Protein 6B9L (pdb70)

Solvent-accessible surface area: 32025 Å² total; per-residue (Å²): 104,99,54,75,42,19,35,3,68,78,12,33,1,50,10,6,9,36,33,86,55,105,46,54,13,6,64,17,37,17,5,52,78,104,103,70,49,70,46,0,7,7,7,24,16,0,30,45,33,135,27,75,6,14,0,12,0,12,50,6,135,39,29,98,0,124,94,1,14,1,25,2,76,0,0,0,23,15,11,132,31,23,60,60,8,76,102,16,5,65,57,41,0,18,0,31,18,15,39,7,73,51,27,48,8,54,37,45,80,105,173,105,25,73,84,8,38,63,1,46,25,108,83,56,1,60,34,84,40,24,104,49,164,98,32,59,71,3,75,29,52,23,0,0,4,87,5,103,125,119,0,0,10,1,0,0,26,0,48,0,0,0,0,0,3,18,9,1,49,0,14,40,125,193,177,85,58,68,45,26,46,5,63,80,15,28,0,49,12,4,6,18,39,57,62,104,39,55,11,5,62,13,40,11,2,34,61,130,126,122,72,63,48,0,5,8,5,20,22,0,41,31,41,140,39,58,4,10,0,12,0,15,50,12,127,52,27,157,0,113,158,0,37,1,19,2,70,0,0,0,26,11,13,132,29,23,79,56,21,83,98,19,8,69,56,41,0,7,0,32,42,12,46,0,78,50,26,46,6,49,27,33,53,84,208,94,24,82,93,38,58,63,0,48,22,117,82,59,1,60,36,74,38,22,83,49,89,121,28,76,68,6,78,29,81,55,54,20,37,92,4,100,113,108,0,0,4,0,0,0,21,0,54,0,0,0,0,0,3,20,12,2,55,0,8,30,107,176,179,88,58,75,44,29,41,2,64,78,17,37,0,58,11,7,8,27,37,71,58,102,33,59,14,6,58,16,35,14,3,37,65,128,130,118,80,56,44,0,6,9,5,19,23,0,31,34,31,158,35,74,6,13,0,14,1,19,55,7,135,46,30,84,1,116,120,0,38,0,32,2,73,0,1,0,25,18,13,130,31,22,84,56,15,82,107,18,11,79,57,40,0,14,0,32,42,14,46,4,71,58,23,61,12,43,32,34,57,63,195,106,22,78,93,40,56,61,0,50,26,124,80,53,1,61,46,85,44,21,72,37,93,127,31,74,73,7,77,26,75,54,49,17,27,92,6,98,116,113,0,0,7,0,0,0,21,0,52,0,0,0,0,0,3,17,14,2,50,1,10,22,110,160,101,102,51,70,46,20,38,4,56,78,24,46,0,10,8,11,7,34,36,89,52,98,46,54,11,9,58,21,35,25,10,69,86,64,108,70,51,62,43,0,6,6,5,20,16,0,31,36,28,136,38,83,4,14,0,14,1,16,49,8,128,52,21,156,0,124,129,1,19,0,27,0,72,0,3,0,27,16,9,118,38,24,54,50,38,68,104,22,2,81,55,37,0,13,0,28,46,12,40,1,71,60,30,59,10,47,47,44,89,58,92,94,20,79,101,43,51,62,0,48,24,111,93,59,1,60,47,88,46,24,92,52,137,88,26,64,78,5,76,29,78,50,52,22,39,103,8,101,109,120,0,1,4,1,0,0,23,0,44,0,0,0,0,0,2,16,7,2,42,1,9,28,120,186,60,3,23,10,65,18,16,30,46,99,63,4,26,9,67,24,11,37,43,116,66,5,27,12,67,29,9,33,46,142,64,4,21,12,86,21,16,41,36,156,162,110,80,88,28,102

Organism: Homo sapiens (NCBI:txid9606)

GO terms:
  GO:0005003 ephrin receptor activity (F, IDA)
  GO:0070160 tight junction (C, IDA)
  GO:0005886 plasma membrane (C, IDA)
  GO:0030335 positive regulation of cell migration (P, IDA)
  GO:1903348 positive regulation of bicellular tight junction assembly (P, IMP)
  GO:0072659 protein localization to plasma membrane (P, IMP)
  GO:0005515 protein binding (F, IPI)
  GO:0019838 growth factor binding (F, IPI)
  GO:0005925 focal adhesion (C, IDA)
  GO:0030027 lamellipodium (C, IDA)
  GO:0031256 leading edge membrane (C, IDA)
  GO:0033629 negative regulation of cell adhesion mediated by integrin (P, IDA)
  GO:0048013 ephrin receptor signaling pathway (P, IDA)
  GO:0005886 plasma membrane (C, EXP)
  GO:0010591 regulation of lamellipodium assembly (P, IMP)
  GO:0016477 cell migration (P, IMP)
  GO:0030216 keratinocyte differentiation (P, IMP)
  GO:1903078 positive regulation of protein localization to plasma membrane (P, IMP)
  GO:0046058 cAMP metabolic process (P, IMP)
  GO:0060326 cell chemotaxis (P, IMP)

Nearest PDB structures (foldseek):
  6nk1-assembly1_A  TM=9.897E-01  e=3.323E-33  Homo sapiens
  2x11-assembly1_A  TM=9.801E-01  e=1.633E-33  Homo sapiens
  6nk0-assembly1_A  TM=9.924E-01  e=3.123E-32  Homo sapiens
  3hei-assembly6_K  TM=9.775E-01  e=1.443E-31  Homo sapiens
  3mbw-assembly1_A-2  TM=9.699E-01  e=7.089E-32  Homo sapiens

Radius of gyration: 27.49 Å; Cα contacts (8 Å, |Δi|>4): 1969; chains: 9; bounding box: 51×84×70 Å

Secondary structure (DSSP, 8-state):
--EEEEETTTTTS-S--EEESTTSS-EEEEE-SSSS-EEEEEE--TTSSS--EEEE---EE-TT-SSEEEEEEEEEE-GGGSTTHHHH--S-EEEEEEEESS--TT---GGG-EEEEEE--SSEEPHHHHTTT----EEEEEEE----SSEEEEEEEESS--EEEEEEEEEE--/-EEEEEETTTTTS----EEESTTSS-EEEEEEETTEEEEEEEE---SSSS--EEEE-PPEE-TT-SSEEEEEEEEEE-GGGSSS-SSS-BS-EEEEEEEESS--TT---GGGPEEEEEE--SSEEPHHHHHTT----EEEEEEE----SSEEEEEEEESSB-EEEEEEEEEEE-/-EEEEEETTTTTS----EEESSSSS-EEEEEEETTEEEEEEEE--SSSSS--EEEE---EE-TT-SSEEEEEEEEEE-GGGSTT-SSS--S-EEEEEEEESS--TT---GGG-EEEEEE--S-EE-HHHHHTT----EEEEEEE----SSEEEEEEEESS--EEEEEEEEEEE-/-EEEEEETTTTTS----EEESTTSS-EEEEE-SSSS-EEEEEE---TT----EEEE---EE-TT-SSEEEEEEEEEB-GGGSSSSSSS-BS-EEEEEEEESS--TT---GGGPEEEEEE--S-PBPHHHHHTT----EEEEEEE----SSEEEEEEEESSB-EEEEEEEEEEE-/--STTEEEP-/--STT-EE--/--SSSEEE--/--STT-EE--/---EE-

B-factor: mean 49.78, std 13.16, range [20.0, 116.08]

Sequence (742 aa):
KEVVLLDFAAAGGELGWLTHPYGKGWDLMQNIMNDMPIYMYSVCNVMSGDQDNWLRTNWVYRGEAERIFIELKFTVRDCNSFPGGASSCKETFNLYYAESDLDYGTNFQKRLFTKIDTIAPDEITVSSDFEARHVKLNVEERSVGPLTRKGFYLAFQDIGACVALLSVRVYYKKKEVVLLDFAAAGGELGWLTHPYGKGWDLMQNIMNDMPIYMYSVCNVMSGDQDNWLRTNWVYRGEAERIFIELKFTVRDCNSFPGGASSCKETFNLYYAESDLDYGTNFQKRLFTKIDTIAPDEITVSSDFEARHVKLNVEERSVGPLTRRKGFYLAFQDIGACVALLSVRVYYKKKEVVLLDFAAAGGELGWLTHPYGKGWDLMQNIMNDMPIYMYSVCNVMSGDQDNWLRTNWVYRGEAERIFIELKFTVRDCNSFPGGASSCKETFNLYYAESDLDYGTNFQKRLFTKIDTIAPDEITVSSDFEARHVKLNVEERSVGPLTRKGFYLAFQDIGACVALLSVRVYYKKKEVVLLDFAAAGGELGWLTHPYGKGWDLMQNIMNDMPIYMYSVCNVMSGDQDNWLRTNWVYRGEAERIFIELKFTVRDCNSFPGGASSCKETFNLYYAESDLDYGTNFQKRLFTKIDTIAPDEITVSSDFEARHVKLNVEERSVGPLTRKGFYLAFQDIGACVALLSVRVYYKKSAYPDSVPFRSAYPDSVPFRSAYPDSVPFRSAYPDSVPFRAHHHHA

InterPro domains:
  IPR000719 Protein kinase domain [PS50011] (613-875)
  IPR001090 Ephrin, ligand binding domain [PF01404] (30-201)
  IPR001090 Ephrin, ligand binding domain [PS51550] (28-206)
  IPR001090 Ephrin, ligand binding domain [SM00615] (28-201)
  IPR001245 Serine-threonine/tyrosine-protein kinase, catalytic domain [PF07714] (614-871)
  IPR001245 Serine-threonine/tyrosine-protein kinase, catalytic domain [PR00109] (692-705)
  IPR001245 Serine-threonine/tyrosine-protein kinase, catalytic domain [PR00109] (729-747)
  IPR001245 Serine-threonine/tyrosine-protein kinase, catalytic domain [PR00109] (779-789)
  IPR001245 Serine-threonine/tyrosine-protein kinase, catalytic domain [PR00109] (798-820)
  IPR001245 Serine-threonine/tyrosine-protein kinase, catalytic domain [PR00109] (842-864)
  IPR001426 Tyrosine-protein kinase, receptor class V, conserved site [PS00790] (182-202)
  IPR001426 Tyrosine-protein kinase, receptor class V, conserved site [PS00791] (247-267)
  IPR001660 Sterile alpha motif domain [PF00536] (904-966)
  IPR001660 Sterile alpha motif domain [PS50105] (904-968)
  IPR001660 Sterile alpha motif domain [SM00454] (901-968)
  IPR003961 Fibronectin type III [PF00041] (331-420)
  IPR003961 Fibronectin type III [PF00041] (439-524)
  IPR003961 Fibronectin type III [PS50853] (328-432)
  IPR003961 Fibronectin type III [PS50853] (438-529)
  IPR003961 Fibronectin type III [SM00060] (329-419)

Foldseek 3Di:
DKDWQDKCQVDLNPQPWDKPPPPAFWDWDWADPDPRIFIWIWGAQQAPAWFWIKTKGFKTFCPPPQKKKKKWKKAFADLVQDDVSPRRADQKKWKWKAFDQDGPPNDDDPVRIDTDDIDGFPDHDYPVQVVPVHTDMGMDMDMDDRDDHRTMMMMMTDTRTGMITRMIIMIHDD/DKDWQDKPFVPLLVFPWAKPPPPDDWDWDWDQDPNDIAIWIWHAQQQVAWDKIKTKGFWTFQPPNFKKKKKWKKAFADLVQDPVSPNREDQKKFKWKAADQDGPDNPDDPVRIDTFDIDGFPDHAYPVCVVVVNTDMGMDMGMDGGHDHRTMMMMMIDTNTGMITRIMIMIHDD/DKDWQDKCQVPPLPFPWDKPPPPDFWDWDWDQDVNDIFIWIWGAPQQVAFFWMKTKGFWTFQPPFFKKKKKWKKAWADLVQDDNRDPSADGWKWKWKADDQDGPDNPDDPVRIGTFDIGGFPDHAYVVCVVPVRTDMGMDMGMDGGDDHRTMMMMMIDRRTGMITRIMIMIHDD/DKDWQDKCFPDLNPQPWAKPPPPAAWDWDWAPPDVRIFIWIWHAQQQVAWDWMKTKGFWTFCPPFFKKKKKWKKAFAQCCQDPPNDNREDGKKWKWKADDQDGPDNDDDPVRIDTDDIGHFPDHAYPVQVVPVHTDIGIDMDMDGGHDHRTMMMMMTDTNTTMITRMMTMIHDD/DVDPPDDDDD/DVDPPDDDDD/DPDPPDDDDD/DVDPPDDDDD/DDDDDD

Structure (mmCIF, N/CA/C/O backbone):
data_6B9L
#
_entry.id   6B9L
#
_cell.length_a   89.268
_cell.length_b   94.153
_cell.length_c   134.464
_cell.angle_alpha   90.00
_cell.angle_beta   90.00
_cell.angle_gamma   90.00
#
_symmetry.space_group_name_H-M   'P 21 21 21'
#
loop_
_entity.id
_entity.type
_entity.pdbx_description
1 polymer 'Ephrin type-A receptor 2'
2 polymer 'peptide 135E2, (DUG)SAYPDSVPFR'
3 polymer 'HIS TAG CLEAVED OFF'
#
loop_
_atom_site.group_PDB
_atom_site.id
_atom_site.type_symbol
_atom_site.label_atom_id
_atom_site.label_alt_id
_atom_site.label_comp_id
_atom_site.label_asym_id
_atom_site.label_entity_id
_atom_site.label_seq_id
_atom_site.pdbx_PDB_ins_code
_atom_site.Cartn_x
_atom_site.Cartn_y
_atom_site.Cartn_z
_atom_site.occupancy
_atom_site.B_iso_or_equiv
_atom_site.auth_seq_id
_atom_site.auth_comp_id
_atom_site.auth_asym_id
_atom_site.auth_atom_id
_atom_site.pdbx_PDB_model_num
ATOM 1 N N . LYS A 1 22 ? -13.025 5.419 -6.106 1.00 66.34 27 LYS A N 1
ATOM 2 C CA . LYS A 1 22 ? -14.390 5.929 -6.056 1.00 64.80 27 LYS A CA 1
ATOM 3 C C . LYS A 1 22 ? -14.403 7.452 -5.992 1.00 59.55 27 LYS A C 1
ATOM 4 O O . LYS A 1 22 ? -13.841 8.048 -5.073 1.00 58.87 27 LYS A O 1
ATOM 6 N N . GLU A 1 23 ? -15.047 8.077 -6.972 1.00 56.40 28 GLU A N 1
ATOM 7 C CA . GLU A 1 23 ? -15.104 9.533 -7.043 1.00 51.80 28 GLU A CA 1
ATOM 8 C C . GLU A 1 23 ? -16.273 10.104 -6.250 1.00 51.91 28 GLU A C 1
ATOM 9 O O . GLU A 1 23 ? -17.409 9.652 -6.384 1.00 54.02 28 GLU A O 1
ATOM 15 N N . VAL A 1 24 ? -15.983 11.103 -5.423 1.00 50.27 29 VAL A N 1
ATOM 16 C CA . VAL A 1 24 ? -17.019 11.827 -4.697 1.00 50.54 29 VAL A CA 1
ATOM 17 C C . VAL A 1 24 ? -17.169 13.231 -5.272 1.00 46.24 29 VAL A C 1
ATOM 18 O O . VAL A 1 24 ? -16.313 14.089 -5.067 1.00 44.04 29 VAL A O 1
ATOM 22 N N . VAL A 1 25 ? -18.260 13.457 -5.995 1.00 45.61 30 VAL A N 1
ATOM 23 C CA . VAL A 1 25 ? -18.486 14.733 -6.662 1.00 42.07 30 VAL A CA 1
ATOM 24 C C . VAL A 1 25 ? -18.811 15.850 -5.674 1.00 42.01 30 VAL A C 1
ATOM 25 O O . VAL A 1 25 ? -19.743 15.735 -4.878 1.00 45.03 30 VAL A O 1
ATOM 29 N N . LEU A 1 26 ? -18.037 16.929 -5.732 1.00 39.19 31 LEU A N 1
ATOM 30 C CA . LEU A 1 26 ? -18.273 18.091 -4.883 1.00 39.37 31 LEU A CA 1
ATOM 31 C C . LEU A 1 26 ? -19.151 19.117 -5.594 1.00 44.97 31 LEU A C 1
ATOM 32 O O . LEU A 1 26 ? -19.995 19.765 -4.974 1.00 39.48 31 LEU A O 1
ATOM 37 N N . LEU A 1 27 ? -18.946 19.255 -6.901 1.00 35.11 32 LEU A N 1
ATOM 38 C CA . LEU A 1 27 ? -19.743 20.159 -7.724 1.00 33.93 32 LEU A CA 1
ATOM 39 C C . LEU A 1 27 ? -19.734 19.719 -9.182 1.00 32.60 32 LEU A C 1
ATOM 40 O O . LEU A 1 27 ? -18.683 19.419 -9.746 1.00 31.12 32 LEU A O 1
ATOM 45 N N . ASP A 1 28 ? -20.916 19.682 -9.786 1.00 33.68 33 ASP A N 1
ATOM 46 C CA . ASP A 1 28 ? -21.060 19.278 -11.178 1.00 33.25 33 ASP A CA 1
ATOM 47 C C . ASP A 1 28 ? -22.055 20.194 -11.884 1.00 33.41 33 ASP A C 1
ATOM 48 O O . ASP A 1 28 ? -23.235 20.231 -11.539 1.00 35.80 33 ASP A O 1
ATOM 53 N N . PHE A 1 29 ? -21.568 20.934 -12.874 1.00 31.46 34 PHE A N 1
ATOM 54 C CA . PHE A 1 29 ? -22.387 21.919 -13.574 1.00 31.81 34 PHE A CA 1
ATOM 55 C C . PHE A 1 29 ? -23.410 21.286 -14.509 1.00 34.16 34 PHE A C 1
ATOM 56 O O . PHE A 1 29 ? -24.569 21.698 -14.543 1.00 36.21 34 PHE A O 1
ATOM 64 N N . ALA A 1 30 ? -22.976 20.289 -15.272 1.00 34.44 35 ALA A N 1
ATOM 65 C CA . ALA A 1 30 ? -23.852 19.623 -16.228 1.00 37.23 35 ALA A CA 1
ATOM 66 C C . ALA A 1 30 ? -24.983 18.876 -15.529 1.00 40.46 35 ALA A C 1
ATOM 67 O O . ALA A 1 30 ? -26.017 18.593 -16.133 1.00 43.56 35 ALA A O 1
ATOM 69 N N . ALA A 1 31 ? -24.775 18.557 -14.255 1.00 40.32 36 ALA A N 1
ATOM 70 C CA . ALA A 1 31 ? -25.767 17.835 -13.466 1.00 44.00 36 ALA A CA 1
ATOM 71 C C . ALA A 1 31 ? -27.027 18.668 -13.253 1.00 46.24 36 ALA A C 1
ATOM 72 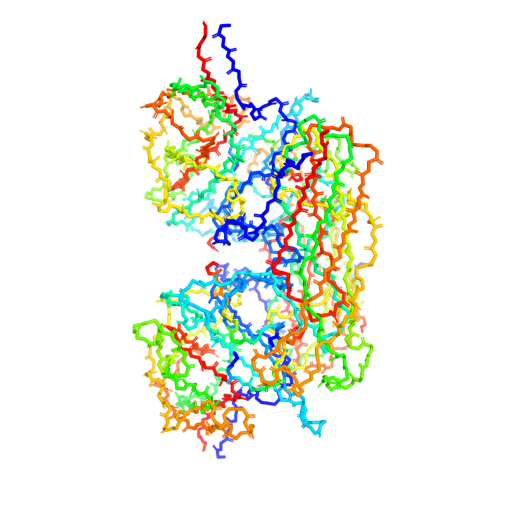O O . ALA A 1 31 ? -28.142 18.192 -13.465 1.00 50.26 36 ALA A O 1
ATOM 74 N N . ALA A 1 32 ? -26.845 19.913 -12.827 1.00 44.23 37 ALA A N 1
ATOM 75 C CA . ALA A 1 32 ? -27.968 20.824 -12.651 1.00 46.64 37 ALA A CA 1
ATOM 76 C C . ALA A 1 32 ? -28.458 21.315 -14.004 1.00 47.09 37 ALA A C 1
ATOM 77 O O . ALA A 1 32 ? -27.666 21.495 -14.927 1.00 45.41 37 ALA A O 1
ATOM 79 N N . GLY A 1 33 ? -29.762 21.533 -14.125 1.00 51.17 38 GLY A N 1
ATOM 80 C CA . GLY A 1 33 ? -30.328 22.038 -15.362 1.00 52.47 38 GLY A CA 1
ATOM 81 C C . GLY A 1 33 ? -30.052 23.518 -15.548 1.00 50.41 38 GLY A C 1
ATOM 82 O O . GLY A 1 33 ? -30.970 24.305 -15.779 1.00 53.24 38 GLY A O 1
ATOM 83 N N . GLY A 1 34 ? -28.780 23.891 -15.449 1.00 46.01 39 GLY A N 1
ATOM 84 C CA . GLY A 1 34 ? -28.371 25.280 -15.532 1.00 44.24 39 GLY A CA 1
ATOM 85 C C . GLY A 1 34 ? -29.034 26.123 -14.460 1.00 46.31 39 GLY A C 1
ATOM 86 O O . GLY A 1 34 ? -29.466 27.245 -14.722 1.00 47.70 39 GLY A O 1
ATOM 87 N N . GLU A 1 35 ? -29.112 25.587 -13.246 1.00 47.10 40 GLU A N 1
ATOM 88 C CA . GLU A 1 35 ? -29.836 26.258 -12.171 1.00 50.21 40 GLU A CA 1
ATOM 89 C C . GLU A 1 35 ? -28.924 26.883 -11.120 1.00 48.14 40 GLU A C 1
ATOM 90 O O . GLU A 1 35 ? -29.402 27.488 -10.163 1.00 50.99 40 GLU A O 1
ATOM 96 N N . LEU A 1 36 ? -27.615 26.745 -11.296 1.00 43.85 41 LEU A N 1
ATOM 97 C CA . LEU A 1 36 ? -26.672 27.150 -10.257 1.00 42.31 41 LEU A CA 1
ATOM 98 C C . LEU A 1 36 ? -26.509 28.661 -10.151 1.00 42.56 41 LEU A C 1
ATOM 99 O O . LEU A 1 36 ? -26.048 29.161 -9.129 1.00 42.96 41 LEU A O 1
ATOM 104 N N . GLY A 1 37 ? -26.884 29.376 -11.206 1.00 42.86 42 GLY A N 1
ATOM 105 C CA . GLY A 1 37 ? -26.856 30.830 -11.212 1.00 43.92 42 GLY A CA 1
ATOM 106 C C . GLY A 1 37 ? -25.569 31.440 -10.686 1.00 41.76 42 GLY A C 1
ATOM 107 O O . GLY A 1 37 ? -25.587 32.200 -9.721 1.00 43.84 42 GLY A O 1
ATOM 108 N N . TRP A 1 38 ? -24.451 31.104 -11.320 1.00 39.19 43 TRP A N 1
ATOM 109 C CA . TRP A 1 38 ? -23.144 31.577 -10.874 1.00 37.03 43 TRP A CA 1
ATOM 110 C C . TRP A 1 38 ? -23.005 33.090 -10.986 1.00 39.00 43 TRP A C 1
ATOM 111 O O . TRP A 1 38 ? -23.692 33.733 -11.779 1.00 41.05 43 TRP A O 1
ATOM 122 N N . LEU A 1 39 ? -22.110 33.647 -10.179 1.00 29.06 44 LEU A N 1
ATOM 123 C CA . LEU A 1 39 ? -21.863 35.082 -10.171 1.00 30.89 44 LEU A CA 1
ATOM 124 C C . LEU A 1 39 ? -20.968 35.493 -11.333 1.00 30.02 44 LEU A C 1
ATOM 125 O O . LEU A 1 39 ? -19.952 34.854 -11.601 1.00 28.47 44 LEU A O 1
ATOM 130 N N . THR A 1 40 ? -21.351 36.560 -12.024 1.00 31.76 45 THR A N 1
ATOM 131 C CA . THR A 1 40 ? -20.560 37.070 -13.137 1.00 31.77 45 THR A CA 1
ATOM 132 C C . THR A 1 40 ? -20.161 38.520 -12.896 1.00 34.70 45 THR A C 1
ATOM 133 O O . THR A 1 40 ? -20.961 39.320 -12.411 1.00 37.29 45 THR A O 1
ATOM 137 N N . HIS A 1 41 ? -18.920 38.851 -13.238 1.00 34.83 46 HIS A N 1
ATOM 138 C CA . HIS A 1 41 ? -18.417 40.215 -13.107 1.00 38.13 46 HIS A CA 1
ATOM 139 C C . HIS A 1 41 ? -17.749 40.654 -14.408 1.00 38.91 46 HIS A C 1
ATOM 140 O O . HIS A 1 41 ? -16.990 39.890 -14.999 1.00 36.86 46 HIS A O 1
ATOM 147 N N . PRO A 1 42 ? -18.036 41.884 -14.868 1.00 42.44 47 PRO A N 1
ATOM 148 C CA . PRO A 1 42 ? -18.948 42.862 -14.260 1.00 45.75 47 PRO A CA 1
ATOM 149 C C . PRO A 1 42 ? -20.418 42.558 -14.535 1.00 45.59 47 PRO A C 1
ATOM 150 O O . PRO A 1 42 ? -20.737 41.857 -15.494 1.00 43.79 47 PRO A O 1
ATOM 154 N N . TYR A 1 43 ? -21.297 43.092 -13.693 1.00 48.05 48 TYR A N 1
ATOM 155 C CA . TYR A 1 43 ? -22.734 42.889 -13.837 1.00 48.85 48 TYR A CA 1
ATOM 156 C C . TYR A 1 43 ? -23.248 43.453 -15.159 1.00 51.51 48 TYR A C 1
ATOM 157 O O . TYR A 1 43 ? -23.151 44.654 -15.406 1.00 55.68 48 TYR A O 1
ATOM 166 N N . GLY A 1 44 ? -23.792 42.585 -16.006 1.00 49.70 49 GLY A N 1
ATOM 167 C CA . GLY A 1 44 ? -24.394 43.025 -17.253 1.00 52.80 49 GLY 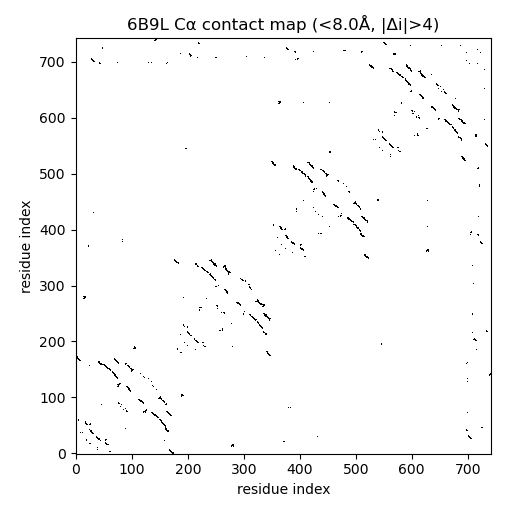A CA 1
ATOM 168 C C . GLY A 1 44 ? -23.652 42.588 -18.501 1.00 51.23 49 GLY A C 1
ATOM 169 O O . GLY A 1 44 ? -24.266 42.310 -19.532 1.00 52.43 49 GLY A O 1
ATOM 170 N N . LYS A 1 45 ? -22.328 42.530 -18.413 1.00 49.14 50 LYS A N 1
ATOM 171 C CA . LYS A 1 45 ? -21.507 42.134 -19.551 1.00 48.08 50 LYS A CA 1
ATOM 172 C C . LYS A 1 45 ? -20.764 40.830 -19.274 1.00 43.19 50 LYS A C 1
ATOM 173 O O . LYS A 1 45 ? -21.038 40.149 -18.288 1.00 40.67 50 LYS A O 1
ATOM 175 N N . GLY A 1 46 ? -19.826 40.490 -20.152 1.00 42.44 51 GLY A N 1
ATOM 176 C CA . GLY A 1 46 ? -19.002 39.307 -19.975 1.00 38.65 51 GLY A CA 1
ATOM 177 C C . GLY A 1 46 ? -19.758 37.997 -20.087 1.00 36.19 51 GLY A C 1
ATOM 178 O O . GLY A 1 46 ? -20.622 37.841 -20.949 1.00 37.60 51 GLY A O 1
ATOM 179 N N . TRP A 1 47 ? -19.422 37.055 -19.208 1.00 37.76 52 TRP A N 1
ATOM 180 C CA . TRP A 1 47 ? -20.032 35.728 -19.203 1.00 35.94 52 TRP A CA 1
ATOM 181 C C . TRP A 1 47 ? -21.552 35.788 -19.130 1.00 37.94 52 TRP A C 1
ATOM 182 O O . TRP A 1 47 ? -22.123 36.683 -18.506 1.00 40.50 52 TRP A O 1
ATOM 193 N N . ASP A 1 48 ? -22.201 34.821 -19.768 1.00 32.10 53 ASP A N 1
ATOM 194 C CA . ASP A 1 48 ? -23.655 34.754 -19.782 1.00 33.90 53 ASP A CA 1
ATOM 195 C C . ASP A 1 48 ? -24.113 33.299 -19.747 1.00 32.50 53 ASP A C 1
ATOM 196 O O . ASP A 1 48 ? -23.358 32.398 -20.108 1.00 30.82 53 ASP A O 1
ATOM 201 N N . LEU A 1 49 ? -25.344 33.069 -19.303 1.00 33.73 54 LEU A N 1
ATOM 202 C CA . LEU A 1 49 ? -25.884 31.714 -19.235 1.00 33.19 54 LEU A CA 1
ATOM 203 C C . LEU A 1 49 ? -26.663 31.386 -20.505 1.00 36.04 54 LEU A C 1
ATOM 204 O O . LEU A 1 49 ? -27.739 31.931 -20.742 1.00 39.25 54 LEU A O 1
ATOM 209 N N . MET A 1 50 ? -26.111 30.493 -21.320 1.00 35.46 55 MET A N 1
ATOM 210 C CA . MET A 1 50 ? -26.706 30.170 -22.610 1.00 38.68 55 MET A CA 1
ATOM 211 C C . MET A 1 50 ? -27.378 28.801 -22.607 1.00 39.48 55 MET A C 1
ATOM 212 O O . MET A 1 50 ? -27.105 27.960 -21.751 1.00 37.16 55 MET A O 1
ATOM 217 N N . GLN A 1 51 ? -28.258 28.592 -23.579 1.00 43.42 56 GLN A N 1
ATOM 218 C CA . GLN A 1 51 ? -29.014 27.354 -23.691 1.00 45.34 56 GLN A CA 1
ATOM 219 C C . GLN A 1 51 ? -29.070 26.888 -25.140 1.00 48.82 56 GLN A C 1
ATOM 220 O O . GLN A 1 51 ? -29.331 27.682 -26.044 1.00 51.86 56 GLN A O 1
ATOM 226 N N . ASN A 1 52 ? -28.829 25.600 -25.360 1.00 48.96 57 ASN A N 1
ATOM 227 C CA . ASN A 1 52 ? -28.921 25.028 -26.697 1.00 52.92 57 ASN A CA 1
ATOM 228 C C . ASN A 1 52 ? -29.912 23.875 -26.773 1.00 56.49 57 ASN A C 1
ATOM 229 O O . ASN A 1 52 ? -29.774 22.875 -26.069 1.00 54.96 57 ASN A O 1
ATOM 234 N N . ILE A 1 53 ? -30.910 24.018 -27.637 1.00 61.86 58 ILE A N 1
ATOM 235 C CA . ILE A 1 53 ? -31.858 22.941 -27.869 1.00 66.37 58 ILE A CA 1
ATOM 236 C C . ILE A 1 53 ? -31.561 22.267 -29.202 1.00 70.31 58 ILE A C 1
ATOM 237 O O . ILE A 1 53 ? -31.938 22.766 -30.262 1.00 74.78 58 ILE A O 1
ATOM 242 N N . MET A 1 54 ? -30.865 21.137 -29.135 1.00 69.14 59 MET A N 1
ATOM 243 C CA . MET A 1 54 ? -30.559 20.342 -30.316 1.00 74.80 59 MET A CA 1
ATOM 244 C C . MET A 1 54 ? -31.091 18.932 -30.116 1.00 76.43 59 MET A C 1
ATOM 245 O O . MET A 1 54 ? -30.870 18.044 -30.938 1.00 80.29 59 MET A O 1
ATOM 247 N N . ASN A 1 55 ? -31.797 18.747 -29.006 1.00 75.20 60 ASN A N 1
ATOM 248 C CA . ASN A 1 55 ? -32.360 17.460 -28.628 1.00 78.22 60 ASN A CA 1
ATOM 249 C C . ASN A 1 55 ? -33.398 17.676 -27.535 1.00 78.45 60 ASN A C 1
ATOM 250 O O . ASN A 1 55 ? -33.573 18.798 -27.059 1.00 85.39 60 ASN A O 1
ATOM 255 N N . ASP A 1 56 ? -34.085 16.608 -27.142 1.00 81.39 61 ASP A N 1
ATOM 256 C CA . ASP A 1 56 ? -35.037 16.675 -26.041 1.00 81.62 61 ASP A CA 1
ATOM 257 C C . ASP A 1 56 ? -34.351 17.191 -24.781 1.00 79.53 61 ASP A C 1
ATOM 258 O O . ASP A 1 56 ? -34.907 18.009 -24.048 1.00 81.33 61 ASP A O 1
ATOM 260 N N . MET A 1 57 ? -33.135 16.709 -24.543 1.00 77.67 62 MET A N 1
ATOM 261 C CA . MET A 1 57 ? -32.317 17.190 -23.438 1.00 66.12 62 MET A CA 1
ATOM 262 C C . MET A 1 57 ? -31.539 18.430 -23.859 1.00 68.63 62 MET A C 1
ATOM 263 O O . MET A 1 57 ? -30.654 18.349 -24.711 1.00 60.83 62 MET A O 1
ATOM 265 N N . PRO A 1 58 ? -31.874 19.588 -23.269 1.00 58.50 63 PRO A N 1
ATOM 266 C CA . PRO A 1 58 ? -31.162 20.830 -23.585 1.00 55.23 63 PRO A CA 1
ATOM 267 C C . PRO A 1 58 ? -29.737 20.798 -23.050 1.00 50.16 63 PRO A C 1
ATOM 268 O O . PRO A 1 58 ? -29.461 20.072 -22.097 1.00 48.67 63 PRO A O 1
ATOM 272 N N . ILE A 1 59 ? -28.846 21.572 -23.658 1.00 48.14 64 ILE A N 1
ATOM 273 C CA . ILE A 1 59 ? -27.473 21.656 -23.183 1.00 43.87 64 ILE A CA 1
ATOM 274 C C . ILE A 1 59 ? -27.187 23.050 -22.640 1.00 40.75 64 ILE A C 1
ATOM 275 O O . ILE A 1 59 ? -27.302 24.045 -23.354 1.00 43.19 64 ILE A O 1
ATOM 280 N N . TYR A 1 60 ? -26.822 23.111 -21.365 1.00 37.76 65 TYR A N 1
ATOM 281 C CA . TYR A 1 60 ? -26.597 24.382 -20.692 1.00 35.33 65 TYR A CA 1
ATOM 282 C C . TYR A 1 60 ? -25.110 24.697 -20.632 1.00 32.38 65 TYR A C 1
ATOM 283 O O . TYR A 1 60 ? -24.276 23.792 -20.653 1.00 31.75 65 TYR A O 1
ATOM 292 N N . MET A 1 61 ? -24.785 25.983 -20.555 1.00 31.17 66 MET A N 1
ATOM 293 C CA . MET A 1 61 ? -23.400 26.423 -20.652 1.00 29.18 66 MET A CA 1
ATOM 294 C C . MET A 1 61 ? -23.217 27.859 -20.183 1.00 28.22 66 MET A C 1
ATOM 295 O O . MET A 1 61 ? -24.184 28.606 -20.055 1.00 29.50 66 MET A O 1
ATOM 300 N N . TYR A 1 62 ? -21.968 28.235 -19.934 1.00 26.54 67 TYR A N 1
ATOM 301 C CA . TYR A 1 62 ? -21.617 29.627 -19.685 1.00 26.30 67 TYR A CA 1
ATOM 302 C C . TYR A 1 62 ? -20.706 30.114 -20.801 1.00 27.07 67 TYR A C 1
ATOM 303 O O . TYR A 1 62 ? -19.538 29.736 -20.868 1.00 26.21 67 TYR A O 1
ATOM 312 N N . SER A 1 63 ? -21.252 30.941 -21.684 1.00 29.28 68 SER A N 1
ATOM 313 C CA . SER A 1 63 ? -20.520 31.389 -22.861 1.00 30.87 68 SER A CA 1
ATOM 314 C C . SER A 1 63 ? -20.194 32.874 -22.804 1.00 31.92 68 SER A C 1
ATOM 315 O O . SER A 1 63 ? -20.928 33.662 -22.209 1.00 32.51 68 SER A O 1
ATOM 318 N N . VAL A 1 64 ? -19.083 33.245 -23.430 1.00 33.54 69 VAL A N 1
ATOM 319 C CA . VAL A 1 64 ? -18.689 34.642 -23.550 1.00 36.39 69 VAL A CA 1
ATOM 320 C C . VAL A 1 64 ? -17.907 34.826 -24.848 1.00 37.38 69 VAL A C 1
ATOM 321 O O . VAL A 1 64 ? -17.135 33.953 -25.245 1.00 36.39 69 VAL A O 1
ATOM 325 N N . CYS A 1 65 ? -18.134 35.947 -25.526 1.00 31.47 70 CYS A N 1
ATOM 326 C CA . CYS A 1 65 ? -17.489 36.201 -26.808 1.00 32.54 70 CYS A CA 1
ATOM 327 C C . CYS A 1 65 ? -17.396 37.695 -27.113 1.00 33.79 70 CYS A C 1
ATOM 328 O O . CYS A 1 65 ? -18.052 38.187 -28.032 1.00 34.18 70 CYS A O 1
ATOM 331 N N . ASN A 1 66 ? -16.586 38.410 -26.335 1.00 34.65 71 ASN A N 1
ATOM 332 C CA . ASN A 1 66 ? -16.323 39.826 -26.584 1.00 36.32 71 ASN A CA 1
ATOM 333 C C . ASN A 1 66 ? -14.985 39.998 -27.294 1.00 38.04 71 ASN A C 1
ATOM 334 O O . ASN A 1 66 ? -14.058 40.614 -26.767 1.00 39.45 71 ASN A O 1
ATOM 339 N N . VAL A 1 67 ? -14.896 39.453 -28.501 1.00 38.21 72 VAL A N 1
ATOM 340 C CA . VAL A 1 67 ? -13.615 39.302 -29.175 1.00 39.88 72 VAL A CA 1
ATOM 341 C C . VAL A 1 67 ? -13.003 40.602 -29.699 1.00 42.33 72 VAL A C 1
ATOM 342 O O . VAL A 1 67 ? -11.787 40.734 -29.717 1.00 51.48 72 VAL A O 1
ATOM 346 N N . MET A 1 68 ? -13.820 41.564 -30.113 1.00 42.73 73 MET A N 1
ATOM 347 C CA . MET A 1 68 ? -13.277 42.745 -30.780 1.00 45.37 73 MET A CA 1
ATOM 348 C C . MET A 1 68 ? -13.451 44.046 -30.001 1.00 46.43 73 MET A C 1
ATOM 349 O O . MET A 1 68 ? -13.420 45.131 -30.584 1.00 48.51 73 MET A O 1
ATOM 354 N N . SER A 1 69 ? -13.614 43.935 -28.687 1.00 45.29 74 SER A N 1
ATOM 355 C CA . SER A 1 69 ? -13.729 45.112 -27.832 1.00 46.56 74 SER A CA 1
ATOM 356 C C . SER A 1 69 ? -12.395 45.439 -27.165 1.00 48.54 74 SER A C 1
ATOM 357 O O . SER A 1 69 ? -12.327 46.292 -26.281 1.00 49.82 74 SER A O 1
ATOM 360 N N . GLY A 1 70 ? -11.337 44.757 -27.591 1.00 49.09 75 GLY A N 1
ATOM 361 C CA . GLY A 1 70 ? -10.014 44.988 -27.041 1.00 51.24 75 GLY A CA 1
ATOM 362 C C . GLY A 1 70 ? -9.668 44.029 -25.920 1.00 49.76 75 GLY A C 1
ATOM 363 O O . GLY A 1 70 ? -9.915 42.828 -26.024 1.00 47.55 75 GLY A O 1
ATOM 364 N N . ASP A 1 71 ? -9.087 44.558 -24.847 1.00 51.22 76 ASP A N 1
ATOM 365 C CA . ASP A 1 71 ? -8.739 43.744 -23.689 1.00 50.15 76 ASP A CA 1
ATOM 366 C C . ASP A 1 71 ? -9.949 43.525 -22.797 1.00 47.72 76 ASP A C 1
ATOM 367 O O . ASP A 1 71 ? -10.611 44.478 -22.388 1.00 48.29 76 ASP A O 1
ATOM 372 N N . GLN A 1 72 ? -10.231 42.261 -22.498 1.00 45.32 77 GLN A N 1
ATOM 373 C CA . GLN A 1 72 ? -11.377 41.902 -21.675 1.00 43.14 77 GLN A CA 1
ATOM 374 C C . GLN A 1 72 ? -10.936 41.371 -20.316 1.00 42.98 77 GLN A C 1
ATOM 375 O O . GLN A 1 72 ? -9.871 40.767 -20.191 1.00 43.62 77 GLN A O 1
ATOM 381 N N . ASP A 1 73 ? -11.763 41.599 -19.302 1.00 42.35 78 ASP A N 1
ATOM 382 C CA . ASP A 1 73 ? -11.488 41.103 -17.958 1.00 42.25 78 ASP A CA 1
ATOM 383 C C . ASP A 1 73 ? -12.781 40.629 -17.304 1.00 40.29 78 ASP A C 1
ATOM 384 O O . ASP A 1 73 ? -13.194 41.146 -16.267 1.00 40.97 78 ASP A O 1
ATOM 389 N N . ASN A 1 74 ? -13.416 39.639 -17.921 1.00 38.18 79 ASN A N 1
ATOM 390 C CA . ASN A 1 74 ? -14.708 39.150 -17.463 1.00 36.54 79 ASN A CA 1
ATOM 391 C C . ASN A 1 74 ? -14.569 37.893 -16.617 1.00 35.55 79 ASN A C 1
ATOM 392 O O . ASN A 1 74 ? -14.037 36.883 -17.075 1.00 34.86 79 ASN A O 1
ATOM 397 N N . TRP A 1 75 ? -15.056 37.962 -15.381 1.00 35.74 80 TRP A N 1
ATOM 398 C CA . TRP A 1 75 ? -14.907 36.866 -14.429 1.00 35.20 80 TRP A CA 1
ATOM 399 C C . TRP A 1 75 ? -16.199 36.086 -14.221 1.00 33.75 80 TRP A C 1
ATOM 400 O O . TRP A 1 75 ? -17.291 36.653 -14.228 1.00 33.67 80 TRP A O 1
ATOM 411 N N . LEU A 1 76 ? -16.058 34.778 -14.035 1.00 32.89 81 LEU A N 1
ATOM 412 C CA . LEU A 1 76 ? -17.181 33.909 -13.707 1.00 31.91 81 LEU A CA 1
ATOM 413 C C . LEU A 1 76 ? -16.844 33.075 -12.480 1.00 32.30 81 LEU A C 1
ATOM 414 O O . LEU A 1 76 ? -15.930 32.252 -12.514 1.00 32.28 81 LEU A O 1
ATOM 419 N N . ARG A 1 77 ? -17.580 33.289 -11.396 1.00 32.88 82 ARG A N 1
ATOM 420 C CA . ARG A 1 77 ? -17.302 32.599 -10.143 1.00 33.56 82 ARG A CA 1
ATOM 421 C C . ARG A 1 77 ? -18.413 31.623 -9.774 1.00 33.10 82 ARG A C 1
ATOM 422 O O . ARG A 1 77 ? -19.594 31.967 -9.819 1.00 33.05 82 ARG A O 1
ATOM 430 N N . THR A 1 78 ? -18.025 30.408 -9.400 1.00 33.05 83 THR A N 1
ATOM 431 C CA . THR A 1 78 ? -18.980 29.384 -8.994 1.00 33.01 83 THR A CA 1
ATOM 432 C C . THR A 1 78 ? -19.586 29.703 -7.632 1.00 34.34 83 THR A C 1
ATOM 433 O O . THR A 1 78 ? -19.328 30.760 -7.055 1.00 35.27 83 THR A O 1
ATOM 437 N N . ASN A 1 79 ? -20.399 28.783 -7.123 1.00 34.73 84 ASN A N 1
ATOM 438 C CA . ASN A 1 79 ? -20.944 28.906 -5.778 1.00 36.33 84 ASN A CA 1
ATOM 439 C C . ASN A 1 79 ? -19.932 28.453 -4.737 1.00 37.36 84 ASN A C 1
ATOM 440 O O . ASN A 1 79 ? -18.796 28.124 -5.070 1.00 36.86 84 ASN A O 1
ATOM 445 N N . TRP A 1 80 ? -20.349 28.433 -3.477 1.00 39.03 85 TRP A N 1
ATOM 446 C CA . TRP A 1 80 ? -19.485 27.968 -2.402 1.00 40.31 85 TRP A CA 1
ATOM 447 C C . TRP A 1 80 ? -19.461 26.447 -2.370 1.00 40.25 85 TRP A C 1
ATOM 448 O O . TRP A 1 80 ? -20.499 25.805 -2.217 1.00 40.69 85 TRP A O 1
ATOM 459 N N . VAL A 1 81 ? -18.273 25.874 -2.522 1.00 39.99 86 VAL A N 1
ATOM 460 C CA . VAL A 1 81 ? -18.126 24.425 -2.533 1.00 40.17 86 VAL A CA 1
ATOM 461 C C . VAL A 1 81 ? -17.596 23.910 -1.203 1.00 42.08 86 VAL A C 1
ATOM 462 O O . VAL A 1 81 ? -16.449 24.172 -0.846 1.00 42.62 86 VAL A O 1
ATOM 466 N N . TYR A 1 82 ? -18.430 23.177 -0.473 1.00 43.36 87 TYR A N 1
ATOM 467 C CA . TYR A 1 82 ? -18.003 22.576 0.785 1.00 45.40 87 TYR A CA 1
ATOM 468 C C . TYR A 1 82 ? -16.966 21.490 0.521 1.00 45.41 87 TYR A C 1
ATOM 469 O O . TYR A 1 82 ? -17.259 20.473 -0.106 1.00 45.04 87 TYR A O 1
ATOM 478 N N . ARG A 1 83 ? -15.750 21.722 1.005 1.00 46.12 88 ARG A N 1
ATOM 479 C CA . ARG A 1 83 ? -14.627 20.827 0.752 1.00 46.37 88 ARG A CA 1
ATOM 480 C C . ARG A 1 83 ? -14.831 19.449 1.371 1.00 48.01 88 ARG A C 1
ATOM 481 O O . ARG A 1 83 ? -14.461 18.434 0.781 1.00 47.95 88 ARG A O 1
ATOM 489 N N . GLY A 1 84 ? -15.421 19.418 2.560 1.00 49.75 89 GLY A N 1
ATOM 490 C CA . GLY A 1 84 ? -15.640 18.169 3.265 1.00 51.71 89 GLY A CA 1
ATOM 491 C C . GLY A 1 84 ? -14.344 17.587 3.793 1.00 53.16 89 GLY A C 1
ATOM 492 O O . GLY A 1 84 ? -13.531 18.296 4.387 1.00 53.80 89 GLY A O 1
ATOM 493 N N . GLU A 1 85 ? -14.147 16.292 3.569 1.00 53.95 90 GLU A N 1
ATOM 494 C CA . GLU A 1 85 ? -12.959 15.601 4.058 1.00 55.66 90 GLU A CA 1
ATOM 495 C C . GLU A 1 85 ? -11.873 15.520 2.989 1.00 54.50 90 GLU A C 1
ATOM 496 O O . GLU A 1 85 ? -10.853 14.854 3.175 1.00 55.93 90 GLU A O 1
ATOM 498 N N . ALA A 1 86 ? -12.100 16.201 1.871 1.00 52.14 91 ALA A N 1
ATOM 499 C CA . ALA A 1 86 ? -11.167 16.169 0.750 1.00 51.12 91 ALA A CA 1
ATOM 500 C C . ALA A 1 86 ? -9.862 16.889 1.072 1.00 51.70 91 ALA A C 1
ATOM 501 O O . ALA A 1 86 ? -9.864 18.056 1.466 1.00 51.32 91 ALA A O 1
ATOM 503 N N . GLU A 1 87 ? -8.748 16.182 0.906 1.00 52.95 92 GLU A N 1
ATOM 504 C CA . GLU A 1 87 ? -7.429 16.782 1.062 1.00 53.78 92 GLU A CA 1
ATOM 505 C C . GLU A 1 87 ? -7.127 17.651 -0.151 1.00 51.92 92 GLU A C 1
ATOM 506 O O . GLU A 1 87 ? -7.027 18.874 -0.049 1.00 51.32 92 GLU A O 1
ATOM 512 N N . ARG A 1 88 ? -6.986 17.001 -1.302 1.00 51.29 93 ARG A N 1
ATOM 513 C CA . ARG A 1 88 ? -6.834 17.690 -2.576 1.00 49.60 93 ARG A CA 1
ATOM 514 C C . ARG A 1 88 ? -8.039 17.378 -3.456 1.00 47.78 93 ARG A C 1
ATOM 515 O O . ARG A 1 88 ? -8.789 16.443 -3.178 1.00 48.19 93 ARG A O 1
ATOM 523 N N . ILE A 1 89 ? -8.228 18.159 -4.515 1.00 46.02 94 ILE A N 1
ATOM 524 C CA . ILE A 1 89 ? -9.380 17.973 -5.391 1.00 44.38 94 ILE A CA 1
ATOM 525 C C . ILE A 1 89 ? -8.978 17.903 -6.859 1.00 43.74 94 ILE A C 1
ATOM 526 O O . ILE A 1 89 ? -7.879 18.310 -7.228 1.00 44.27 94 ILE A O 1
ATOM 531 N N . PHE A 1 90 ? -9.875 17.380 -7.689 1.00 42.89 95 PHE A N 1
ATOM 532 C CA . PHE A 1 90 ? -9.661 17.322 -9.132 1.00 42.36 95 PHE A CA 1
ATOM 533 C C . PHE A 1 90 ? -10.642 18.233 -9.854 1.00 40.30 95 PHE A C 1
ATOM 534 O O . PHE A 1 90 ? -11.841 18.153 -9.625 1.00 39.58 95 PHE A O 1
ATOM 542 N N . ILE A 1 91 ? -10.134 19.091 -10.730 1.00 39.62 96 ILE A N 1
ATOM 543 C CA . ILE A 1 91 ? -10.991 20.009 -11.473 1.00 37.85 96 ILE A CA 1
ATOM 544 C C . ILE A 1 91 ? -11.047 19.640 -12.950 1.00 37.66 96 ILE A C 1
ATOM 545 O O . ILE A 1 91 ? -10.065 19.793 -13.671 1.00 38.29 96 ILE A O 1
ATOM 550 N N . GLU A 1 92 ? -12.205 19.160 -13.394 1.00 37.06 97 GLU A N 1
ATOM 551 C CA . GLU A 1 92 ? -12.383 18.735 -14.778 1.00 37.12 97 GLU A CA 1
ATOM 552 C C . GLU A 1 92 ? -13.259 19.706 -15.559 1.00 35.53 97 GLU A C 1
ATOM 553 O O . GLU A 1 92 ? -14.418 19.927 -15.210 1.00 34.66 97 GLU A O 1
ATOM 559 N N . LEU A 1 93 ? -12.708 20.273 -16.626 1.00 35.39 98 LEU A N 1
ATOM 560 C CA . LEU A 1 93 ? -13.440 21.242 -17.431 1.00 34.10 98 LEU A CA 1
ATOM 561 C C . LEU A 1 93 ? -13.641 20.761 -18.866 1.00 34.52 98 LEU A C 1
ATOM 562 O O . LEU A 1 93 ? -12.724 20.225 -19.487 1.00 35.82 98 LEU A O 1
ATOM 567 N N . LYS A 1 94 ? -14.853 20.953 -19.378 1.00 33.67 99 LYS A N 1
ATOM 568 C CA . LYS A 1 94 ? -15.157 20.687 -20.780 1.00 34.09 99 LYS A CA 1
ATOM 569 C C . LYS A 1 94 ? -15.585 21.981 -21.456 1.00 32.94 99 LYS A C 1
ATOM 570 O O . LYS A 1 94 ? -16.533 22.631 -21.019 1.00 31.83 99 LYS A O 1
ATOM 576 N N . PHE A 1 95 ? -14.887 22.354 -22.521 1.00 33.47 100 PHE A N 1
ATOM 577 C CA . PHE A 1 95 ? -15.118 23.646 -23.152 1.00 32.67 100 PHE A CA 1
ATOM 578 C C . PHE A 1 95 ? -14.828 23.636 -24.647 1.00 33.64 100 PHE A C 1
ATOM 579 O O . PHE A 1 95 ? -14.181 22.725 -25.163 1.00 35.10 100 PHE A O 1
ATOM 587 N N . THR A 1 96 ? -15.320 24.664 -25.333 1.00 33.05 101 THR A N 1
ATOM 588 C CA . THR A 1 96 ? -15.038 24.868 -26.748 1.00 34.06 101 THR A CA 1
ATOM 589 C C . THR A 1 96 ? -14.467 26.263 -26.963 1.00 33.96 101 THR A C 1
ATOM 590 O O . THR A 1 96 ? -14.896 27.222 -26.323 1.00 32.82 101 THR A O 1
ATOM 594 N N . VAL A 1 97 ? -13.499 26.379 -27.864 1.00 35.47 102 VAL A N 1
ATOM 595 C CA . VAL A 1 97 ? -12.911 27.676 -28.175 1.00 35.86 102 VAL A CA 1
ATOM 596 C C . VAL A 1 97 ? -12.837 27.895 -29.680 1.00 37.20 102 VAL A C 1
ATOM 597 O O . VAL A 1 97 ? -12.306 27.064 -30.415 1.00 38.78 102 VAL A O 1
ATOM 601 N N . ARG A 1 98 ? -13.378 29.022 -30.131 1.00 36.80 103 ARG A N 1
ATOM 602 C CA . ARG A 1 98 ? -13.406 29.351 -31.549 1.00 38.13 103 ARG A CA 1
ATOM 603 C C . ARG A 1 98 ? -12.071 29.913 -32.018 1.00 40.10 103 ARG A C 1
ATOM 604 O O . ARG A 1 98 ? -11.461 30.740 -31.338 1.00 40.12 103 ARG A O 1
ATOM 612 N N . ASP A 1 99 ? -11.624 29.455 -33.182 1.00 42.07 104 ASP A N 1
ATOM 613 C CA . ASP A 1 99 ? -10.391 29.945 -33.783 1.00 44.46 104 ASP A CA 1
ATOM 614 C C . ASP A 1 99 ? -10.498 31.441 -34.046 1.00 44.61 104 ASP A C 1
ATOM 615 O O . ASP A 1 99 ? -11.466 31.904 -34.643 1.00 44.03 104 ASP A O 1
ATOM 620 N N . CYS A 1 100 ? -9.502 32.192 -33.591 1.00 45.64 105 CYS A N 1
ATOM 621 C CA . CYS A 1 100 ? -9.506 33.639 -33.750 1.00 46.19 105 CYS A CA 1
ATOM 622 C C . CYS A 1 100 ? -9.456 34.035 -35.218 1.00 48.27 105 CYS A C 1
ATOM 623 O O . CYS A 1 100 ? -9.959 35.088 -35.598 1.00 48.38 105 CYS A O 1
ATOM 626 N N . ASN A 1 101 ? -8.872 33.171 -36.043 1.00 50.13 106 ASN A N 1
ATOM 627 C CA . ASN A 1 101 ? -8.788 33.411 -37.481 1.00 52.46 106 ASN A CA 1
ATOM 628 C C . ASN A 1 101 ? -10.156 33.410 -38.160 1.00 51.23 106 ASN A C 1
ATOM 629 O O . ASN A 1 101 ? -10.261 33.658 -39.362 1.00 53.05 106 ASN A O 1
ATOM 634 N N . SER A 1 102 ? -11.198 33.125 -37.388 1.00 48.39 107 SER A N 1
ATOM 635 C CA . SER A 1 102 ? -12.563 33.152 -37.894 1.00 47.24 107 SER A CA 1
ATOM 636 C C . SER A 1 102 ? -13.204 34.510 -37.635 1.00 46.31 107 SER A C 1
ATOM 637 O O . SER A 1 102 ? -14.382 34.724 -37.928 1.00 45.35 107 SER A O 1
ATOM 640 N N . PHE A 1 103 ? -12.418 35.424 -37.076 1.00 46.88 108 PHE A N 1
ATOM 641 C CA . PHE A 1 103 ? -12.888 36.778 -36.804 1.00 46.53 108 PHE A CA 1
ATOM 642 C C . PHE A 1 103 ? -12.043 37.805 -37.550 1.00 49.36 108 PHE A C 1
ATOM 643 O O . PHE A 1 103 ? -10.839 37.607 -37.726 1.00 51.31 108 PHE A O 1
ATOM 651 N N . PRO A 1 104 ? -12.680 38.899 -38.004 1.00 49.87 109 PRO A N 1
ATOM 652 C CA . PRO A 1 104 ? -11.978 40.010 -38.655 1.00 52.76 109 PRO A CA 1
ATOM 653 C C . PRO A 1 104 ? -10.860 40.574 -37.794 1.00 53.82 109 PRO A C 1
ATOM 654 O O . PRO A 1 104 ? -11.135 41.097 -36.715 1.00 52.47 109 PRO A O 1
ATOM 658 N N . GLY A 1 105 ? -9.623 40.487 -38.273 1.00 56.52 110 GLY A N 1
ATOM 659 C CA . GLY A 1 105 ? -8.480 40.893 -37.477 1.00 57.89 110 GLY A CA 1
ATOM 660 C C . GLY A 1 105 ? -8.475 40.058 -36.215 1.00 55.33 110 GLY A C 1
ATOM 661 O O . GLY A 1 105 ? -8.526 40.583 -35.104 1.00 54.38 110 GLY A O 1
ATOM 662 N N . GLY A 1 106 ? -8.432 38.743 -36.406 1.00 54.45 111 GLY A N 1
ATOM 663 C CA . GLY A 1 106 ? -8.589 37.790 -35.324 1.00 51.97 111 GLY A CA 1
ATOM 664 C C . GLY A 1 106 ? -7.693 38.036 -34.132 1.00 52.32 111 GLY A C 1
ATOM 665 O O . GLY A 1 106 ? -8.171 38.337 -33.035 1.00 53.76 111 GLY A O 1
ATOM 666 N N . ALA A 1 107 ? -6.389 37.913 -34.353 1.00 55.02 112 ALA A N 1
ATOM 667 C CA . ALA A 1 107 ? -5.412 38.180 -33.313 1.00 56.00 112 ALA A CA 1
ATOM 668 C C . ALA A 1 107 ? -5.498 39.650 -32.954 1.00 56.85 112 ALA A C 1
ATOM 669 O O . ALA A 1 107 ? -6.138 40.422 -33.667 1.00 57.16 112 ALA A O 1
ATOM 671 N N . SER A 1 108 ? -4.861 40.022 -31.845 1.00 61.67 113 SER A N 1
ATOM 672 C CA . SER A 1 108 ? -4.967 41.355 -31.241 1.00 58.23 113 SER A CA 1
ATOM 673 C C . SER A 1 108 ? -6.347 41.555 -30.633 1.00 55.07 113 SER A C 1
ATOM 674 O O . SER A 1 108 ? -6.480 41.972 -29.481 1.00 54.42 113 SER A O 1
ATOM 677 N N . SER A 1 109 ? -7.374 41.268 -31.421 1.00 53.40 114 SER A N 1
ATOM 678 C CA . SER A 1 109 ? -8.736 41.302 -30.927 1.00 50.52 114 SER A CA 1
ATOM 679 C C . SER A 1 109 ? -8.969 40.112 -30.004 1.00 47.96 114 SER A C 1
ATOM 680 O O . SER A 1 109 ? -9.266 40.272 -28.820 1.00 52.13 114 SER A O 1
ATOM 683 N N . CYS A 1 110 ? -8.806 38.915 -30.555 1.00 47.45 115 CYS A N 1
ATOM 684 C CA . CYS A 1 110 ? -9.199 37.688 -29.875 1.00 45.10 115 CYS A CA 1
ATOM 685 C C . CYS A 1 110 ? -8.015 36.889 -29.333 1.00 45.98 115 CYS A C 1
ATOM 686 O O . CYS A 1 110 ? -6.932 36.894 -29.913 1.00 48.42 115 CYS A O 1
ATOM 689 N N . LYS A 1 111 ? -8.236 36.206 -28.212 1.00 44.21 116 LYS A N 1
ATOM 690 C CA . LYS A 1 111 ? -7.257 35.276 -27.654 1.00 44.84 116 LYS A CA 1
ATOM 691 C C . LYS A 1 111 ? -7.820 33.863 -27.739 1.00 43.12 116 LYS A C 1
ATOM 692 O O . LYS A 1 111 ? -9.004 33.687 -28.004 1.00 41.33 116 LYS A O 1
ATOM 698 N N . GLU A 1 112 ? -6.987 32.853 -27.513 1.00 43.93 117 GLU A N 1
ATOM 699 C CA . GLU A 1 112 ? -7.462 31.477 -27.604 1.00 42.75 117 GLU A CA 1
ATOM 700 C C . GLU A 1 112 ? -7.372 30.729 -26.280 1.00 41.75 117 GLU A C 1
ATOM 701 O O . GLU A 1 112 ? -7.484 29.506 -26.250 1.00 41.41 117 GLU A O 1
ATOM 707 N N . THR A 1 113 ? -7.171 31.460 -25.189 1.00 35.43 118 THR A N 1
ATOM 708 C CA . THR A 1 113 ? -7.111 30.843 -23.869 1.00 34.50 118 THR A CA 1
ATOM 709 C C . THR A 1 113 ? -7.936 31.616 -22.847 1.00 34.54 118 THR A C 1
ATOM 710 O O . THR A 1 113 ? -8.376 32.737 -23.102 1.00 35.36 118 THR A O 1
ATOM 714 N N . PHE A 1 114 ? -8.151 31.000 -21.690 1.00 33.83 119 PHE A N 1
ATOM 715 C CA . PHE A 1 114 ? -8.761 31.680 -20.555 1.00 34.04 119 PHE A CA 1
ATOM 716 C C . PHE A 1 114 ? -8.102 31.182 -19.276 1.00 33.84 119 PHE A C 1
ATOM 717 O O . PHE A 1 114 ? -7.443 30.144 -19.279 1.00 33.32 119 PHE A O 1
ATOM 725 N N . ASN A 1 115 ? -8.270 31.924 -18.188 1.00 34.47 120 ASN A N 1
ATOM 726 C CA . ASN A 1 115 ? -7.590 31.598 -16.940 1.00 34.71 120 ASN A CA 1
ATOM 727 C C . ASN A 1 115 ? -8.516 30.997 -15.887 1.00 34.28 120 ASN A C 1
ATOM 728 O O . ASN A 1 115 ? -9.645 31.450 -15.705 1.00 34.36 120 ASN A O 1
ATOM 733 N N . LEU A 1 116 ? -8.025 29.973 -15.195 1.00 34.00 121 LEU A N 1
ATOM 734 C CA . LEU A 1 116 ? -8.775 29.331 -14.121 1.00 33.86 121 LEU A CA 1
ATOM 735 C C . LEU A 1 116 ? -8.209 29.710 -12.757 1.00 35.03 121 LEU A C 1
ATOM 736 O O . LEU A 1 116 ? -7.015 29.560 -12.505 1.00 35.55 121 LEU A O 1
ATOM 741 N N . TYR A 1 117 ? -9.077 30.201 -11.879 1.00 35.64 122 TYR A N 1
ATOM 742 C CA . TYR A 1 117 ? -8.667 30.626 -10.548 1.00 37.09 122 TYR A CA 1
ATOM 743 C C . TYR A 1 117 ? -9.393 29.841 -9.463 1.00 37.21 122 TYR A C 1
ATOM 744 O O . TYR A 1 117 ? -10.350 29.118 -9.737 1.00 36.25 122 TYR A O 1
ATOM 753 N N . TYR A 1 118 ? -8.929 29.995 -8.227 1.00 38.67 123 TYR A N 1
ATOM 754 C CA . TYR A 1 118 ? -9.587 29.396 -7.072 1.00 39.24 123 TYR A CA 1
ATOM 755 C C . TYR A 1 118 ? -9.268 30.195 -5.816 1.00 41.38 123 TYR A C 1
ATOM 756 O O . TYR A 1 118 ? -8.315 30.972 -5.793 1.00 42.47 123 TYR A O 1
ATOM 765 N N . ALA A 1 119 ? -10.071 29.998 -4.776 1.00 42.23 124 ALA A N 1
ATOM 766 C CA . ALA A 1 119 ? -9.868 30.676 -3.501 1.00 44.57 124 ALA A CA 1
ATOM 767 C C . ALA A 1 119 ? -10.621 29.958 -2.388 1.00 45.35 124 ALA A C 1
ATOM 768 O O . ALA A 1 119 ? -11.832 29.764 -2.475 1.00 44.66 124 ALA A O 1
ATOM 770 N N . GLU A 1 120 ? -9.897 29.566 -1.345 1.00 47.00 125 GLU A N 1
ATOM 771 C CA . GLU A 1 120 ? -10.491 28.844 -0.227 1.00 48.10 125 GLU A CA 1
ATOM 772 C C . GLU A 1 120 ? -11.206 29.801 0.719 1.00 50.10 125 GLU A C 1
ATOM 773 O O . GLU A 1 120 ? -10.821 30.962 0.849 1.00 51.40 125 GLU A O 1
ATOM 779 N N . SER A 1 121 ? -12.250 29.309 1.376 1.00 50.54 126 SER A N 1
ATOM 780 C CA . SER A 1 121 ? -13.026 30.132 2.294 1.00 52.53 126 SER A CA 1
ATOM 781 C C . SER A 1 121 ? -13.691 29.286 3.372 1.00 53.84 126 SER A C 1
ATOM 782 O O . SER A 1 121 ? -14.381 28.313 3.071 1.00 52.54 126 SER A O 1
ATOM 785 N N . ASP A 1 122 ? -13.484 29.667 4.628 1.00 56.68 127 ASP A N 1
ATOM 786 C CA . ASP A 1 122 ? -14.049 28.935 5.756 1.00 58.42 127 ASP A CA 1
ATOM 787 C C . ASP A 1 122 ? -15.565 29.085 5.828 1.00 58.29 127 ASP A C 1
ATOM 788 O O . ASP A 1 122 ? -16.243 28.299 6.490 1.00 59.18 127 ASP A O 1
ATOM 793 N N . LEU A 1 123 ? -16.092 30.096 5.147 1.00 57.38 128 LEU A N 1
ATOM 794 C CA . LEU A 1 123 ? -17.528 30.343 5.146 1.00 57.34 128 LEU A CA 1
ATOM 795 C C . LEU A 1 123 ? -18.003 30.879 3.800 1.00 54.96 128 LEU A C 1
ATOM 796 O O . LEU A 1 123 ? -17.207 31.370 3.000 1.00 53.84 128 LEU A O 1
ATOM 801 N N . ASP A 1 124 ? -19.307 30.781 3.558 1.00 54.44 129 ASP A N 1
ATOM 802 C CA . ASP A 1 124 ? -19.907 31.284 2.328 1.00 52.54 129 ASP A CA 1
ATOM 803 C C . ASP A 1 124 ? -19.890 32.809 2.314 1.00 53.57 129 ASP A C 1
ATOM 804 O O . ASP A 1 124 ? -20.453 33.452 3.199 1.00 55.71 129 ASP A O 1
ATOM 809 N N . TYR A 1 125 ? -19.241 33.380 1.304 1.00 52.24 130 TYR A N 1
ATOM 810 C CA . TYR A 1 125 ? -19.097 34.828 1.197 1.00 53.35 130 TYR A CA 1
ATOM 811 C C . TYR A 1 125 ? -20.257 35.472 0.450 1.00 52.71 130 TYR A C 1
ATOM 812 O O . TYR A 1 125 ? -20.347 36.698 0.369 1.00 53.85 130 TYR A O 1
ATOM 821 N N . GLY A 1 126 ? -21.138 34.644 -0.101 1.00 51.13 131 GLY A N 1
ATOM 822 C CA . GLY A 1 126 ? -22.303 35.136 -0.812 1.00 50.66 131 GLY A CA 1
ATOM 823 C C . GLY A 1 126 ? -21.955 35.888 -2.082 1.00 49.46 131 GLY A C 1
ATOM 824 O O . GLY A 1 126 ? -21.204 35.393 -2.923 1.00 47.74 131 GLY A O 1
ATOM 825 N N . THR A 1 127 ? -22.500 37.093 -2.216 1.00 50.56 132 THR A N 1
ATOM 826 C CA . THR A 1 127 ? -22.309 37.892 -3.422 1.00 49.78 132 THR A CA 1
ATOM 827 C C . THR A 1 127 ? -21.006 38.684 -3.383 1.00 50.61 132 THR A C 1
ATOM 828 O O . THR A 1 127 ? -20.594 39.259 -4.392 1.00 50.01 132 THR A O 1
ATOM 832 N N . ASN A 1 128 ? -20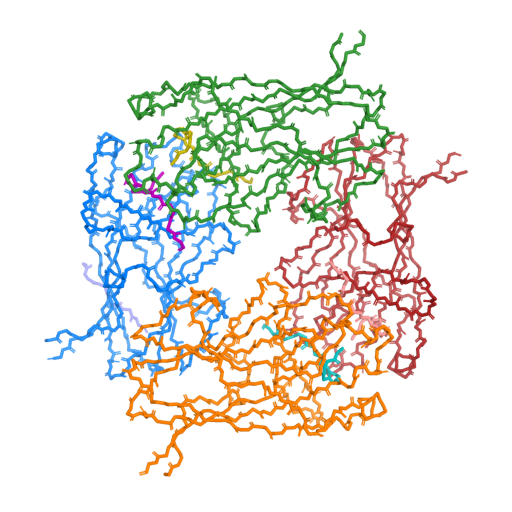.365 38.717 -2.217 1.00 52.24 133 ASN A N 1
ATOM 833 C CA . ASN A 1 128 ? -19.084 39.401 -2.071 1.00 53.42 133 ASN A CA 1
ATOM 834 C C . ASN A 1 128 ? -18.025 38.788 -2.973 1.00 51.44 133 ASN A C 1
ATOM 835 O O . ASN A 1 128 ? -17.677 37.618 -2.830 1.00 50.21 133 ASN A O 1
ATOM 840 N N . PHE A 1 129 ? -17.520 39.583 -3.909 1.00 51.31 134 PHE A N 1
ATOM 841 C CA . PHE A 1 129 ? -16.502 39.109 -4.836 1.00 49.65 134 PHE A CA 1
ATOM 842 C C . PHE A 1 129 ? -15.324 40.072 -4.907 1.00 51.26 134 PHE A C 1
ATOM 843 O O . PHE A 1 129 ? -15.469 41.222 -5.322 1.00 52.45 134 PHE A O 1
ATOM 851 N N . GLN A 1 130 ? -14.156 39.590 -4.498 1.00 51.51 135 GLN A N 1
ATOM 852 C CA . GLN A 1 130 ? -12.939 40.386 -4.544 1.00 53.22 135 GLN A CA 1
ATOM 853 C C . GLN A 1 130 ? -11.892 39.666 -5.385 1.00 51.49 135 GLN A C 1
ATOM 854 O O . GLN A 1 130 ? -11.350 38.640 -4.974 1.00 50.79 135 GLN A O 1
ATOM 860 N N . LYS A 1 131 ? -11.621 40.211 -6.567 1.00 52.70 136 LYS A N 1
ATOM 861 C CA . LYS A 1 131 ? -10.736 39.573 -7.539 1.00 51.01 136 LYS A CA 1
ATOM 862 C C . LYS A 1 131 ? -9.323 39.334 -7.010 1.00 51.35 136 LYS A C 1
ATOM 863 O O . LYS A 1 131 ? -8.650 38.392 -7.425 1.00 49.65 136 LYS A O 1
ATOM 869 N N . ARG A 1 132 ? -8.879 40.184 -6.090 1.00 53.83 137 ARG A N 1
ATOM 870 C CA . ARG A 1 132 ? -7.517 40.106 -5.572 1.00 54.65 137 ARG A CA 1
ATOM 871 C C . ARG A 1 132 ? -7.340 38.985 -4.550 1.00 53.14 137 ARG A C 1
ATOM 872 O O . ARG A 1 132 ? -6.249 38.793 -4.014 1.00 53.75 137 ARG A O 1
ATOM 880 N N . LEU A 1 133 ? -8.411 38.245 -4.286 1.00 51.42 138 LEU A N 1
ATOM 881 C CA . LEU A 1 133 ? -8.363 37.152 -3.321 1.00 50.27 138 LEU A CA 1
ATOM 882 C C . LEU A 1 133 ? -8.243 35.793 -4.002 1.00 47.62 138 LEU A C 1
ATOM 883 O O . LEU A 1 133 ? -8.217 34.759 -3.336 1.00 46.69 138 LEU A O 1
ATOM 888 N N . PHE A 1 134 ? -8.170 35.794 -5.328 1.00 46.74 139 PHE A N 1
ATOM 889 C CA . PHE A 1 134 ? -8.128 34.545 -6.080 1.00 44.58 139 PHE A CA 1
ATOM 890 C C . PHE A 1 134 ? -6.730 34.228 -6.598 1.00 44.70 139 PHE A C 1
ATOM 891 O O . PHE A 1 134 ? -6.039 35.094 -7.136 1.00 46.06 139 PHE A O 1
ATOM 899 N N . THR A 1 135 ? -6.323 32.975 -6.425 1.00 43.59 140 THR A N 1
ATOM 900 C CA . THR A 1 135 ? -5.016 32.511 -6.873 1.00 43.87 140 THR A CA 1
ATOM 901 C C . THR A 1 135 ? -5.128 31.745 -8.187 1.00 42.66 140 THR A C 1
ATOM 902 O O . THR A 1 135 ? -5.970 30.859 -8.331 1.00 41.24 140 THR A O 1
ATOM 906 N N . LYS A 1 136 ? -4.272 32.094 -9.142 1.00 43.53 141 LYS A N 1
ATOM 907 C CA . LYS A 1 136 ? -4.294 31.477 -10.461 1.00 42.85 141 LYS A CA 1
ATOM 908 C C . LYS A 1 136 ? -3.875 30.012 -10.408 1.00 42.22 141 LYS A C 1
ATOM 909 O O . LYS A 1 136 ? -2.804 29.680 -9.902 1.00 43.16 141 LYS A O 1
ATOM 915 N N . ILE A 1 137 ? -4.727 29.137 -10.930 1.00 40.91 142 ILE A N 1
ATOM 916 C CA . ILE A 1 137 ? -4.407 27.719 -10.999 1.00 40.70 142 ILE A CA 1
ATOM 917 C C . ILE A 1 137 ? -3.535 27.429 -12.212 1.00 41.65 142 ILE A C 1
ATOM 918 O O . ILE A 1 137 ? -2.422 26.921 -12.079 1.00 42.81 142 ILE A O 1
ATOM 923 N N . ASP A 1 138 ? -4.051 27.770 -13.390 1.00 41.42 143 ASP A N 1
ATOM 924 C CA . ASP A 1 138 ? -3.363 27.513 -14.650 1.00 42.55 143 ASP A CA 1
ATOM 925 C C . ASP A 1 138 ? -4.087 28.194 -15.809 1.00 42.36 143 ASP A C 1
ATOM 926 O O . ASP A 1 138 ? -5.295 28.421 -15.743 1.00 41.05 143 ASP A O 1
ATOM 931 N N . THR A 1 139 ? -3.349 28.528 -16.865 1.00 43.91 144 THR A N 1
ATOM 932 C CA . THR A 1 139 ? -3.962 29.036 -18.087 1.00 44.07 144 THR A CA 1
ATOM 933 C C . THR A 1 139 ? -4.499 27.862 -18.891 1.00 43.56 144 THR A C 1
ATOM 934 O O . THR A 1 139 ? -3.743 26.973 -19.284 1.00 44.67 144 THR A O 1
ATOM 938 N N . ILE A 1 140 ? -5.804 27.855 -19.130 1.00 42.18 145 ILE A N 1
ATOM 939 C CA . ILE A 1 140 ? -6.433 26.744 -19.832 1.00 41.81 145 ILE A CA 1
ATOM 940 C C . ILE A 1 140 ? -6.388 26.948 -21.343 1.00 43.07 145 ILE A C 1
ATOM 941 O O . ILE A 1 140 ? -6.835 27.972 -21.854 1.00 43.16 145 ILE A O 1
ATOM 946 N N . ALA A 1 141 ? -5.839 25.965 -22.049 1.00 44.35 146 ALA A N 1
ATOM 947 C CA . ALA A 1 141 ? -5.696 26.039 -23.498 1.00 45.98 146 ALA A CA 1
ATOM 948 C C . ALA A 1 141 ? -6.365 24.846 -24.177 1.00 46.07 146 ALA A C 1
ATOM 949 O O . ALA A 1 141 ? -6.330 23.731 -23.658 1.00 45.91 146 ALA A O 1
ATOM 951 N N . PRO A 1 142 ? -6.976 25.079 -25.347 1.00 46.61 147 PRO A N 1
ATOM 952 C CA . PRO A 1 142 ? -7.689 24.036 -26.089 1.00 46.96 147 PRO A CA 1
ATOM 953 C C . PRO A 1 142 ? -6.749 23.152 -26.895 1.00 49.57 147 PRO A C 1
ATOM 954 O O . PRO A 1 142 ? -5.822 23.656 -27.527 1.00 51.45 147 PRO A O 1
ATOM 958 N N . ASP A 1 143 ? -6.988 21.846 -26.870 1.00 50.03 148 ASP A N 1
ATOM 959 C CA . ASP A 1 143 ? -6.268 20.930 -27.740 1.00 52.91 148 ASP A CA 1
ATOM 960 C C . ASP A 1 143 ? -6.814 21.065 -29.154 1.00 54.16 148 ASP A C 1
ATOM 961 O O . ASP A 1 143 ? -6.107 20.829 -30.133 1.00 56.93 148 ASP A O 1
ATOM 966 N N . GLU A 1 144 ? -8.085 21.446 -29.246 1.00 52.34 149 GLU A N 1
ATOM 967 C CA . GLU A 1 144 ? -8.742 21.651 -30.530 1.00 53.35 149 GLU A CA 1
ATOM 968 C C . GLU A 1 144 ? -9.562 22.933 -30.544 1.00 51.52 149 GLU A C 1
ATOM 969 O O . GLU A 1 144 ? -10.452 23.119 -29.716 1.00 49.17 149 GLU A O 1
ATOM 975 N N . ILE A 1 145 ? -9.254 23.816 -31.488 1.00 52.93 150 ILE A N 1
ATOM 976 C CA . ILE A 1 145 ? -10.077 24.994 -31.731 1.00 51.89 150 ILE A CA 1
ATOM 977 C C . ILE A 1 145 ? -11.053 24.697 -32.860 1.00 52.75 150 ILE A C 1
ATOM 978 O O . ILE A 1 145 ? -10.752 23.906 -33.752 1.00 54.96 150 ILE A O 1
ATOM 983 N N . THR A 1 146 ? -12.222 25.326 -32.819 1.00 51.24 151 THR A N 1
ATOM 984 C CA . THR A 1 146 ? -13.235 25.099 -33.842 1.00 52.02 151 THR A CA 1
ATOM 985 C C . THR A 1 146 ? -13.260 26.236 -34.859 1.00 53.50 151 THR A C 1
ATOM 986 O O . THR A 1 146 ? -13.274 27.412 -34.496 1.00 52.79 151 THR A O 1
ATOM 990 N N . VAL A 1 147 ? -13.273 25.869 -36.135 1.00 55.89 152 VAL A N 1
ATOM 991 C CA . VAL A 1 147 ? -13.209 26.834 -37.223 1.00 57.91 152 VAL A CA 1
ATOM 992 C C . VAL A 1 147 ? -14.599 27.032 -37.832 1.00 57.68 152 VAL A C 1
ATOM 993 O O . VAL A 1 147 ? -15.442 26.138 -37.755 1.00 56.85 152 VAL A O 1
ATOM 997 N N . SER A 1 148 ? -14.831 28.210 -38.410 1.00 58.64 153 SER A N 1
ATOM 998 C CA . SER A 1 148 ? -16.114 28.587 -39.007 1.00 58.70 153 SER A CA 1
ATOM 999 C C . SER A 1 148 ? -16.762 27.495 -39.852 1.00 59.77 153 SER A C 1
ATOM 1000 O O . SER A 1 148 ? -17.968 27.268 -39.759 1.00 58.64 153 SER A O 1
ATOM 1003 N N . SER A 1 149 ? -15.959 26.827 -40.675 1.00 62.28 154 SER A N 1
ATOM 1004 C CA . SER A 1 149 ? -16.454 25.753 -41.531 1.00 63.90 154 SER A CA 1
ATOM 1005 C C . SER A 1 149 ? -17.080 24.636 -40.704 1.00 61.93 154 SER A C 1
ATOM 1006 O O . SER A 1 149 ? -18.054 24.009 -41.121 1.00 62.36 154 SER A O 1
ATOM 1009 N N . ASP A 1 150 ? -16.509 24.392 -39.529 1.00 60.05 155 ASP A N 1
ATOM 1010 C CA . ASP A 1 150 ? -17.068 23.429 -38.591 1.00 58.21 155 ASP A CA 1
ATOM 1011 C C . ASP A 1 150 ? -18.195 24.049 -37.778 1.00 55.52 155 ASP A C 1
ATOM 1012 O O . ASP A 1 150 ? -19.141 23.363 -37.402 1.00 54.66 155 ASP A O 1
ATOM 1017 N N . PHE A 1 151 ? -18.091 25.349 -37.513 1.00 54.57 156 PHE A N 1
ATOM 1018 C CA . PHE A 1 151 ? -19.053 26.034 -36.652 1.00 52.30 156 PHE A CA 1
ATOM 1019 C C . PHE A 1 151 ? -20.336 26.410 -37.383 1.00 52.89 156 PHE A C 1
ATOM 1020 O O . PHE A 1 151 ? -21.407 26.447 -36.778 1.00 51.46 156 PHE A O 1
ATOM 1028 N N . GLU A 1 152 ? -20.233 26.706 -38.674 1.00 55.21 157 GLU A N 1
ATOM 1029 C CA . GLU A 1 152 ? -21.423 27.006 -39.461 1.00 56.11 157 GLU A CA 1
ATOM 1030 C C . GLU A 1 152 ? -22.150 25.707 -39.779 1.00 56.69 157 GLU A C 1
ATOM 1031 O O . GLU A 1 152 ? -23.293 25.712 -40.236 1.00 57.20 157 GLU A O 1
ATOM 1037 N N . ALA A 1 153 ? -21.466 24.596 -39.533 1.00 56.88 158 ALA A N 1
ATOM 1038 C CA . ALA A 1 153 ? -22.117 23.304 -39.395 1.00 57.10 158 ALA A CA 1
ATOM 1039 C C . ALA A 1 153 ? -22.374 23.091 -37.908 1.00 54.48 158 ALA A C 1
ATOM 1040 O O . ALA A 1 153 ? -21.783 23.770 -37.073 1.00 52.80 158 ALA A O 1
ATOM 1042 N N . ARG A 1 154 ? -23.251 22.160 -37.560 1.00 54.40 159 ARG A N 1
ATOM 1043 C CA . ARG A 1 154 ? -23.547 21.945 -36.150 1.00 52.26 159 ARG A CA 1
ATOM 1044 C C . ARG A 1 154 ? -22.552 20.978 -35.519 1.00 52.25 159 ARG A C 1
ATOM 1045 O O . ARG A 1 154 ? -22.935 20.073 -34.778 1.00 52.02 159 ARG A O 1
ATOM 1053 N N . HIS A 1 155 ? -21.271 21.183 -35.813 1.00 52.78 160 HIS A N 1
ATOM 1054 C CA . HIS A 1 155 ? -20.211 20.345 -35.270 1.00 53.06 160 HIS A CA 1
ATOM 1055 C C . HIS A 1 155 ? -19.201 21.164 -34.473 1.00 51.37 160 HIS A C 1
ATOM 1056 O O . HIS A 1 155 ? -18.643 22.140 -34.972 1.00 51.60 160 HIS A O 1
ATOM 1063 N N . VAL A 1 156 ? -18.970 20.757 -33.231 1.00 49.96 161 VAL A N 1
ATOM 1064 C CA . VAL A 1 156 ? -18.002 21.424 -32.370 1.00 48.52 161 VAL A CA 1
ATOM 1065 C C . VAL A 1 156 ? -16.950 20.452 -31.858 1.00 49.19 161 VAL A C 1
ATOM 1066 O O . VAL A 1 156 ? -17.260 19.318 -31.492 1.00 49.73 161 VAL A O 1
ATOM 1070 N N . LYS A 1 157 ? -15.702 20.902 -31.834 1.00 49.45 162 LYS A N 1
ATOM 1071 C CA . LYS A 1 157 ? -14.626 20.107 -31.265 1.00 50.12 162 LYS A CA 1
ATOM 1072 C C . LYS A 1 157 ? -14.435 20.489 -29.806 1.00 47.83 162 LYS A C 1
ATOM 1073 O O . LYS A 1 157 ? -13.935 21.567 -29.491 1.00 46.82 162 LYS A O 1
ATOM 1079 N N . LEU A 1 158 ? -14.849 19.588 -28.922 1.00 47.34 163 LEU A N 1
ATOM 1080 C CA . LEU A 1 158 ? -14.876 19.850 -27.488 1.00 45.34 163 LEU A CA 1
ATOM 1081 C C . LEU A 1 158 ? -13.603 19.386 -26.786 1.00 45.82 163 LEU A C 1
ATOM 1082 O O . LEU A 1 158 ? -13.202 18.229 -26.907 1.00 47.59 163 LEU A O 1
ATOM 1087 N N . ASN A 1 159 ? -12.977 20.294 -26.044 1.00 44.49 164 ASN A N 1
ATOM 1088 C CA . ASN A 1 159 ? -11.741 19.986 -25.336 1.00 44.93 164 ASN A CA 1
ATOM 1089 C C . ASN A 1 159 ? -11.988 19.552 -23.897 1.00 43.77 164 ASN A C 1
ATOM 1090 O O . ASN A 1 159 ? -12.907 20.038 -23.238 1.00 42.11 164 ASN A O 1
ATOM 1095 N N . VAL A 1 160 ? -11.160 18.629 -23.419 1.00 44.96 165 VAL A N 1
ATOM 1096 C CA . VAL A 1 160 ? -11.222 18.183 -22.034 1.00 44.26 165 VAL A CA 1
ATOM 1097 C C . VAL A 1 160 ? -9.919 18.516 -21.322 1.00 44.26 165 VAL A C 1
ATOM 1098 O O . VAL A 1 160 ? -8.849 18.060 -21.723 1.00 46.05 165 VAL A O 1
ATOM 1102 N N . GLU A 1 161 ? -10.012 19.319 -20.269 1.00 42.52 166 GLU A N 1
ATOM 1103 C CA . GLU A 1 161 ? -8.841 19.660 -19.472 1.00 42.56 166 GLU A CA 1
ATOM 1104 C C . GLU A 1 161 ? -9.089 19.364 -18.001 1.00 41.79 166 GLU A C 1
ATOM 1105 O O . GLU A 1 161 ? -10.218 19.456 -17.521 1.00 40.68 166 GLU A O 1
ATOM 1111 N N . GLU A 1 162 ? -8.027 19.007 -17.288 1.00 42.64 167 GLU A N 1
ATOM 1112 C CA . GLU A 1 162 ? -8.159 18.609 -15.895 1.00 42.35 167 GLU A CA 1
ATOM 1113 C C . GLU A 1 162 ? -6.957 19.037 -15.059 1.00 42.55 167 GLU A C 1
ATOM 1114 O O . GLU A 1 162 ? -5.809 18.916 -15.487 1.00 43.88 167 GLU A O 1
ATOM 1120 N N . ARG A 1 163 ? -7.236 19.552 -13.867 1.00 41.45 168 ARG A N 1
ATOM 1121 C CA . ARG A 1 163 ? -6.193 19.971 -12.940 1.00 41.72 168 ARG A CA 1
ATOM 1122 C C . ARG A 1 163 ? -6.482 19.443 -11.541 1.00 41.79 168 ARG A C 1
ATOM 1123 O O . ARG A 1 163 ? -7.634 19.183 -11.194 1.00 41.22 168 ARG A O 1
ATOM 1131 N N . SER A 1 164 ? -5.432 19.283 -10.743 1.00 42.75 169 SER A N 1
ATOM 1132 C CA . SER A 1 164 ? -5.591 18.959 -9.332 1.00 42.98 169 SER A CA 1
ATOM 1133 C C . SER A 1 164 ? -4.950 20.057 -8.494 1.00 42.57 169 SER A C 1
ATOM 1134 O O . SER A 1 164 ? -4.058 20.761 -8.965 1.00 42.71 169 SER A O 1
ATOM 1137 N N . VAL A 1 165 ? -5.409 20.210 -7.257 1.00 42.34 170 VAL A N 1
ATOM 1138 C CA . VAL A 1 165 ? -4.897 21.267 -6.392 1.00 42.20 170 VAL A CA 1
ATOM 1139 C C . VAL A 1 165 ? -5.008 20.903 -4.911 1.00 42.95 170 VAL A C 1
ATOM 1140 O O . VAL A 1 165 ? -6.064 20.483 -4.437 1.00 42.84 170 VAL A O 1
ATOM 1144 N N . GLY A 1 166 ? -3.901 21.059 -4.192 1.00 43.98 171 GLY A N 1
ATOM 1145 C CA . GLY A 1 166 ? -3.862 20.789 -2.767 1.00 44.96 171 GLY A CA 1
ATOM 1146 C C . GLY A 1 166 ? -2.546 21.222 -2.152 1.00 46.04 171 GLY A C 1
ATOM 1147 O O . GLY A 1 166 ? -1.607 21.563 -2.866 1.00 46.25 171 GLY A O 1
ATOM 1148 N N . PRO A 1 167 ? -2.468 21.208 -0.814 1.00 47.01 172 PRO A N 1
ATOM 1149 C CA . PRO A 1 167 ? -3.558 20.809 0.079 1.00 47.19 172 PRO A CA 1
ATOM 1150 C C . PRO A 1 167 ? -4.459 21.979 0.460 1.00 46.31 172 PRO A C 1
ATOM 1151 O O . PRO A 1 167 ? -3.968 23.060 0.786 1.00 46.43 172 PRO A O 1
ATOM 1155 N N . LEU A 1 168 ? -5.768 21.757 0.412 1.00 45.74 173 LEU A N 1
ATOM 1156 C CA . LEU A 1 168 ? -6.728 22.767 0.836 1.00 45.34 173 LEU A CA 1
ATOM 1157 C C . LEU A 1 168 ? -6.971 22.641 2.335 1.00 46.95 173 LEU A C 1
ATOM 1158 O O . LEU A 1 168 ? -7.116 21.536 2.856 1.00 48.34 173 LEU A O 1
ATOM 1163 N N . THR A 1 169 ? -7.013 23.775 3.027 1.00 47.41 174 THR A N 1
ATOM 1164 C CA . THR A 1 169 ? -7.117 23.773 4.482 1.00 49.27 174 THR A CA 1
ATOM 1165 C C . THR A 1 169 ? -8.501 24.182 4.974 1.00 49.75 174 THR A C 1
ATOM 1166 O O . THR A 1 169 ? -9.089 23.518 5.827 1.00 51.17 174 THR A O 1
ATOM 1170 N N . ARG A 1 170 ? -9.012 25.280 4.432 1.00 48.87 175 ARG A N 1
ATOM 1171 C CA . ARG A 1 170 ? -10.256 25.869 4.913 1.00 49.68 175 ARG A CA 1
ATOM 1172 C C . ARG A 1 170 ? -11.479 25.033 4.536 1.00 49.32 175 ARG A C 1
ATOM 1173 O O . ARG A 1 170 ? -11.390 24.120 3.716 1.00 48.20 175 ARG A O 1
ATOM 1181 N N . LYS A 1 171 ? -12.617 25.354 5.147 1.00 50.61 176 LYS A N 1
ATOM 1182 C CA . LYS A 1 171 ? -13.826 24.540 5.032 1.00 50.97 176 LYS A CA 1
ATOM 1183 C C . LYS A 1 171 ? -14.347 24.411 3.606 1.00 48.97 176 LYS A C 1
ATOM 1184 O O . LYS A 1 171 ? -14.934 23.392 3.249 1.00 48.96 176 LYS A O 1
ATOM 1190 N N . GLY A 1 172 ? -14.137 25.441 2.795 1.00 47.57 177 GLY A N 1
ATOM 1191 C CA . GLY A 1 172 ? -14.638 25.434 1.435 1.00 45.85 177 GLY A CA 1
ATOM 1192 C C . GLY A 1 172 ? -13.738 26.164 0.461 1.00 44.27 177 GLY A C 1
ATOM 1193 O O . GLY A 1 172 ? -12.597 26.492 0.785 1.00 44.43 177 GLY A O 1
ATOM 1194 N N . PHE A 1 173 ? -14.258 26.413 -0.738 1.00 42.99 178 PHE A N 1
ATOM 1195 C CA . PHE A 1 173 ? -13.510 27.111 -1.778 1.00 41.74 178 PHE A CA 1
ATOM 1196 C C . PHE A 1 173 ? -14.415 27.549 -2.927 1.00 40.85 178 PHE A C 1
ATOM 1197 O O . PHE A 1 173 ? -15.446 26.930 -3.189 1.00 40.74 178 PHE A O 1
ATOM 1205 N N . TYR A 1 174 ? -14.021 28.623 -3.606 1.00 40.47 179 TYR A N 1
ATOM 1206 C CA . TYR A 1 174 ? -14.698 29.060 -4.822 1.00 39.69 179 TYR A CA 1
ATOM 1207 C C . TYR A 1 174 ? -13.846 28.741 -6.042 1.00 38.47 179 TYR A C 1
ATOM 1208 O O . TYR A 1 174 ? -12.640 28.534 -5.927 1.00 38.46 179 TYR A O 1
ATOM 1217 N N . LEU A 1 175 ? -14.480 28.701 -7.208 1.00 37.70 180 LEU A N 1
ATOM 1218 C CA . LEU A 1 175 ? -13.757 28.589 -8.469 1.00 36.91 180 LEU A CA 1
ATOM 1219 C C . LEU A 1 175 ? -14.059 29.805 -9.333 1.00 37.04 180 LEU A C 1
ATOM 1220 O O . LEU A 1 175 ? -15.172 30.329 -9.308 1.00 37.37 180 LEU A O 1
ATOM 1225 N N . ALA A 1 176 ? -13.067 30.256 -10.092 1.00 37.08 181 ALA A N 1
ATOM 1226 C CA . ALA A 1 176 ? -13.235 31.437 -10.928 1.00 37.60 181 ALA A CA 1
ATOM 1227 C C . ALA A 1 176 ? -12.742 31.188 -12.346 1.00 37.19 181 ALA A C 1
ATOM 1228 O O . ALA A 1 176 ? -11.840 30.381 -12.568 1.00 36.89 181 ALA A O 1
ATOM 1230 N N . PHE A 1 177 ? -13.345 31.887 -13.302 1.00 37.45 182 PHE A N 1
ATOM 1231 C CA . PHE A 1 177 ? -12.978 31.760 -14.708 1.00 37.39 182 PHE A CA 1
ATOM 1232 C C . PHE A 1 177 ? -12.808 33.139 -15.340 1.00 38.73 182 PHE A C 1
ATOM 1233 O O . PHE A 1 177 ? -13.771 33.892 -15.473 1.00 39.21 182 PHE A O 1
ATOM 1241 N N . GLN A 1 178 ? -11.579 33.469 -15.722 1.00 39.65 183 GLN A N 1
ATOM 1242 C CA . GLN A 1 178 ? -11.288 34.777 -16.298 1.00 41.40 183 GLN A CA 1
ATOM 1243 C C . GLN A 1 178 ? -11.284 34.734 -17.821 1.00 41.76 183 GLN A C 1
ATOM 1244 O O . GLN A 1 178 ? -10.767 33.794 -18.421 1.00 41.22 183 GLN A O 1
ATOM 1250 N N . ASP A 1 179 ? -11.858 35.760 -18.440 1.00 42.96 184 ASP A N 1
ATOM 1251 C CA . ASP A 1 179 ? -11.852 35.879 -19.892 1.00 43.73 184 ASP A CA 1
ATOM 1252 C C . ASP A 1 179 ? -11.030 37.090 -20.330 1.00 46.29 184 ASP A C 1
ATOM 1253 O O . ASP A 1 179 ? -11.061 38.139 -19.687 1.00 47.66 184 ASP A O 1
ATOM 1258 N N . ILE A 1 180 ? -10.289 36.936 -21.422 1.00 47.28 185 ILE A N 1
ATOM 1259 C CA . ILE A 1 180 ? -9.438 38.006 -21.931 1.00 50.11 185 ILE A CA 1
ATOM 1260 C C . ILE A 1 180 ? -9.795 38.388 -23.362 1.00 51.54 185 ILE A C 1
ATOM 1261 O O . ILE A 1 180 ? -9.011 39.035 -24.055 1.00 54.08 185 ILE A O 1
ATOM 1266 N N . GLY A 1 181 ? -10.983 37.990 -23.800 1.00 50.16 186 GLY A N 1
ATOM 1267 C CA . GLY A 1 181 ? -11.415 38.265 -25.155 1.00 51.44 186 GLY A CA 1
ATOM 1268 C C . GLY A 1 181 ? -11.283 37.043 -26.036 1.00 50.45 186 GLY A C 1
ATOM 1269 O O . GLY A 1 181 ? -10.614 37.073 -27.064 1.00 52.24 186 GLY A O 1
ATOM 1270 N N . ALA A 1 182 ? -11.924 35.959 -25.618 1.00 47.93 187 ALA A N 1
ATOM 1271 C CA . ALA A 1 182 ? -11.953 34.729 -26.395 1.00 47.13 187 ALA A CA 1
ATOM 1272 C C . ALA A 1 182 ? -13.391 34.249 -26.526 1.00 45.61 187 ALA A C 1
ATOM 1273 O O . ALA A 1 182 ? -14.217 34.529 -25.664 1.00 44.55 187 ALA A O 1
ATOM 1275 N N . CYS A 1 183 ? -13.702 33.544 -27.607 1.00 45.78 188 CYS A N 1
ATOM 1276 C CA . CYS A 1 183 ? -15.037 32.981 -27.766 1.00 44.55 188 CYS A CA 1
ATOM 1277 C C . CYS A 1 183 ? -15.062 31.591 -27.151 1.00 42.80 188 CYS A C 1
ATOM 1278 O O . CYS A 1 183 ? -14.824 30.595 -27.832 1.00 43.05 188 CYS A O 1
ATOM 1281 N N . VAL A 1 184 ? -15.312 31.544 -25.847 1.00 41.38 189 VAL A N 1
ATOM 1282 C CA . VAL A 1 184 ? -15.251 30.302 -25.087 1.00 40.01 189 VAL A CA 1
ATOM 1283 C C . VAL A 1 184 ? -16.628 29.892 -24.578 1.00 38.85 189 VAL A C 1
ATOM 1284 O O . VAL A 1 184 ? -17.396 30.725 -24.104 1.00 38.71 189 VAL A O 1
ATOM 1288 N N . ALA A 1 185 ? -16.935 28.604 -24.684 1.00 38.38 190 ALA A N 1
ATOM 1289 C CA . ALA A 1 185 ? -18.183 28.067 -24.155 1.00 37.59 190 ALA A CA 1
ATOM 1290 C C . ALA A 1 185 ? -17.904 26.983 -23.122 1.00 36.86 190 ALA A C 1
ATOM 1291 O O . ALA A 1 185 ? -17.477 25.884 -23.464 1.00 37.21 190 ALA A O 1
ATOM 1293 N N . LEU A 1 186 ? -18.141 27.303 -21.854 1.00 36.16 191 LEU A N 1
ATOM 1294 C CA . LEU A 1 186 ? -17.949 26.346 -20.771 1.00 35.68 191 LEU A CA 1
ATOM 1295 C C . LEU A 1 186 ? -19.170 25.449 -20.643 1.00 35.74 191 LEU A C 1
ATOM 1296 O O . LEU A 1 186 ? -20.238 25.898 -20.231 1.00 35.65 191 LEU A O 1
ATOM 1301 N N . LEU A 1 187 ? -19.009 24.181 -20.998 1.00 36.22 192 LEU A N 1
ATOM 1302 C CA . LEU A 1 187 ? -20.134 23.255 -21.041 1.00 36.75 192 LEU A CA 1
ATOM 1303 C C . LEU A 1 187 ? -20.248 22.398 -19.785 1.00 36.86 192 LEU A C 1
ATOM 1304 O O . LEU A 1 187 ? -21.338 21.950 -19.432 1.00 37.36 192 LEU A O 1
ATOM 1309 N N . SER A 1 188 ? -19.125 22.174 -19.111 1.00 36.65 193 SER A N 1
ATOM 1310 C CA . SER A 1 188 ? -19.123 21.328 -17.923 1.00 37.02 193 SER A CA 1
ATOM 1311 C C . SER A 1 188 ? -17.945 21.598 -16.999 1.00 36.55 193 SER A C 1
ATOM 1312 O O . SER A 1 188 ? -16.798 21.660 -17.438 1.00 36.54 193 SER A O 1
ATOM 1315 N N . VAL A 1 189 ? -18.238 21.761 -15.713 1.00 36.40 194 VAL A N 1
ATOM 1316 C CA . VAL A 1 189 ? -17.201 21.747 -14.695 1.00 36.31 194 VAL A CA 1
ATOM 1317 C C . VAL A 1 189 ? -17.494 20.590 -13.747 1.00 37.33 194 VAL A C 1
ATOM 1318 O O . VAL A 1 189 ? -18.654 20.258 -13.488 1.00 37.92 194 VAL A O 1
ATOM 1322 N N . ARG A 1 190 ? -16.437 19.952 -13.263 1.00 37.84 195 ARG A N 1
ATOM 1323 C CA . ARG A 1 190 ? -16.574 18.864 -12.305 1.00 39.13 195 ARG A CA 1
ATOM 1324 C C . ARG A 1 190 ? -15.411 18.876 -11.332 1.00 39.24 195 ARG A C 1
ATOM 1325 O O . ARG A 1 190 ? -14.259 18.712 -11.728 1.00 39.32 195 ARG A O 1
ATOM 1333 N N . VAL A 1 191 ? -15.714 19.086 -10.057 1.00 39.45 196 VAL A N 1
ATOM 1334 C CA . VAL A 1 191 ? -14.700 18.970 -9.020 1.00 39.89 196 VAL A CA 1
ATOM 1335 C C . VAL A 1 191 ? -15.056 17.832 -8.065 1.00 41.68 196 VAL A C 1
ATOM 1336 O O . VAL A 1 191 ? -16.196 17.714 -7.616 1.00 42.31 196 VAL A O 1
ATOM 1340 N N . TYR A 1 192 ? -14.074 16.985 -7.777 1.00 42.79 197 TYR A N 1
ATOM 1341 C CA . TYR A 1 192 ? -14.298 15.796 -6.970 1.00 44.93 197 TYR A CA 1
ATOM 1342 C C . TYR A 1 192 ? -13.030 15.375 -6.238 1.00 45.89 197 TYR A C 1
ATOM 1343 O O . TYR A 1 192 ? -12.007 16.058 -6.305 1.00 44.84 197 TYR A O 1
ATOM 1352 N N . TYR A 1 193 ? -13.105 14.247 -5.539 1.00 48.17 198 TYR A N 1
ATOM 1353 C CA . TYR A 1 193 ? -11.922 13.656 -4.929 1.00 49.56 198 TYR A CA 1
ATOM 1354 C C . TYR A 1 193 ? -12.050 12.140 -4.865 1.00 52.49 198 TYR A C 1
ATOM 1355 O O . TYR A 1 193 ? -13.148 11.604 -4.719 1.00 53.75 198 TYR A O 1
ATOM 1364 N N . LYS A 1 194 ? -10.918 11.457 -4.992 1.00 53.86 199 LYS A N 1
ATOM 1365 C CA . LYS A 1 194 ? -10.892 10.000 -5.001 1.00 57.09 199 LYS A CA 1
ATOM 1366 C C . LYS A 1 194 ? -11.077 9.418 -3.606 1.00 59.35 199 LYS A C 1
ATOM 1367 O O . LYS A 1 194 ? -11.217 10.150 -2.627 1.00 58.37 199 LYS A O 1
ATOM 1373 N N . LYS A 1 195 ? -11.065 8.091 -3.524 1.00 62.72 200 LYS A N 1
ATOM 1374 C CA . LYS A 1 195 ? -11.164 7.402 -2.246 1.00 65.52 200 LYS A CA 1
ATOM 1375 C C . LYS A 1 195 ? -10.370 6.103 -2.335 1.00 69.41 200 LYS A C 1
ATOM 1376 O O . LYS A 1 195 ? -10.935 5.025 -2.519 1.00 72.25 200 LYS A O 1
ATOM 1382 N N . LYS B 1 22 ? -28.400 19.997 22.338 1.00 49.30 27 LYS B N 1
ATOM 1383 C CA . LYS B 1 22 ? -29.735 20.572 22.439 1.00 48.26 27 LYS B CA 1
ATOM 1384 C C . LYS B 1 22 ? -30.026 21.437 21.218 1.00 46.12 27 LYS B C 1
ATOM 1385 O O . LYS B 1 22 ? -30.728 21.013 20.300 1.00 45.12 27 LYS B O 1
ATOM 1391 N N . GLU B 1 23 ? -29.480 22.649 21.212 1.00 45.63 28 GLU B N 1
ATOM 1392 C CA . GLU B 1 23 ? -29.613 23.542 20.065 1.00 43.87 28 GLU B CA 1
ATOM 1393 C C . GLU B 1 23 ? -28.371 23.496 19.183 1.00 43.78 28 GLU B C 1
ATOM 1394 O O . GLU B 1 23 ? -27.282 23.880 19.608 1.00 44.77 28 GLU B O 1
ATOM 1400 N N . VAL B 1 24 ? -28.540 23.023 17.954 1.00 42.84 29 VAL B N 1
ATOM 1401 C CA . VAL B 1 24 ? -27.445 22.991 16.992 1.00 42.87 29 VAL B CA 1
ATOM 1402 C C . VAL B 1 24 ? -27.693 24.001 15.878 1.00 41.39 29 VAL B C 1
ATOM 1403 O O . VAL B 1 24 ? -28.598 23.831 15.063 1.00 40.29 29 VAL B O 1
ATOM 1407 N N . VAL B 1 25 ? -26.878 25.051 15.856 1.00 41.59 30 VAL B N 1
ATOM 1408 C CA . VAL B 1 25 ? -27.076 26.173 14.946 1.00 40.48 30 VAL B CA 1
ATOM 1409 C C . VAL B 1 25 ? -26.703 25.826 13.508 1.00 40.15 30 VAL B C 1
ATOM 1410 O O . VAL B 1 25 ? -25.676 25.193 13.256 1.00 41.21 30 VAL B O 1
ATOM 1414 N N . LEU B 1 26 ? -27.545 26.249 12.569 1.00 43.71 31 LEU B N 1
ATOM 1415 C CA . LEU B 1 26 ? -27.285 26.050 11.149 1.00 38.65 31 LEU B CA 1
ATOM 1416 C C . LEU B 1 26 ? -26.722 27.316 10.508 1.00 38.67 31 LEU B C 1
ATOM 1417 O O . LEU B 1 26 ? -25.952 27.248 9.550 1.00 39.23 31 LEU B O 1
ATOM 1422 N N . LEU B 1 27 ? -27.113 28.470 11.041 1.00 38.27 32 LEU B N 1
ATOM 1423 C CA . LEU B 1 27 ? -26.655 29.755 10.523 1.00 38.48 32 LEU B CA 1
ATOM 1424 C C . LEU B 1 27 ? -26.832 30.864 11.554 1.00 38.65 32 LEU B C 1
ATOM 1425 O O . LEU B 1 27 ? -27.910 31.031 12.121 1.00 37.91 32 LEU B O 1
ATOM 1430 N N . ASP B 1 28 ? -25.764 31.619 11.789 1.00 39.86 33 ASP B N 1
ATOM 1431 C CA . ASP B 1 28 ? -25.790 32.721 12.744 1.00 40.41 33 ASP B CA 1
ATOM 1432 C C . ASP B 1 28 ? -25.154 33.970 12.138 1.00 41.21 33 ASP B C 1
ATOM 1433 O O . ASP B 1 28 ? -23.931 34.075 12.054 1.00 42.63 33 ASP B O 1
ATOM 1438 N N . PHE B 1 29 ? -25.994 34.913 11.721 1.00 40.52 34 PHE B N 1
ATOM 1439 C CA . PHE B 1 29 ? -25.536 36.111 11.022 1.00 41.33 34 PHE B CA 1
ATOM 1440 C C . PHE B 1 29 ? -24.586 36.962 11.853 1.00 43.13 34 PHE B C 1
ATOM 1441 O O . PHE B 1 29 ? -23.637 37.538 11.325 1.00 44.47 34 PHE B O 1
ATOM 1449 N N . ALA B 1 30 ? -24.844 37.038 13.153 1.00 43.38 35 ALA B N 1
ATOM 1450 C CA . ALA B 1 30 ? -24.045 37.871 14.043 1.00 45.26 35 ALA B CA 1
ATOM 1451 C C . ALA B 1 30 ? -22.595 37.403 14.113 1.00 46.83 35 ALA B C 1
ATOM 1452 O O . ALA B 1 30 ? -21.685 38.208 14.317 1.00 48.72 35 ALA B O 1
ATOM 1454 N N . ALA B 1 31 ? -22.388 36.101 13.943 1.00 46.27 36 ALA B N 1
ATOM 1455 C CA . ALA B 1 31 ? -21.054 35.510 14.013 1.00 47.88 36 ALA B CA 1
ATOM 1456 C C . ALA B 1 31 ? -20.114 36.098 12.966 1.00 49.16 36 ALA B C 1
ATOM 1457 O O . ALA B 1 31 ? -19.071 36.656 13.301 1.00 51.29 36 ALA B O 1
ATOM 1459 N N . ALA B 1 32 ? -20.484 35.963 11.698 1.00 48.10 37 ALA B N 1
ATOM 1460 C CA . ALA B 1 32 ? -19.690 36.525 10.613 1.00 49.42 37 ALA B CA 1
ATOM 1461 C C . ALA B 1 32 ? -19.785 38.040 10.631 1.00 50.23 37 ALA B C 1
ATOM 1462 O O . ALA B 1 32 ? -20.874 38.603 10.534 1.00 48.88 37 ALA B O 1
ATOM 1464 N N . GLY B 1 33 ? -18.640 38.699 10.753 1.00 52.66 38 GLY B N 1
ATOM 1465 C CA . GLY B 1 33 ? -18.608 40.147 10.825 1.00 53.91 38 GLY B CA 1
ATOM 1466 C C . GLY B 1 33 ? -18.991 40.810 9.517 1.00 53.64 38 GLY B C 1
ATOM 1467 O O . GLY B 1 33 ? -18.191 41.521 8.914 1.00 55.69 38 GLY B O 1
ATOM 1468 N N . GLY B 1 34 ? -20.222 40.578 9.075 1.00 51.32 39 GLY B N 1
ATOM 1469 C CA . GLY B 1 34 ? -20.685 41.106 7.807 1.00 51.00 39 GLY B CA 1
ATOM 1470 C C . GLY B 1 34 ? -19.961 40.435 6.660 1.00 51.65 39 GLY B C 1
ATOM 1471 O O . GLY B 1 34 ? -19.924 40.947 5.546 1.00 52.34 39 GLY B O 1
ATOM 1472 N N . GLU B 1 35 ? -19.379 39.275 6.942 1.00 51.65 40 GLU B N 1
ATOM 1473 C CA . GLU B 1 35 ? -18.633 38.522 5.944 1.00 52.52 40 GLU B CA 1
ATOM 1474 C C . GLU B 1 35 ? -19.551 37.848 4.936 1.00 50.65 40 GLU B C 1
ATOM 1475 O O . GLU B 1 35 ? -19.098 37.361 3.903 1.00 51.42 40 GLU B O 1
ATOM 1481 N N . LEU B 1 36 ? -20.842 37.825 5.242 1.00 48.43 41 LEU B N 1
ATOM 1482 C CA . LEU B 1 36 ? -21.791 36.984 4.519 1.00 46.60 41 LEU B CA 1
ATOM 1483 C C . LEU B 1 36 ? -22.204 37.501 3.140 1.00 46.72 41 LEU B C 1
ATOM 1484 O O . LEU B 1 36 ? -22.377 36.702 2.220 1.00 46.35 41 LEU B O 1
ATOM 1489 N N . GLY B 1 37 ? -22.368 38.815 2.999 1.00 47.41 42 GLY B N 1
ATOM 1490 C CA . GLY B 1 37 ? -22.742 39.413 1.726 1.00 47.83 42 GLY B CA 1
ATOM 1491 C C . GLY B 1 37 ? -23.924 38.727 1.060 1.00 45.96 42 GLY B C 1
ATOM 1492 O O . GLY B 1 37 ? -23.774 38.066 0.031 1.00 46.27 42 GLY B O 1
ATOM 1493 N N . TRP B 1 38 ? -25.101 38.870 1.661 1.00 44.24 43 TRP B N 1
ATOM 1494 C CA . TRP B 1 38 ? -26.300 38.199 1.175 1.00 42.56 43 TRP B CA 1
ATOM 1495 C C . TRP B 1 38 ? -26.811 38.817 -0.116 1.00 43.05 43 TRP B C 1
ATOM 1496 O O . TRP B 1 38 ? -26.311 39.848 -0.561 1.00 44.63 43 TRP B O 1
ATOM 1507 N N . LEU B 1 39 ? -27.819 38.186 -0.707 1.00 41.88 44 LEU B N 1
ATOM 1508 C CA . LEU B 1 39 ? -28.391 38.658 -1.961 1.00 42.40 44 LEU B CA 1
ATOM 1509 C C . LEU B 1 39 ? -29.377 39.792 -1.711 1.00 42.10 44 LEU B C 1
ATOM 1510 O O . LEU B 1 39 ? -30.190 39.727 -0.791 1.00 40.78 44 LEU B O 1
ATOM 1515 N N . THR B 1 40 ? -29.298 40.830 -2.535 1.00 43.56 45 THR B N 1
ATOM 1516 C CA . THR B 1 40 ? -30.231 41.945 -2.453 1.00 43.63 45 THR B CA 1
ATOM 1517 C C . THR B 1 40 ? -31.030 42.062 -3.745 1.00 44.03 45 THR B C 1
ATOM 1518 O O . THR B 1 40 ? -30.524 41.766 -4.827 1.00 45.08 45 THR B O 1
ATOM 1522 N N . HIS B 1 41 ? -32.282 42.489 -3.627 1.00 43.40 46 HIS B N 1
ATOM 1523 C CA . HIS B 1 41 ? -33.138 42.673 -4.793 1.00 43.94 46 HIS B CA 1
ATOM 1524 C C . HIS B 1 41 ? -34.183 43.757 -4.541 1.00 44.20 46 HIS B C 1
ATOM 1525 O O . HIS B 1 41 ? -34.796 43.792 -3.472 1.00 43.12 46 HIS B O 1
ATOM 1532 N N . PRO B 1 42 ? -34.397 44.645 -5.527 1.00 45.86 47 PRO B N 1
ATOM 1533 C CA . PRO B 1 42 ? -33.701 44.718 -6.818 1.00 47.54 47 PRO B CA 1
ATOM 1534 C C . PRO B 1 42 ? -32.243 45.156 -6.698 1.00 48.91 47 PRO B C 1
ATOM 1535 O O . PRO B 1 42 ? -31.867 45.815 -5.729 1.00 49.04 47 PRO B O 1
ATOM 1539 N N . TYR B 1 43 ? -31.439 44.779 -7.686 1.00 50.13 48 TYR B N 1
ATOM 1540 C CA . TYR B 1 43 ? -30.005 45.043 -7.681 1.00 51.71 48 TYR B CA 1
ATOM 1541 C C . TYR B 1 43 ? -29.685 46.533 -7.620 1.00 53.77 48 TYR B C 1
ATOM 1542 O O . TYR B 1 43 ? -29.969 47.277 -8.557 1.00 55.51 48 TYR B O 1
ATOM 1551 N N . GLY B 1 44 ? -29.095 46.962 -6.509 1.00 53.76 49 GLY B N 1
ATOM 1552 C CA . GLY B 1 44 ? -28.668 48.341 -6.360 1.00 55.95 49 GLY B CA 1
ATOM 1553 C C . GLY B 1 44 ? -29.490 49.154 -5.379 1.00 55.34 49 GLY B C 1
ATOM 1554 O O . GLY B 1 44 ? -29.067 50.227 -4.949 1.00 57.03 49 GLY B O 1
ATOM 1555 N N . LYS B 1 45 ? -30.666 48.648 -5.022 1.00 53.16 50 LYS B N 1
ATOM 1556 C CA . LYS B 1 45 ? -31.541 49.348 -4.089 1.00 52.67 50 LYS B CA 1
ATOM 1557 C C . LYS B 1 45 ? -31.996 48.429 -2.962 1.00 50.14 50 LYS B C 1
ATOM 1558 O O . LYS B 1 45 ? -31.592 47.270 -2.892 1.00 48.80 50 LYS B O 1
ATOM 1560 N N . GLY B 1 46 ? -32.834 48.957 -2.076 1.00 49.72 51 GLY B N 1
ATOM 1561 C CA . GLY B 1 46 ? -33.397 48.169 -0.996 1.00 47.62 51 GLY B CA 1
ATOM 1562 C C . GLY B 1 46 ? -32.430 47.888 0.137 1.00 47.28 51 GLY B C 1
ATOM 1563 O O . GLY B 1 46 ? -31.797 48.801 0.667 1.00 48.78 51 GLY B O 1
ATOM 1564 N N . TRP B 1 47 ? -32.321 46.616 0.509 1.00 45.50 52 TRP B N 1
ATOM 1565 C CA . TRP B 1 47 ? -31.464 46.201 1.615 1.00 45.14 52 TRP B CA 1
ATOM 1566 C C . TRP B 1 47 ? -29.993 46.481 1.332 1.00 46.77 52 TRP B C 1
ATOM 1567 O O . TRP B 1 47 ? -29.499 46.214 0.237 1.00 47.36 52 TRP B O 1
ATOM 1578 N N . ASP B 1 48 ? -29.302 47.019 2.331 1.00 31.52 53 ASP B N 1
ATOM 1579 C CA . ASP B 1 48 ? -27.882 47.328 2.214 1.00 32.47 53 ASP B CA 1
ATOM 1580 C C . ASP B 1 48 ? -27.158 46.910 3.490 1.00 31.15 53 ASP B C 1
ATOM 1581 O O . ASP B 1 48 ? -27.724 46.974 4.580 1.00 34.74 53 ASP B O 1
ATOM 1586 N N . LEU B 1 49 ? -25.909 46.475 3.354 1.00 31.06 54 LEU B N 1
ATOM 1587 C CA . LEU B 1 49 ? -25.124 46.045 4.507 1.00 30.18 54 LEU B CA 1
ATOM 1588 C C . LEU B 1 49 ? -24.490 47.246 5.200 1.00 32.21 54 LEU B C 1
ATOM 1589 O O . LEU B 1 49 ? -23.649 47.935 4.624 1.00 34.49 54 LEU B O 1
ATOM 1594 N N . MET B 1 50 ? -24.898 47.491 6.441 1.00 31.94 55 MET B N 1
ATOM 1595 C CA . MET B 1 50 ? -24.448 48.672 7.170 1.00 34.27 55 MET B CA 1
ATOM 1596 C C . MET B 1 50 ? -23.483 48.329 8.300 1.00 33.86 55 MET B C 1
ATOM 1597 O O . MET B 1 50 ? -23.305 47.163 8.651 1.00 31.83 55 MET B O 1
ATOM 1602 N N . GLN B 1 51 ? -22.869 49.363 8.867 1.00 36.30 56 GLN B N 1
ATOM 1603 C CA . GLN B 1 51 ? -21.838 49.194 9.883 1.00 36.51 56 GLN B CA 1
ATOM 1604 C C . GLN B 1 51 ? -21.996 50.217 11.001 1.00 38.72 56 GLN B C 1
ATOM 1605 O O . GLN B 1 51 ? -22.189 51.404 10.743 1.00 41.57 56 GLN B O 1
ATOM 1611 N N . ASN B 1 52 ? -21.921 49.754 12.243 1.00 37.97 57 ASN B N 1
ATOM 1612 C CA . ASN B 1 52 ? -22.041 50.645 13.390 1.00 40.38 57 ASN B CA 1
ATOM 1613 C C . ASN B 1 52 ? -20.920 50.446 14.403 1.00 40.89 57 ASN B C 1
ATOM 1614 O O . ASN B 1 52 ? -21.000 49.582 15.279 1.00 39.55 57 ASN B O 1
ATOM 1619 N N . ILE B 1 53 ? -19.871 51.251 14.273 1.00 43.34 58 ILE B N 1
ATOM 1620 C CA . ILE B 1 53 ? -18.772 51.229 15.226 1.00 44.47 58 ILE B CA 1
ATOM 1621 C C . ILE B 1 53 ? -19.039 52.227 16.340 1.00 47.44 58 ILE B C 1
ATOM 1622 O O . ILE B 1 53 ? -19.069 53.437 16.114 1.00 50.71 58 ILE B O 1
ATOM 1627 N N . MET B 1 54 ? -19.238 51.711 17.546 1.00 46.88 59 MET B N 1
ATOM 1628 C CA . MET B 1 54 ? -19.536 52.552 18.694 1.00 50.01 59 MET B CA 1
ATOM 1629 C C . MET B 1 54 ? -18.788 52.036 19.914 1.00 50.27 59 MET B C 1
ATOM 1630 O O . MET B 1 54 ? -18.937 50.872 20.288 1.00 47.97 59 MET B O 1
ATOM 1635 N N . ASN B 1 55 ? -17.983 52.906 20.521 1.00 53.56 60 ASN B N 1
ATOM 1636 C CA . ASN B 1 55 ? -17.063 52.517 21.586 1.00 54.27 60 ASN B CA 1
ATOM 1637 C C . ASN B 1 55 ? -16.099 51.440 21.102 1.00 51.69 60 ASN B C 1
ATOM 1638 O O . ASN B 1 55 ? -15.699 50.561 21.864 1.00 51.02 60 ASN B O 1
ATOM 1643 N N . ASP B 1 56 ? -15.744 51.525 19.821 1.00 50.84 61 ASP B N 1
ATOM 1644 C CA . ASP B 1 56 ? -14.815 50.599 19.173 1.00 49.16 61 ASP B CA 1
ATOM 1645 C C . ASP B 1 56 ? -15.312 49.157 19.157 1.00 45.84 61 ASP B C 1
ATOM 1646 O O . ASP B 1 56 ? -14.514 48.222 19.111 1.00 45.19 61 ASP B O 1
ATOM 1651 N N . MET B 1 57 ? -16.627 48.981 19.185 1.00 44.36 62 MET B N 1
ATOM 1652 C CA . MET B 1 57 ? -17.218 47.656 19.046 1.00 41.74 62 MET B CA 1
ATOM 1653 C C . MET B 1 57 ? -18.085 47.591 17.793 1.00 39.79 62 MET B C 1
ATOM 1654 O O . MET B 1 57 ? -19.267 47.934 17.834 1.00 39.63 62 MET B O 1
ATOM 1659 N N . PRO B 1 58 ? -17.489 47.159 16.670 1.00 38.74 63 PRO B N 1
ATOM 1660 C CA . PRO B 1 58 ? -18.157 47.096 15.365 1.00 37.22 63 PRO B CA 1
ATOM 1661 C C . PRO B 1 58 ? -19.400 46.215 15.364 1.00 35.16 63 PRO B C 1
ATOM 1662 O O . PRO B 1 58 ? -19.341 45.055 15.771 1.00 34.38 63 PRO B O 1
ATOM 1666 N N . ILE B 1 59 ? -20.515 46.777 14.907 1.00 34.85 64 ILE B N 1
ATOM 1667 C CA . ILE B 1 59 ? -21.759 46.034 14.761 1.00 33.31 64 ILE B CA 1
ATOM 1668 C C . ILE B 1 59 ? -22.231 46.109 13.313 1.00 32.18 64 ILE B C 1
ATOM 1669 O O . ILE B 1 59 ? -22.167 47.166 12.686 1.00 34.10 64 ILE B O 1
ATOM 1674 N N . TYR B 1 60 ? -22.697 44.986 12.779 1.00 30.50 65 TYR B N 1
ATOM 1675 C CA . TYR B 1 60 ? -23.135 44.933 11.390 1.00 29.55 65 TYR B CA 1
ATOM 1676 C C . TYR B 1 60 ? -24.626 44.634 11.291 1.00 28.83 65 TYR B C 1
ATOM 1677 O O . TYR B 1 60 ? -25.213 44.052 12.204 1.00 28.94 65 TYR B O 1
ATOM 1686 N N . MET B 1 61 ? -25.232 45.029 10.175 1.00 28.58 66 MET B N 1
ATOM 1687 C CA . MET B 1 61 ? -26.663 44.844 9.979 1.00 28.27 66 MET B CA 1
ATOM 1688 C C . MET B 1 61 ? -27.083 45.060 8.530 1.00 27.92 66 MET B C 1
ATOM 1689 O O . MET B 1 61 ? -26.396 45.735 7.761 1.00 28.61 66 MET B O 1
ATOM 1694 N N . TYR B 1 62 ? -28.220 44.477 8.167 1.00 27.32 67 TYR B N 1
ATOM 1695 C CA . TYR B 1 62 ? -28.885 44.801 6.914 1.00 27.43 67 TYR B CA 1
ATOM 1696 C C . TYR B 1 62 ? -30.066 45.708 7.223 1.00 29.04 67 TYR B C 1
ATOM 1697 O O . TYR B 1 62 ? -30.919 45.362 8.038 1.00 29.43 67 TYR B O 1
ATOM 1706 N N . SER B 1 63 ? -30.115 46.873 6.587 1.00 30.67 68 SER B N 1
ATOM 1707 C CA . SER B 1 63 ? -31.182 47.826 6.868 1.00 33.02 68 SER B CA 1
ATOM 1708 C C . SER B 1 63 ? -31.643 48.589 5.631 1.00 34.61 68 SER B C 1
ATOM 1709 O O . SER B 1 63 ? -30.866 48.836 4.711 1.00 34.76 68 SER B O 1
ATOM 1712 N N . VAL B 1 64 ? -32.921 48.950 5.625 1.00 36.34 69 VAL B N 1
ATOM 1713 C CA . VAL B 1 64 ? -33.507 49.740 4.551 1.00 38.58 69 VAL B CA 1
ATOM 1714 C C . VAL B 1 64 ? -34.483 50.750 5.148 1.00 42.28 69 VAL B C 1
ATOM 1715 O O . VAL B 1 64 ? -35.236 50.428 6.067 1.00 42.57 69 VAL B O 1
ATOM 1719 N N . CYS B 1 65 ? -34.451 51.979 4.645 1.00 35.71 70 CYS B N 1
ATOM 1720 C CA . CYS B 1 65 ? -35.349 53.013 5.140 1.00 36.99 70 CYS B CA 1
ATOM 1721 C C . CYS B 1 65 ? -35.877 53.872 3.997 1.00 38.75 70 CYS B C 1
ATOM 1722 O O . CYS B 1 65 ? -35.867 55.101 4.076 1.00 40.18 70 CYS B O 1
ATOM 1725 N N . ASN B 1 66 ? -36.332 53.213 2.935 1.00 38.90 71 ASN B N 1
ATOM 1726 C CA . ASN B 1 66 ? -36.988 53.893 1.826 1.00 42.15 71 ASN B CA 1
ATOM 1727 C C . ASN B 1 66 ? -38.460 54.100 2.154 1.00 42.21 71 ASN B C 1
ATOM 1728 O O . ASN B 1 66 ? -39.342 53.628 1.436 1.00 43.07 71 ASN B O 1
ATOM 1733 N N . VAL B 1 67 ? -38.711 54.810 3.248 1.00 42.62 72 VAL B N 1
ATOM 1734 C CA . VAL B 1 67 ? -40.053 54.949 3.800 1.00 43.96 72 VAL B CA 1
ATOM 1735 C C . VAL B 1 67 ? -40.985 55.801 2.944 1.00 46.80 72 VAL B C 1
ATOM 1736 O O . VAL B 1 67 ? -42.108 55.398 2.655 1.00 49.22 72 VAL B O 1
ATOM 1740 N N . MET B 1 68 ? -40.521 56.976 2.535 1.00 48.16 73 MET B N 1
ATOM 1741 C CA . MET B 1 68 ? -41.384 57.935 1.858 1.00 51.31 73 MET B CA 1
ATOM 1742 C C . MET B 1 68 ? -41.382 57.771 0.343 1.00 75.76 73 MET B C 1
ATOM 1743 O O . MET B 1 68 ? -42.174 58.407 -0.353 1.00 55.29 73 MET B O 1
ATOM 1748 N N . SER B 1 69 ? -40.504 56.910 -0.161 1.00 50.38 74 SER B N 1
ATOM 1749 C CA . SER B 1 69 ? -40.386 56.692 -1.601 1.00 58.30 74 SER B CA 1
ATOM 1750 C C . SER B 1 69 ? -41.485 55.763 -2.116 1.00 52.47 74 SER B C 1
ATOM 1751 O O . SER B 1 69 ? -41.201 54.723 -2.705 1.00 52.46 74 SER B O 1
ATOM 1754 N N . GLY B 1 70 ? -42.737 56.142 -1.878 1.00 54.30 75 GLY B N 1
ATOM 1755 C CA . GLY B 1 70 ? -43.883 55.399 -2.373 1.00 55.68 75 GLY B CA 1
ATOM 1756 C C . GLY B 1 70 ? -43.930 53.943 -1.948 1.00 57.20 75 GLY B C 1
ATOM 1757 O O . GLY B 1 70 ? -43.587 53.604 -0.816 1.00 50.89 75 GLY B O 1
ATOM 1758 N N . ASP B 1 71 ? -44.357 53.080 -2.866 1.00 53.90 76 ASP B N 1
ATOM 1759 C CA . ASP B 1 71 ? -44.520 51.656 -2.584 1.00 52.04 76 ASP B CA 1
ATOM 1760 C C . ASP B 1 71 ? -43.241 50.886 -2.869 1.00 49.42 76 ASP B C 1
ATOM 1761 O O . ASP B 1 71 ? -42.628 51.052 -3.923 1.00 50.08 76 ASP B O 1
ATOM 1766 N N . GLN B 1 72 ? -42.855 50.032 -1.928 1.00 46.79 77 GLN B N 1
ATOM 1767 C CA . GLN B 1 72 ? -41.590 49.313 -2.014 1.00 44.42 77 GLN B CA 1
ATOM 1768 C C . GLN B 1 72 ? -41.786 47.803 -2.083 1.00 43.39 77 GLN B C 1
ATOM 1769 O O . GLN B 1 72 ? -42.846 47.287 -1.735 1.00 44.03 77 GLN B O 1
ATOM 1775 N N . ASP B 1 73 ? -40.750 47.099 -2.526 1.00 42.07 78 ASP B N 1
ATOM 1776 C CA . ASP B 1 73 ? -40.777 45.643 -2.598 1.00 41.14 78 ASP B CA 1
ATOM 1777 C C . ASP B 1 73 ? -39.355 45.096 -2.567 1.00 39.29 78 ASP B C 1
ATOM 1778 O O . ASP B 1 73 ? -38.923 44.398 -3.485 1.00 39.63 78 ASP B O 1
ATOM 1783 N N . ASN B 1 74 ? -38.631 45.423 -1.502 1.00 37.67 79 ASN B N 1
ATOM 1784 C CA . ASN B 1 74 ? -37.229 45.046 -1.373 1.00 36.27 79 ASN B CA 1
ATOM 1785 C C . ASN B 1 74 ? -37.057 43.668 -0.744 1.00 34.87 79 ASN B C 1
ATOM 1786 O O . ASN B 1 74 ? -37.759 43.317 0.202 1.00 34.34 79 ASN B O 1
ATOM 1791 N N . TRP B 1 75 ? -36.118 42.891 -1.275 1.00 34.58 80 TRP B N 1
ATOM 1792 C CA . TRP B 1 75 ? -35.916 41.520 -0.820 1.00 33.64 80 TRP B CA 1
ATOM 1793 C C . TRP B 1 75 ? -34.494 41.261 -0.342 1.00 32.70 80 TRP B C 1
ATOM 1794 O O . TRP B 1 75 ? -33.533 41.803 -0.888 1.00 33.15 80 TRP B O 1
ATOM 1805 N N . LEU B 1 76 ? -34.373 40.427 0.685 1.00 31.71 81 LEU B N 1
ATOM 1806 C CA . LEU B 1 76 ? -33.074 40.030 1.213 1.00 31.16 81 LEU B CA 1
ATOM 1807 C C . LEU B 1 76 ? -33.021 38.522 1.422 1.00 31.03 81 LEU B C 1
ATOM 1808 O O . LEU B 1 76 ? -33.638 37.992 2.345 1.00 30.55 81 LEU B O 1
ATOM 1813 N N . ARG B 1 77 ? -32.284 37.833 0.559 1.00 31.73 82 ARG B N 1
ATOM 1814 C CA . ARG B 1 77 ? -32.173 36.384 0.651 1.00 31.95 82 ARG B CA 1
ATOM 1815 C C . ARG B 1 77 ? -30.818 35.968 1.205 1.00 32.02 82 ARG B C 1
ATOM 1816 O O . ARG B 1 77 ? -29.786 36.521 0.828 1.00 32.55 82 ARG B O 1
ATOM 1824 N N . THR B 1 78 ? -30.832 34.988 2.102 1.00 31.83 83 THR B N 1
ATOM 1825 C CA . THR B 1 78 ? -29.608 34.471 2.699 1.00 32.30 83 THR B CA 1
ATOM 1826 C C . THR B 1 78 ? -28.866 33.565 1.727 1.00 33.67 83 THR B C 1
ATOM 1827 O O . THR B 1 78 ? -29.315 33.344 0.603 1.00 34.20 83 THR B O 1
ATOM 1831 N N . ASN B 1 79 ? -27.727 33.042 2.165 1.00 34.55 84 ASN B N 1
ATOM 1832 C CA . ASN B 1 79 ? -26.990 32.065 1.378 1.00 36.23 84 ASN B CA 1
ATOM 1833 C C . ASN B 1 79 ? -27.570 30.676 1.587 1.00 36.59 84 ASN B C 1
ATOM 1834 O O . ASN B 1 79 ? -28.367 30.468 2.499 1.00 35.66 84 ASN B O 1
ATOM 1839 N N . TRP B 1 80 ? -27.174 29.729 0.742 1.00 40.18 85 TRP B N 1
ATOM 1840 C CA . TRP B 1 80 ? -27.712 28.376 0.821 1.00 40.71 85 TRP B CA 1
ATOM 1841 C C . TRP B 1 80 ? -27.283 27.681 2.107 1.00 41.13 85 TRP B C 1
ATOM 1842 O O . TRP B 1 80 ? -26.096 27.454 2.340 1.00 40.62 85 TRP B O 1
ATOM 1853 N N . VAL B 1 81 ? -28.262 27.347 2.940 1.00 38.42 86 VAL B N 1
ATOM 1854 C CA . VAL B 1 81 ? -27.996 26.689 4.211 1.00 39.01 86 VAL B CA 1
ATOM 1855 C C . VAL B 1 81 ? -28.314 25.202 4.135 1.00 40.49 86 VAL B C 1
ATOM 1856 O O . VAL B 1 81 ? -29.462 24.813 3.927 1.00 40.12 86 VAL B O 1
ATOM 1860 N N . TYR B 1 82 ? -27.287 24.377 4.305 1.00 42.44 87 TYR B N 1
ATOM 1861 C CA . TYR B 1 82 ? -27.432 22.927 4.253 1.00 44.27 87 TYR B CA 1
ATOM 1862 C C . TYR B 1 82 ? -28.299 22.418 5.402 1.00 44.11 87 TYR B C 1
ATOM 1863 O O . TYR B 1 82 ? -27.973 22.622 6.571 1.00 44.18 87 TYR B O 1
ATOM 1872 N N . ARG B 1 83 ? -29.402 21.757 5.061 1.00 44.19 88 ARG B N 1
ATOM 1873 C CA . ARG B 1 83 ? -30.373 21.303 6.056 1.00 44.24 88 ARG B CA 1
ATOM 1874 C C . ARG B 1 83 ? -29.781 20.299 7.037 1.00 46.36 88 ARG B C 1
ATOM 1875 O O . ARG B 1 83 ? -29.839 20.495 8.250 1.00 46.35 88 ARG B O 1
ATOM 1883 N N . GLY B 1 84 ? -29.219 19.220 6.505 1.00 48.48 89 GLY B N 1
ATOM 1884 C CA . GLY B 1 84 ? -28.668 18.167 7.337 1.00 50.98 89 GLY B CA 1
ATOM 1885 C C . GLY B 1 84 ? -29.756 17.261 7.872 1.00 51.92 89 GLY B C 1
ATOM 1886 O O . GLY B 1 84 ? -30.735 16.982 7.181 1.00 51.54 89 GLY B O 1
ATOM 1887 N N . GLU B 1 85 ? -29.590 16.803 9.109 1.00 53.44 90 GLU B N 1
ATOM 1888 C CA . GLU B 1 85 ? -30.584 15.945 9.744 1.00 54.74 90 GLU B CA 1
ATOM 1889 C C . GLU B 1 85 ? -31.747 16.759 10.293 1.00 52.82 90 GLU B C 1
ATOM 1890 O O . GLU B 1 85 ? -32.687 16.206 10.862 1.00 53.86 90 GLU B O 1
ATOM 1896 N N . ALA B 1 86 ? -31.673 18.075 10.120 1.00 50.31 91 ALA B N 1
ATOM 1897 C CA . ALA B 1 86 ? -32.716 18.975 10.592 1.00 48.60 91 ALA B CA 1
ATOM 1898 C C . ALA B 1 86 ? -34.062 18.648 9.959 1.00 48.44 91 ALA B C 1
ATOM 1899 O O . ALA B 1 86 ? -34.140 18.267 8.792 1.00 48.48 91 ALA B O 1
ATOM 1901 N N . GLU B 1 87 ? -35.119 18.800 10.747 1.00 48.59 92 GLU B N 1
ATOM 1902 C CA . GLU B 1 87 ? -36.471 18.512 10.295 1.00 48.89 92 GLU B CA 1
ATOM 1903 C C . GLU B 1 87 ? -37.375 19.704 10.576 1.00 47.33 92 GLU B C 1
ATOM 1904 O O . GLU B 1 87 ? -38.173 20.114 9.734 1.00 46.47 92 GLU B O 1
ATOM 1910 N N . ARG B 1 88 ? -37.227 20.262 11.772 1.00 47.27 93 ARG B N 1
ATOM 1911 C CA . ARG B 1 88 ? -38.029 21.394 12.210 1.00 46.20 93 ARG B CA 1
ATOM 1912 C C . ARG B 1 88 ? -37.113 22.498 12.718 1.00 44.70 93 ARG B C 1
ATOM 1913 O O . ARG B 1 88 ? -36.649 22.452 13.856 1.00 45.70 93 ARG B O 1
ATOM 1921 N N . ILE B 1 89 ? -36.843 23.484 11.869 1.00 42.59 94 ILE B N 1
ATOM 1922 C CA . ILE B 1 89 ? -35.881 24.528 12.205 1.00 41.27 94 ILE B CA 1
ATOM 1923 C C . ILE B 1 89 ? -36.547 25.727 12.878 1.00 40.54 94 ILE B C 1
ATOM 1924 O O . ILE B 1 89 ? -37.744 25.966 12.710 1.00 40.58 94 ILE B O 1
ATOM 1929 N N . PHE B 1 90 ? -35.760 26.477 13.644 1.00 40.24 95 PHE B N 1
ATOM 1930 C CA . PHE B 1 90 ? -36.272 27.608 14.410 1.00 40.44 95 PHE B CA 1
ATOM 1931 C C . PHE B 1 90 ? -35.525 28.885 14.054 1.00 39.29 95 PHE B C 1
ATOM 1932 O O . PHE B 1 90 ? -34.300 28.921 14.091 1.00 38.91 95 PHE B O 1
ATOM 1940 N N . ILE B 1 91 ? -36.268 29.935 13.721 1.00 36.99 96 ILE B N 1
ATOM 1941 C CA . ILE B 1 91 ? -35.669 31.177 13.242 1.00 35.42 96 ILE B CA 1
ATOM 1942 C C . ILE B 1 91 ? -35.813 32.317 14.245 1.00 35.54 96 ILE B C 1
ATOM 1943 O O . ILE B 1 91 ? -36.922 32.657 14.652 1.00 36.13 96 ILE B O 1
ATOM 1948 N N . GLU B 1 92 ? -34.688 32.912 14.627 1.00 35.25 97 GLU B N 1
ATOM 1949 C CA . GLU B 1 92 ? -34.683 34.004 15.596 1.00 35.58 97 GLU B CA 1
ATOM 1950 C C . GLU B 1 92 ? -34.177 35.309 14.983 1.00 34.21 97 GLU B C 1
ATOM 1951 O O . GLU B 1 92 ? -33.032 35.394 14.549 1.00 33.70 97 GLU B O 1
ATOM 1957 N N . LEU B 1 93 ? -35.033 36.326 14.959 1.00 33.93 98 LEU B N 1
ATOM 1958 C CA . LEU B 1 93 ? -34.664 37.615 14.385 1.00 32.90 98 LEU B CA 1
ATOM 1959 C C . LEU B 1 93 ? -34.646 38.719 15.437 1.00 33.63 98 LEU B C 1
ATOM 1960 O O . LEU B 1 93 ? -35.544 38.807 16.273 1.00 34.75 98 LEU B O 1
ATOM 1965 N N . LYS B 1 94 ? -33.615 39.557 15.387 1.00 33.25 99 LYS B N 1
ATOM 1966 C CA . LYS B 1 94 ? -33.534 40.742 16.233 1.00 33.98 99 LYS B CA 1
ATOM 1967 C C . LYS B 1 94 ? -33.427 41.980 15.347 1.00 33.08 99 LYS B C 1
ATOM 1968 O O . LYS B 1 94 ? -32.613 42.020 14.426 1.00 32.20 99 LYS B O 1
ATOM 1974 N N . PHE B 1 95 ? -34.249 42.987 15.623 1.00 33.59 100 PHE B N 1
ATOM 1975 C CA . PHE B 1 95 ? -34.397 44.104 14.697 1.00 33.00 100 PHE B CA 1
ATOM 1976 C C . PHE B 1 95 ? -34.901 45.387 15.353 1.00 34.11 100 PHE B C 1
ATOM 1977 O O . PHE B 1 95 ? -35.421 45.367 16.466 1.00 35.40 100 PHE B O 1
ATOM 1985 N N . THR B 1 96 ? -34.742 46.500 14.642 1.00 33.88 101 THR B N 1
ATOM 1986 C CA . THR B 1 96 ? -35.231 47.797 15.098 1.00 35.08 101 THR B CA 1
ATOM 1987 C C . THR B 1 96 ? -36.110 48.441 14.030 1.00 35.08 101 THR B C 1
ATOM 1988 O O . THR B 1 96 ? -35.654 48.701 12.918 1.00 34.27 101 THR B O 1
ATOM 1992 N N . VAL B 1 97 ? -37.368 48.704 14.371 1.00 36.34 102 VAL B N 1
ATOM 1993 C CA . VAL B 1 97 ? -38.291 49.346 13.442 1.00 36.90 102 VAL B CA 1
ATOM 1994 C C . VAL B 1 97 ? -38.656 50.747 13.917 1.00 38.65 102 VAL B C 1
ATOM 1995 O O . VAL B 1 97 ? -39.194 50.921 15.007 1.00 40.14 102 VAL B O 1
ATOM 1999 N N . ARG B 1 98 ? -38.363 51.746 13.093 1.00 38.73 103 ARG B N 1
ATOM 2000 C CA . ARG B 1 98 ? -38.629 53.130 13.459 1.00 40.55 103 ARG B CA 1
ATOM 2001 C C . ARG B 1 98 ? -40.109 53.474 13.346 1.00 42.47 103 ARG B C 1
ATOM 2002 O O . ARG B 1 98 ? -40.785 53.053 12.409 1.00 42.35 103 ARG B O 1
ATOM 2010 N N . ASP B 1 99 ? -40.603 54.239 14.315 1.00 44.54 104 ASP B N 1
ATOM 2011 C CA . ASP B 1 99 ? -41.982 54.709 14.310 1.00 46.98 104 ASP B CA 1
ATOM 2012 C C . ASP B 1 99 ? -42.262 55.538 13.063 1.00 47.67 104 ASP B C 1
ATOM 2013 O O . ASP B 1 99 ? -41.522 56.469 12.753 1.00 47.64 104 ASP B O 1
ATOM 2018 N N . CYS B 1 100 ? -43.331 55.191 12.352 1.00 48.57 105 CYS B N 1
ATOM 2019 C CA . CYS B 1 100 ? -43.696 55.874 11.114 1.00 49.61 105 CYS B CA 1
ATOM 2020 C C . CYS B 1 100 ? -43.999 57.349 11.338 1.00 52.28 105 CYS B C 1
ATOM 2021 O O . CYS B 1 100 ? -43.880 58.161 10.422 1.00 53.06 105 CYS B O 1
ATOM 2024 N N . ASN B 1 101 ? -44.386 57.689 12.562 1.00 53.96 106 ASN B N 1
ATOM 2025 C CA . ASN B 1 101 ? -44.723 59.065 12.907 1.00 56.87 106 ASN B CA 1
ATOM 2026 C C . ASN B 1 101 ? -43.492 59.966 12.978 1.00 56.11 106 ASN B C 1
ATOM 2027 O O . ASN B 1 101 ? -43.605 61.181 13.158 1.00 58.46 106 ASN B O 1
ATOM 2032 N N . SER B 1 102 ? -42.317 59.361 12.831 1.00 53.11 107 SER B N 1
ATOM 2033 C CA . SER B 1 102 ? -41.058 60.091 12.884 1.00 52.40 107 SER B CA 1
ATOM 2034 C C . SER B 1 102 ? -40.734 60.706 11.530 1.00 52.45 107 SER B C 1
ATOM 2035 O O . SER B 1 102 ? -39.781 61.472 11.393 1.00 52.45 107 SER B O 1
ATOM 2038 N N . PHE B 1 103 ? -41.529 60.352 10.527 1.00 63.62 108 PHE B N 1
ATOM 2039 C CA . PHE B 1 103 ? -41.346 60.880 9.182 1.00 66.94 108 PHE B CA 1
ATOM 2040 C C . PHE B 1 103 ? -42.589 61.623 8.708 1.00 72.87 108 PHE B C 1
ATOM 2041 O O . PHE B 1 103 ? -43.706 61.108 8.827 1.00 74.31 108 PHE B O 1
ATOM 2049 N N . PRO B 1 104 ? -42.401 62.841 8.171 1.00 76.88 109 PRO B N 1
ATOM 2050 C CA . PRO B 1 104 ? -43.530 63.559 7.575 1.00 83.68 109 PRO B CA 1
ATOM 2051 C C . PRO B 1 104 ? -44.018 62.824 6.339 1.00 86.19 109 PRO B C 1
ATOM 2052 O O . PRO B 1 104 ? -43.198 62.303 5.584 1.00 84.48 109 PRO B O 1
ATOM 2056 N N . GLY B 1 105 ? -45.328 62.780 6.132 1.00 90.64 110 GLY B N 1
ATOM 2057 C CA . GLY B 1 105 ? -45.880 61.921 5.104 1.00 92.68 110 GLY B CA 1
ATOM 2058 C C . GLY B 1 105 ? -45.632 60.484 5.516 1.00 86.45 110 GLY B C 1
ATOM 2059 O O . GLY B 1 105 ? -45.081 59.685 4.758 1.00 84.89 110 GLY B O 1
ATOM 2060 N N . GLY B 1 106 ? -46.027 60.170 6.746 1.00 83.63 111 GLY B N 1
ATOM 2061 C CA . GLY B 1 106 ? -45.866 58.838 7.296 1.00 79.97 111 GLY B CA 1
ATOM 2062 C C . GLY B 1 106 ? -47.119 58.009 7.109 1.00 80.38 111 GLY B C 1
ATOM 2063 O O . GLY B 1 106 ? -47.188 56.857 7.537 1.00 77.03 111 GLY B O 1
ATOM 2064 N N . ALA B 1 107 ? -48.118 58.607 6.469 1.00 86.53 112 ALA B N 1
ATOM 2065 C CA . ALA B 1 107 ? -49.350 57.903 6.148 1.00 89.55 112 ALA B CA 1
ATOM 2066 C C . ALA B 1 107 ? -49.196 57.188 4.816 1.00 90.70 112 ALA B C 1
ATOM 2067 O O . ALA B 1 107 ? -48.656 57.753 3.864 1.00 93.18 112 ALA B O 1
ATOM 2069 N N . SER B 1 108 ? -49.648 55.938 4.762 1.00 89.26 113 SER B N 1
ATOM 2070 C CA . SER B 1 108 ? -49.603 55.128 3.544 1.00 90.69 113 SER B CA 1
ATOM 2071 C C . SER B 1 108 ? -48.177 54.834 3.077 1.00 87.22 113 SER B C 1
ATOM 2072 O O . SER B 1 108 ? -47.850 53.689 2.761 1.00 85.04 113 SER B O 1
ATOM 2075 N N . SER B 1 109 ? -47.338 55.867 3.024 1.00 87.24 114 SER B N 1
ATOM 2076 C CA . SER B 1 109 ? -45.967 55.723 2.545 1.00 84.81 114 SER B CA 1
ATOM 2077 C C . SER B 1 109 ? -45.161 54.748 3.399 1.00 78.31 114 SER B C 1
ATOM 2078 O O . SER B 1 109 ? -44.486 53.877 2.868 1.00 76.98 114 SER B O 1
ATOM 2081 N N . CYS B 1 110 ? -45.244 54.887 4.717 1.00 74.96 115 CYS B N 1
ATOM 2082 C CA . CYS B 1 110 ? -44.430 54.088 5.627 1.00 69.48 115 CYS B CA 1
ATOM 2083 C C . CYS B 1 110 ? -45.188 52.916 6.227 1.00 68.14 115 CYS B C 1
ATOM 2084 O O . CYS B 1 110 ? -46.393 52.985 6.455 1.00 70.50 115 CYS B O 1
ATOM 2087 N N . LYS B 1 111 ? -44.464 51.830 6.462 1.00 64.91 116 LYS B N 1
ATOM 2088 C CA . LYS B 1 111 ? -45.006 50.677 7.162 1.00 63.57 116 LYS B CA 1
ATOM 2089 C C . LYS B 1 111 ? -44.164 50.393 8.402 1.00 59.57 116 LYS B C 1
ATOM 2090 O O . LYS B 1 111 ? -43.072 50.937 8.555 1.00 57.68 116 LYS B O 1
ATOM 2096 N N . GLU B 1 112 ? -44.670 49.541 9.285 1.00 58.76 117 GLU B N 1
ATOM 2097 C CA . GLU B 1 112 ? -43.957 49.222 10.517 1.00 55.86 117 GLU B CA 1
ATOM 2098 C C . GLU B 1 112 ? -43.703 47.726 10.660 1.00 55.28 117 GLU B C 1
ATOM 2099 O O . GLU B 1 112 ? -43.425 47.240 11.754 1.00 54.05 117 GLU B O 1
ATOM 2105 N N . THR B 1 113 ? -43.795 46.998 9.551 1.00 36.95 118 THR B N 1
ATOM 2106 C CA . THR B 1 113 ? -43.517 45.566 9.557 1.00 36.06 118 THR B CA 1
ATOM 2107 C C . THR B 1 113 ? -42.717 45.127 8.335 1.00 35.01 118 THR B C 1
ATOM 2108 O O . THR B 1 113 ? -42.612 45.854 7.346 1.00 35.23 118 THR B O 1
ATOM 2112 N N . PHE B 1 114 ? -42.149 43.930 8.421 1.00 38.96 119 PHE B N 1
ATOM 2113 C CA . PHE B 1 114 ? -41.538 43.281 7.270 1.00 37.82 119 PHE B CA 1
ATOM 2114 C C . PHE B 1 114 ? -41.896 41.800 7.301 1.00 36.91 119 PHE B C 1
ATOM 2115 O O . PHE B 1 114 ? -42.401 41.300 8.306 1.00 36.90 119 PHE B O 1
ATOM 2123 N N . ASN B 1 115 ? -41.647 41.102 6.199 1.00 33.55 120 ASN B N 1
ATOM 2124 C CA . ASN B 1 115 ? -42.100 39.724 6.067 1.00 34.05 120 ASN B CA 1
ATOM 2125 C C . ASN B 1 115 ? -40.963 38.714 6.074 1.00 33.04 120 ASN B C 1
ATOM 2126 O O . ASN B 1 115 ? -39.835 39.033 5.707 1.00 32.21 120 ASN B O 1
ATOM 2131 N N . LEU B 1 116 ? -41.271 37.494 6.503 1.00 33.39 121 LEU B N 1
ATOM 2132 C CA . LEU B 1 116 ? -40.292 36.413 6.513 1.00 32.72 121 LEU B CA 1
ATOM 2133 C C . LEU B 1 116 ? -40.733 35.268 5.610 1.00 34.10 121 LEU B C 1
ATOM 2134 O O . LEU B 1 116 ? -41.771 34.650 5.840 1.00 35.55 121 LEU B O 1
ATOM 2139 N N . TYR B 1 117 ? -39.937 34.991 4.582 1.00 33.73 122 TYR B N 1
ATOM 2140 C CA . TYR B 1 117 ? -40.229 33.910 3.649 1.00 35.89 122 TYR B CA 1
ATOM 2141 C C . TYR B 1 117 ? -39.199 32.791 3.756 1.00 37.63 122 TYR B C 1
ATOM 2142 O O . TYR B 1 117 ? -38.176 32.936 4.423 1.00 36.89 122 TYR B O 1
ATOM 2151 N N . TYR B 1 118 ? -39.479 31.674 3.095 1.00 35.99 123 TYR B N 1
ATOM 2152 C CA . TYR B 1 118 ? -38.530 30.570 3.030 1.00 35.96 123 TYR B CA 1
ATOM 2153 C C . TYR B 1 118 ? -38.678 29.827 1.711 1.00 46.44 123 TYR B C 1
ATOM 2154 O O . TYR B 1 118 ? -39.662 30.011 0.993 1.00 39.22 123 TYR B O 1
ATOM 2163 N N . ALA B 1 119 ? -37.696 28.988 1.399 1.00 37.96 124 ALA B N 1
ATOM 2164 C CA . ALA B 1 119 ? -37.723 28.189 0.180 1.00 39.96 124 ALA B CA 1
ATOM 2165 C C . ALA B 1 119 ? -36.793 26.990 0.296 1.00 40.26 124 ALA B C 1
ATOM 2166 O O . ALA B 1 119 ? -35.644 27.126 0.706 1.00 38.97 124 ALA B O 1
ATOM 2168 N N . GLU B 1 120 ? -37.294 25.814 -0.066 1.00 42.21 125 GLU B N 1
ATOM 2169 C CA . GLU B 1 120 ? -36.487 24.603 -0.013 1.00 42.86 125 GLU B CA 1
ATOM 2170 C C . GLU B 1 120 ? -35.742 24.396 -1.324 1.00 44.30 125 GLU B C 1
ATOM 2171 O O . GLU B 1 120 ? -36.191 24.838 -2.381 1.00 45.58 125 GLU B O 1
ATOM 2177 N N . SER B 1 121 ? -34.596 23.728 -1.249 1.00 44.33 126 SER B N 1
ATOM 2178 C CA . SER B 1 121 ? -33.776 23.486 -2.428 1.00 45.96 126 SER B CA 1
ATOM 2179 C C . SER B 1 121 ? -32.820 22.317 -2.219 1.00 46.69 126 SER B C 1
ATOM 2180 O O . SER B 1 121 ? -32.223 22.174 -1.153 1.00 45.14 126 SER B O 1
ATOM 2183 N N . ASP B 1 122 ? -32.676 21.489 -3.247 1.00 49.30 127 ASP B N 1
ATOM 2184 C CA . ASP B 1 122 ? -31.767 20.351 -3.195 1.00 50.47 127 ASP B CA 1
ATOM 2185 C C . ASP B 1 122 ? -30.359 20.742 -3.625 1.00 50.51 127 ASP B C 1
ATOM 2186 O O . ASP B 1 122 ? -29.409 19.984 -3.431 1.00 51.16 127 ASP B O 1
ATOM 2191 N N . LEU B 1 123 ? -30.229 21.926 -4.211 1.00 50.05 128 LEU B N 1
ATOM 2192 C CA . LEU B 1 123 ? -28.926 22.420 -4.636 1.00 50.37 128 LEU B CA 1
ATOM 2193 C C . LEU B 1 123 ? -28.845 23.936 -4.514 1.00 48.54 128 LEU B C 1
ATOM 2194 O O . LEU B 1 123 ? -29.862 24.626 -4.547 1.00 47.71 128 LEU B O 1
ATOM 2199 N N . ASP B 1 124 ? -27.625 24.445 -4.373 1.00 48.19 129 ASP B N 1
ATOM 2200 C CA . ASP B 1 124 ? -27.399 25.881 -4.266 1.00 46.83 129 ASP B CA 1
ATOM 2201 C C . ASP B 1 124 ? -27.778 26.580 -5.568 1.00 48.40 129 ASP B C 1
ATOM 2202 O O . ASP B 1 124 ? -27.075 26.467 -6.572 1.00 50.75 129 ASP B O 1
ATOM 2207 N N . TYR B 1 125 ? -28.889 27.309 -5.539 1.00 47.33 130 TYR B N 1
ATOM 2208 C CA . TYR B 1 125 ? -29.377 28.029 -6.709 1.00 48.81 130 TYR B CA 1
ATOM 2209 C C . TYR B 1 125 ? -28.505 29.233 -7.042 1.00 48.93 130 TYR B C 1
ATOM 2210 O O . TYR B 1 125 ? -28.697 29.876 -8.071 1.00 50.50 130 TYR B O 1
ATOM 2219 N N . GLY B 1 126 ? -27.553 29.537 -6.166 1.00 47.56 131 GLY B N 1
ATOM 2220 C CA . GLY B 1 126 ? -26.653 30.655 -6.377 1.00 47.92 131 GLY B CA 1
ATOM 2221 C C . GLY B 1 126 ? -27.369 31.991 -6.377 1.00 46.83 131 GLY B C 1
ATOM 2222 O O . GLY B 1 126 ? -28.090 32.319 -5.435 1.00 44.55 131 GLY B O 1
ATOM 2223 N N . THR B 1 127 ? -27.174 32.762 -7.441 1.00 48.69 132 THR B N 1
ATOM 2224 C CA . THR B 1 127 ? -27.777 34.086 -7.550 1.00 48.06 132 THR B CA 1
ATOM 2225 C C . THR B 1 127 ? -29.167 34.016 -8.173 1.00 48.48 132 THR B C 1
ATOM 2226 O O . THR B 1 127 ? -29.881 35.017 -8.232 1.00 47.94 132 THR B O 1
ATOM 2230 N N . ASN B 1 128 ? -29.543 32.831 -8.642 1.00 49.72 133 ASN B N 1
ATOM 2231 C CA . ASN B 1 128 ? -30.848 32.634 -9.260 1.00 50.64 133 ASN B CA 1
ATOM 2232 C C . ASN B 1 128 ? -31.971 32.837 -8.251 1.00 48.22 133 ASN B C 1
ATOM 2233 O O . ASN B 1 128 ? -32.393 31.899 -7.574 1.00 47.35 133 ASN B O 1
ATOM 2238 N N . PHE B 1 129 ? -32.446 34.074 -8.150 1.00 47.39 134 PHE B N 1
ATOM 2239 C CA . PHE B 1 129 ? -33.477 34.417 -7.178 1.00 45.33 134 PHE B CA 1
ATOM 2240 C C . PHE B 1 129 ? -34.820 34.713 -7.838 1.00 46.56 134 PHE B C 1
ATOM 2241 O O . PHE B 1 129 ? -34.979 35.719 -8.527 1.00 47.51 134 PHE B O 1
ATOM 2249 N N . GLN B 1 130 ? -35.781 33.823 -7.617 1.00 46.79 135 GLN B N 1
ATOM 2250 C CA . GLN B 1 130 ? -37.148 34.024 -8.078 1.00 48.08 135 GLN B CA 1
ATOM 2251 C C . GLN B 1 130 ? -38.065 34.125 -6.868 1.00 46.25 135 GLN B C 1
ATOM 2252 O O . GLN B 1 130 ? -38.282 33.138 -6.167 1.00 45.73 135 GLN B O 1
ATOM 2258 N N . LYS B 1 131 ? -38.600 35.316 -6.618 1.00 45.51 136 LYS B N 1
ATOM 2259 C CA . LYS B 1 131 ? -39.395 35.549 -5.416 1.00 43.91 136 LYS B CA 1
ATOM 2260 C C . LYS B 1 131 ? -40.777 34.902 -5.487 1.00 45.46 136 LYS B C 1
ATOM 2261 O O . LYS B 1 131 ? -41.538 34.936 -4.519 1.00 44.65 136 LYS B O 1
ATOM 2267 N N . ARG B 1 132 ? -41.096 34.308 -6.632 1.00 48.02 137 ARG B N 1
ATOM 2268 C CA . ARG B 1 132 ? -42.355 33.592 -6.791 1.00 50.06 137 ARG B CA 1
ATOM 2269 C C . ARG B 1 132 ? -42.230 32.176 -6.234 1.00 50.03 137 ARG B C 1
ATOM 2270 O O . ARG B 1 132 ? -43.214 31.442 -6.146 1.00 51.68 137 ARG B O 1
ATOM 2278 N N . LEU B 1 133 ? -41.010 31.801 -5.862 1.00 48.38 138 LEU B N 1
ATOM 2279 C CA . LEU B 1 133 ? -40.729 30.460 -5.362 1.00 48.38 138 LEU B CA 1
ATOM 2280 C C . LEU B 1 133 ? -40.640 30.424 -3.842 1.00 45.92 138 LEU B C 1
ATOM 2281 O O . LEU B 1 133 ? -40.336 29.387 -3.254 1.00 45.65 138 LEU B O 1
ATOM 2286 N N . PHE B 1 134 ? -40.903 31.560 -3.207 1.00 44.34 139 PHE B N 1
ATOM 2287 C CA . PHE B 1 134 ? -40.824 31.647 -1.755 1.00 42.24 139 PHE B CA 1
ATOM 2288 C C . PHE B 1 134 ? -42.200 31.616 -1.099 1.00 42.98 139 PHE B C 1
ATOM 2289 O O . PHE B 1 134 ? -43.098 32.371 -1.469 1.00 43.96 139 PHE B O 1
ATOM 2297 N N . THR B 1 135 ? -42.354 30.727 -0.123 1.00 42.76 140 THR B N 1
ATOM 2298 C CA . THR B 1 135 ? -43.576 30.649 0.665 1.00 43.62 140 THR B CA 1
ATOM 2299 C C . THR B 1 135 ? -43.437 31.534 1.896 1.00 41.56 140 THR B C 1
ATOM 2300 O O . THR B 1 135 ? -42.343 31.677 2.440 1.00 39.57 140 THR B O 1
ATOM 2304 N N . LYS B 1 136 ? -44.542 32.127 2.334 1.00 42.32 141 LYS B N 1
ATOM 2305 C CA . LYS B 1 136 ? -44.506 33.022 3.483 1.00 40.79 141 LYS B CA 1
ATOM 2306 C C . LYS B 1 136 ? -44.544 32.247 4.793 1.00 40.59 141 LYS B C 1
ATOM 2307 O O . LYS B 1 136 ? -45.266 31.259 4.919 1.00 42.39 141 LYS B O 1
ATOM 2313 N N . ILE B 1 137 ? -43.754 32.695 5.762 1.00 38.65 142 ILE B N 1
ATOM 2314 C CA . ILE B 1 137 ? -43.773 32.104 7.093 1.00 38.57 142 ILE B CA 1
ATOM 2315 C C . ILE B 1 137 ? -44.715 32.893 7.992 1.00 39.23 142 ILE B C 1
ATOM 2316 O O . ILE B 1 137 ? -45.707 32.355 8.487 1.00 41.09 142 ILE B O 1
ATOM 2321 N N . ASP B 1 138 ? -44.405 34.172 8.184 1.00 38.44 143 ASP B N 1
ATOM 2322 C CA . ASP B 1 138 ? -45.265 35.069 8.946 1.00 39.82 143 ASP B CA 1
ATOM 2323 C C . ASP B 1 138 ? -44.820 36.519 8.790 1.00 38.07 143 ASP B C 1
ATOM 2324 O O . ASP B 1 138 ? -43.680 36.788 8.415 1.00 36.28 143 ASP B O 1
ATOM 2329 N N . THR B 1 139 ? -45.728 37.449 9.069 1.00 38.61 144 THR B N 1
ATOM 2330 C CA . THR B 1 139 ? -45.374 38.861 9.142 1.00 37.74 144 THR B CA 1
ATOM 2331 C C . THR B 1 139 ? -44.662 39.138 10.459 1.00 36.79 144 THR B C 1
ATOM 2332 O O . THR B 1 139 ? -45.122 38.721 11.521 1.00 37.72 144 THR B O 1
ATOM 2336 N N . ILE B 1 140 ? -43.535 39.837 10.388 1.00 35.26 145 ILE B N 1
ATOM 2337 C CA . ILE B 1 140 ? -42.741 40.108 11.579 1.00 34.56 145 ILE B CA 1
ATOM 2338 C C . ILE B 1 140 ? -42.978 41.518 12.105 1.00 35.09 145 ILE B C 1
ATOM 2339 O O . ILE B 1 140 ? -42.625 42.505 11.459 1.00 35.35 145 ILE B O 1
ATOM 2344 N N . ALA B 1 141 ? -43.581 41.600 13.287 1.00 36.28 146 ALA B N 1
ATOM 2345 C CA . ALA B 1 141 ? -43.912 42.880 13.898 1.00 37.22 146 ALA B CA 1
ATOM 2346 C C . ALA B 1 141 ? -43.097 43.121 15.162 1.00 37.11 146 ALA B C 1
ATOM 2347 O O . ALA B 1 141 ? -42.852 42.197 15.936 1.00 37.15 146 ALA B O 1
ATOM 2349 N N . PRO B 1 142 ? -42.670 44.374 15.369 1.00 53.29 147 PRO B N 1
ATOM 2350 C CA . PRO B 1 142 ? -41.912 44.763 16.560 1.00 52.12 147 PRO B CA 1
ATOM 2351 C C . PRO B 1 142 ? -42.813 45.012 17.766 1.00 54.61 147 PRO B C 1
ATOM 2352 O O . PRO B 1 142 ? -43.891 45.587 17.617 1.00 56.40 147 PRO B O 1
ATOM 2356 N N . ASP B 1 143 ? -42.379 44.576 18.945 1.00 54.99 148 ASP B N 1
ATOM 2357 C CA . ASP B 1 143 ? -43.096 44.893 20.173 1.00 57.50 148 ASP B CA 1
ATOM 2358 C C . ASP B 1 143 ? -42.858 46.352 20.535 1.00 56.43 148 ASP B C 1
ATOM 2359 O O . ASP B 1 143 ? -43.741 47.027 21.065 1.00 58.80 148 ASP B O 1
ATOM 2364 N N . GLU B 1 144 ? -41.654 46.828 20.237 1.00 53.23 149 GLU B N 1
ATOM 2365 C CA . GLU B 1 144 ? -41.276 48.204 20.520 1.00 52.29 149 GLU B CA 1
ATOM 2366 C C . GLU B 1 144 ? -40.765 48.903 19.269 1.00 49.91 149 GLU B C 1
ATOM 2367 O O . GLU B 1 144 ? -39.746 48.509 18.702 1.00 47.57 149 GLU B O 1
ATOM 2373 N N . ILE B 1 145 ? -41.482 49.933 18.834 1.00 50.83 150 ILE B N 1
ATOM 2374 C CA . ILE B 1 145 ? -40.997 50.783 17.756 1.00 48.96 150 ILE B CA 1
ATOM 2375 C C . ILE B 1 145 ? -40.204 51.939 18.353 1.00 48.28 150 ILE B C 1
ATOM 2376 O O . ILE B 1 145 ? -40.588 52.499 19.378 1.00 50.18 150 ILE B O 1
ATOM 2381 N N . THR B 1 146 ? -39.086 52.281 17.724 1.00 45.97 151 THR B N 1
ATOM 2382 C CA . THR B 1 146 ? -38.232 53.344 18.239 1.00 45.51 151 THR B CA 1
ATOM 2383 C C . THR B 1 146 ? -38.651 54.701 17.685 1.00 46.54 151 THR B C 1
ATOM 2384 O O . THR B 1 146 ? -38.831 54.862 16.479 1.00 45.95 151 THR B O 1
ATOM 2388 N N . VAL B 1 147 ? -38.805 55.674 18.576 1.00 48.37 152 VAL B N 1
ATOM 2389 C CA . VAL B 1 147 ? -39.205 57.019 18.186 1.00 49.93 152 VAL B CA 1
ATOM 2390 C C . VAL B 1 147 ? -37.963 57.909 18.084 1.00 49.00 152 VAL B C 1
ATOM 2391 O O . VAL B 1 147 ? -36.879 57.510 18.509 1.00 47.43 152 VAL B O 1
ATOM 2395 N N . SER B 1 148 ? -38.123 59.101 17.515 1.00 50.22 153 SER B N 1
ATOM 2396 C CA . SER B 1 148 ? -37.011 60.015 17.265 1.00 49.88 153 SER B CA 1
ATOM 2397 C C . SER B 1 148 ? -36.188 60.328 18.513 1.00 50.53 153 SER B C 1
ATOM 2398 O O . SER B 1 148 ? -34.961 60.393 18.450 1.00 49.19 153 SER B O 1
ATOM 2401 N N . SER B 1 149 ? -36.865 60.520 19.640 1.00 52.89 154 SER B N 1
ATOM 2402 C CA . SER B 1 149 ? -36.190 60.870 20.886 1.00 54.02 154 SER B CA 1
ATOM 2403 C C . SER B 1 149 ? -35.237 59.765 21.334 1.00 51.39 154 SER B C 1
ATOM 2404 O O . SER B 1 149 ? -34.127 60.038 21.789 1.00 50.98 154 SER B O 1
ATOM 2407 N N . ASP B 1 150 ? -35.675 58.518 21.199 1.00 49.87 155 ASP B N 1
ATOM 2408 C CA . ASP B 1 150 ? -34.842 57.375 21.551 1.00 47.55 155 ASP B CA 1
ATOM 2409 C C . ASP B 1 150 ? -33.769 57.141 20.495 1.00 44.92 155 ASP B C 1
ATOM 2410 O O . ASP B 1 150 ? -32.651 56.735 20.811 1.00 43.46 155 ASP B O 1
ATOM 2415 N N . PHE B 1 151 ? -34.118 57.401 19.239 1.00 44.58 156 PHE B N 1
ATOM 2416 C CA . PHE B 1 151 ? -33.195 57.199 18.130 1.00 42.61 156 PHE B CA 1
ATOM 2417 C C . PHE B 1 151 ? -32.028 58.177 18.191 1.00 42.91 156 PHE B C 1
ATOM 2418 O O . PHE B 1 151 ? -30.878 57.800 17.966 1.00 44.97 156 PHE B O 1
ATOM 2426 N N . GLU B 1 152 ? -32.331 59.434 18.497 1.00 45.19 157 GLU B N 1
ATOM 2427 C CA . GLU B 1 152 ? -31.314 60.478 18.544 1.00 46.19 157 GLU B CA 1
ATOM 2428 C C . GLU B 1 152 ? -30.425 60.358 19.777 1.00 46.22 157 GLU B C 1
ATOM 2429 O O . GLU B 1 152 ? -29.326 60.911 19.814 1.00 46.57 157 GLU B O 1
ATOM 2435 N N . ALA B 1 153 ? -30.903 59.634 20.784 1.00 46.07 158 ALA B N 1
ATOM 2436 C CA . ALA B 1 153 ? -30.163 59.484 22.032 1.00 46.27 158 ALA B CA 1
ATOM 2437 C C . ALA B 1 153 ? -29.502 58.116 22.123 1.00 43.57 158 ALA B C 1
ATOM 2438 O O . ALA B 1 153 ? -29.069 57.699 23.197 1.00 43.46 158 ALA B O 1
ATOM 2440 N N . ARG B 1 154 ? -29.429 57.429 20.986 1.00 41.68 159 ARG B N 1
ATOM 2441 C CA . ARG B 1 154 ? -28.832 56.098 20.900 1.00 39.46 159 ARG B CA 1
ATOM 2442 C C . ARG B 1 154 ? -29.482 55.120 21.873 1.00 39.41 159 ARG B C 1
ATOM 2443 O O . ARG B 1 154 ? -28.807 54.281 22.469 1.00 38.37 159 ARG B O 1
ATOM 2451 N N . HIS B 1 155 ? -30.794 55.242 22.037 1.00 40.82 160 HIS B N 1
ATOM 2452 C CA . HIS B 1 155 ? -31.551 54.328 22.882 1.00 41.34 160 HIS B CA 1
ATOM 2453 C C . HIS B 1 155 ? -32.581 53.577 22.057 1.00 41.16 160 HIS B C 1
ATOM 2454 O O . HIS B 1 155 ? -33.727 53.422 22.481 1.00 42.84 160 HIS B O 1
ATOM 2461 N N . VAL B 1 156 ? -32.179 53.127 20.872 1.00 39.48 161 VAL B N 1
ATOM 2462 C CA . VAL B 1 156 ? -33.090 52.386 20.012 1.00 39.44 161 VAL B CA 1
ATOM 2463 C C . VAL B 1 156 ? -33.489 51.097 20.715 1.00 39.76 161 VAL B C 1
ATOM 2464 O O . VAL B 1 156 ? -32.685 50.480 21.413 1.00 39.03 161 VAL B O 1
ATOM 2468 N N . LYS B 1 157 ? -34.749 50.715 20.563 1.00 41.17 162 LYS B N 1
ATOM 2469 C CA . LYS B 1 157 ? -35.257 49.521 21.215 1.00 42.12 162 LYS B CA 1
ATOM 2470 C C . LYS B 1 157 ? -35.259 48.357 20.238 1.00 41.39 162 LYS B C 1
ATOM 2471 O O . LYS B 1 157 ? -35.919 48.397 19.199 1.00 41.69 162 LYS B O 1
ATOM 2477 N N . LEU B 1 158 ? -34.501 47.323 20.583 1.00 40.67 163 LEU B N 1
ATOM 2478 C CA . LEU B 1 158 ? -34.292 46.184 19.703 1.00 40.25 163 LEU B CA 1
ATOM 2479 C C . LEU B 1 158 ? -35.269 45.058 20.015 1.00 43.04 163 LEU B C 1
ATOM 2480 O O . LEU B 1 158 ? -35.231 44.471 21.094 1.00 43.22 163 LEU B O 1
ATOM 2485 N N . ASN B 1 159 ? -36.146 44.764 19.061 1.00 46.86 164 ASN B N 1
ATOM 2486 C CA . ASN B 1 159 ? -37.145 43.720 19.235 1.00 46.81 164 ASN B CA 1
ATOM 2487 C C . ASN B 1 159 ? -36.575 42.333 18.968 1.00 45.58 164 ASN B C 1
ATOM 2488 O O . ASN B 1 159 ? -35.597 42.183 18.237 1.00 44.12 164 ASN B O 1
ATOM 2493 N N . VAL B 1 160 ? -37.188 41.322 19.573 1.00 46.42 165 VAL B N 1
ATOM 2494 C CA . VAL B 1 160 ? -36.798 39.939 19.339 1.00 45.53 165 VAL B CA 1
ATOM 2495 C C . VAL B 1 160 ? -38.018 39.099 18.989 1.00 44.96 165 VAL B C 1
ATOM 2496 O O . VAL B 1 160 ? -38.941 38.960 19.792 1.00 56.85 165 VAL B O 1
ATOM 2500 N N . GLU B 1 161 ? -38.019 38.547 17.780 1.00 42.79 166 GLU B N 1
ATOM 2501 C CA . GLU B 1 161 ? -39.110 37.697 17.320 1.00 42.27 166 GLU B CA 1
ATOM 2502 C C . GLU B 1 161 ? -38.574 36.348 16.860 1.00 41.26 166 GLU B C 1
ATOM 2503 O O . GLU B 1 161 ? -37.511 36.273 16.245 1.00 40.06 166 GLU B O 1
ATOM 2509 N N . GLU B 1 162 ? -39.311 35.284 17.160 1.00 41.97 167 GLU B N 1
ATOM 2510 C CA . GLU B 1 162 ? -38.856 33.941 16.828 1.00 41.43 167 GLU B CA 1
ATOM 2511 C C . GLU B 1 162 ? -39.960 33.090 16.206 1.00 40.99 167 GLU B C 1
ATOM 2512 O O . GLU B 1 162 ? -41.055 32.977 16.754 1.00 42.31 167 GLU B O 1
ATOM 2518 N N . ARG B 1 163 ? -39.660 32.499 15.054 1.00 39.37 168 ARG B N 1
ATOM 2519 C CA . ARG B 1 163 ? -40.610 31.643 14.355 1.00 39.06 168 ARG B CA 1
ATOM 2520 C C . ARG B 1 163 ? -39.994 30.277 14.064 1.00 38.84 168 ARG B C 1
ATOM 2521 O O . ARG B 1 163 ? -38.780 30.103 14.158 1.00 38.63 168 ARG B O 1
ATOM 2529 N N . SER B 1 164 ? -40.835 29.313 13.706 1.00 39.13 169 SER B N 1
ATOM 2530 C CA . SER B 1 164 ? -40.361 27.980 13.352 1.00 39.11 169 SER B CA 1
ATOM 2531 C C . SER B 1 164 ? -41.053 27.481 12.090 1.00 38.30 169 SER B C 1
ATOM 2532 O O . SER B 1 164 ? -42.217 27.796 11.848 1.00 38.55 169 SER B O 1
ATOM 2535 N N . VAL B 1 165 ? -40.334 26.702 11.289 1.00 37.62 170 VAL B N 1
ATOM 2536 C CA . VAL B 1 165 ? -40.893 26.161 10.056 1.00 37.14 170 VAL B CA 1
ATOM 2537 C C . VAL B 1 165 ? -40.436 24.718 9.831 1.00 37.68 170 VAL B C 1
ATOM 2538 O O . VAL B 1 165 ? -39.295 24.360 10.121 1.00 37.77 170 VAL B O 1
ATOM 2542 N N . GLY B 1 166 ? -41.351 23.892 9.333 1.00 38.33 171 GLY B N 1
ATOM 2543 C CA . GLY B 1 166 ? -41.071 22.497 9.055 1.00 39.09 171 GLY B CA 1
ATOM 2544 C C . GLY B 1 166 ? -42.318 21.793 8.557 1.00 40.02 171 GLY B C 1
ATOM 2545 O O . GLY B 1 166 ? -43.415 22.341 8.650 1.00 40.33 171 GLY B O 1
ATOM 2546 N N . PRO B 1 167 ? -42.163 20.570 8.031 1.00 40.72 172 PRO B N 1
ATOM 2547 C CA . PRO B 1 167 ? -40.884 19.868 7.915 1.00 40.73 172 PRO B CA 1
ATOM 2548 C C . PRO B 1 167 ? -40.148 20.188 6.619 1.00 39.47 172 PRO B C 1
ATOM 2549 O O . PRO B 1 167 ? -40.759 20.224 5.552 1.00 39.31 172 PRO B O 1
ATOM 2553 N N . LEU B 1 168 ? -38.846 20.428 6.720 1.00 38.87 173 LEU B N 1
ATOM 2554 C CA . LEU B 1 168 ? -38.015 20.607 5.539 1.00 38.04 173 LEU B CA 1
ATOM 2555 C C . LEU B 1 168 ? -37.535 19.240 5.058 1.00 39.24 173 LEU B C 1
ATOM 2556 O O . LEU B 1 168 ? -37.104 18.410 5.858 1.00 40.44 173 LEU B O 1
ATOM 2561 N N . THR B 1 169 ? -37.619 19.005 3.752 1.00 39.21 174 THR B N 1
ATOM 2562 C CA . THR B 1 169 ? -37.349 17.679 3.204 1.00 40.62 174 THR B CA 1
ATOM 2563 C C . THR B 1 169 ? -36.268 17.680 2.128 1.00 40.49 174 THR B C 1
ATOM 2564 O O . THR B 1 169 ? -35.930 16.631 1.582 1.00 41.81 174 THR B O 1
ATOM 2568 N N . ARG B 1 170 ? -35.728 18.854 1.822 1.00 39.13 175 ARG B N 1
ATOM 2569 C CA A ARG B 1 170 ? -34.710 18.957 0.786 0.41 39.17 175 ARG B CA 1
ATOM 2570 C CA B ARG B 1 170 ? -34.713 18.987 0.782 0.59 39.13 175 ARG B CA 1
ATOM 2571 C C . ARG B 1 170 ? -33.336 19.256 1.381 1.00 40.64 175 ARG B C 1
ATOM 2572 O O . ARG B 1 170 ? -33.223 19.619 2.548 1.00 38.60 175 ARG B O 1
ATOM 2587 N N . LYS B 1 171 ? -32.297 19.086 0.568 1.00 39.52 176 LYS B N 1
ATOM 2588 C CA . LYS B 1 171 ? -30.908 19.224 1.010 1.00 39.85 176 LYS B CA 1
ATOM 2589 C C . LYS B 1 171 ? -30.574 20.545 1.698 1.00 38.51 176 LYS B C 1
ATOM 2590 O O . LYS B 1 171 ? -29.643 20.609 2.500 1.00 39.02 176 LYS B O 1
ATOM 2596 N N . GLY B 1 172 ? -31.322 21.597 1.386 1.00 37.08 177 GLY B N 1
ATOM 2597 C CA . GLY B 1 172 ? -31.067 22.894 1.983 1.00 35.93 177 GLY B CA 1
ATOM 2598 C C . GLY B 1 172 ? -32.275 23.807 1.973 1.00 34.75 177 GLY B C 1
ATOM 2599 O O . GLY B 1 172 ? -33.391 23.371 1.690 1.00 34.91 177 GLY B O 1
ATOM 2600 N N . PHE B 1 173 ? -32.053 25.080 2.288 1.00 33.81 178 PHE B N 1
ATOM 2601 C CA . PHE B 1 173 ? -33.126 26.069 2.272 1.00 32.93 178 PHE B CA 1
ATOM 2602 C C . PHE B 1 173 ? -32.604 27.506 2.227 1.00 32.15 178 PHE B C 1
ATOM 2603 O O . PHE B 1 173 ? -31.438 27.767 2.521 1.00 32.23 178 PHE B O 1
ATOM 2611 N N . TYR B 1 174 ? -33.484 28.429 1.850 1.00 31.65 179 TYR B N 1
ATOM 2612 C CA . TYR B 1 174 ? -33.182 29.856 1.845 1.00 31.08 179 TYR B CA 1
ATOM 2613 C C . TYR B 1 174 ? -34.155 30.608 2.741 1.00 30.77 179 TYR B C 1
ATOM 2614 O O . TYR B 1 174 ? -35.338 30.279 2.793 1.00 31.01 179 TYR B O 1
ATOM 2623 N N . LEU B 1 175 ? -33.658 31.623 3.438 1.00 30.46 180 LEU B N 1
ATOM 2624 C CA . LEU B 1 175 ? -34.527 32.520 4.189 1.00 30.38 180 LEU B CA 1
ATOM 2625 C C . LEU B 1 175 ? -34.593 33.874 3.496 1.00 30.23 180 LEU B C 1
ATOM 2626 O O . LEU B 1 175 ? -33.580 34.384 3.020 1.00 38.80 180 LEU B O 1
ATOM 2631 N N . ALA B 1 176 ? -35.789 34.447 3.435 1.00 30.51 181 ALA B N 1
ATOM 2632 C CA . ALA B 1 176 ? -35.991 35.713 2.741 1.00 30.75 181 ALA B CA 1
ATOM 2633 C C . ALA B 1 176 ? -36.660 36.751 3.632 1.00 31.07 181 ALA B C 1
ATOM 2634 O O . ALA B 1 176 ? -37.533 36.428 4.436 1.00 31.37 181 ALA B O 1
ATOM 2636 N N . PHE B 1 177 ? -36.242 38.002 3.477 1.00 31.23 182 PHE B N 1
ATOM 2637 C CA . PHE B 1 177 ? -36.814 39.108 4.231 1.00 31.79 182 PHE B CA 1
ATOM 2638 C C . PHE B 1 177 ? -37.333 40.170 3.268 1.00 32.65 182 PHE B C 1
ATOM 2639 O O . PHE B 1 177 ? -36.581 40.697 2.451 1.00 32.70 182 PHE B O 1
ATOM 2647 N N . GLN B 1 178 ? -38.621 40.478 3.365 1.00 33.63 183 GLN B N 1
ATOM 2648 C CA . GLN B 1 178 ? -39.251 41.405 2.433 1.00 34.94 183 GLN B CA 1
ATOM 2649 C C . GLN B 1 178 ? -39.647 42.722 3.091 1.00 35.93 183 GLN B C 1
ATOM 2650 O O . GLN B 1 178 ? -40.439 42.745 4.032 1.00 36.41 183 GLN B O 1
ATOM 2656 N N . ASP B 1 179 ? -39.091 43.818 2.589 1.00 36.46 184 ASP B N 1
ATOM 2657 C CA . ASP B 1 179 ? -39.503 45.147 3.016 1.00 37.80 184 ASP B CA 1
ATOM 2658 C C . ASP B 1 179 ? -40.600 45.661 2.094 1.00 39.78 184 ASP B C 1
ATOM 2659 O O . ASP B 1 179 ? -40.522 45.500 0.877 1.00 40.25 184 ASP B O 1
ATOM 2664 N N . ILE B 1 180 ? -41.625 46.272 2.676 1.00 41.25 185 ILE B N 1
ATOM 2665 C CA . ILE B 1 180 ? -42.745 46.785 1.896 1.00 43.61 185 ILE B CA 1
ATOM 2666 C C . ILE B 1 180 ? -42.982 48.266 2.175 1.00 45.48 185 ILE B C 1
ATOM 2667 O O . ILE B 1 180 ? -44.078 48.781 1.957 1.00 47.83 185 ILE B O 1
ATOM 2672 N N . GLY B 1 181 ? -41.944 48.945 2.652 1.00 44.68 186 GLY B N 1
ATOM 2673 C CA . GLY B 1 181 ? -42.015 50.371 2.913 1.00 46.48 186 GLY B CA 1
ATOM 2674 C C . GLY B 1 181 ? -41.720 50.724 4.358 1.00 45.97 186 GLY B C 1
ATOM 2675 O O . GLY B 1 181 ? -42.109 51.787 4.840 1.00 47.78 186 GLY B O 1
ATOM 2676 N N . ALA B 1 182 ? -41.022 49.831 5.051 1.00 43.81 187 ALA B N 1
ATOM 2677 C CA . ALA B 1 182 ? -40.731 50.021 6.466 1.00 43.56 187 ALA B CA 1
ATOM 2678 C C . ALA B 1 182 ? -39.293 50.475 6.690 1.00 42.69 187 ALA B C 1
ATOM 2679 O O . ALA B 1 182 ? -38.446 50.349 5.806 1.00 41.79 187 ALA B O 1
ATOM 2681 N N . CYS B 1 183 ? -39.028 51.008 7.879 1.00 43.24 188 CYS B N 1
ATOM 2682 C CA . CYS B 1 183 ? -37.687 51.452 8.244 1.00 42.80 188 CYS B CA 1
ATOM 2683 C C . CYS B 1 183 ? -37.043 50.455 9.203 1.00 41.47 188 CYS B C 1
ATOM 2684 O O . CYS B 1 183 ? -36.948 50.707 10.404 1.00 42.28 188 CYS B O 1
ATOM 2687 N N . VAL B 1 184 ? -36.599 49.324 8.663 1.00 39.74 189 VAL B N 1
ATOM 2688 C CA . VAL B 1 184 ? -36.113 48.219 9.482 1.00 38.71 189 VAL B CA 1
ATOM 2689 C C . VAL B 1 184 ? -34.593 48.092 9.460 1.00 37.97 189 VAL B C 1
ATOM 2690 O O . VAL B 1 184 ? -33.949 48.399 8.460 1.00 37.59 189 VAL B O 1
ATOM 2694 N N . ALA B 1 185 ? -34.034 47.637 10.577 1.00 38.09 190 ALA B N 1
ATOM 2695 C CA . ALA B 1 185 ? -32.636 47.234 10.649 1.00 37.60 190 ALA B CA 1
ATOM 2696 C C . ALA B 1 185 ? -32.554 45.811 11.188 1.00 36.96 190 ALA B C 1
ATOM 2697 O O . ALA B 1 185 ? -33.071 45.524 12.261 1.00 37.74 190 ALA B O 1
ATOM 2699 N N . LEU B 1 186 ? -31.919 44.919 10.435 1.00 35.79 191 LEU B N 1
ATOM 2700 C CA . LEU B 1 186 ? -31.788 43.524 10.846 1.00 35.34 191 LEU B CA 1
ATOM 2701 C C . LEU B 1 186 ? -30.431 43.287 11.488 1.00 36.05 191 LEU B C 1
ATOM 2702 O O . LEU B 1 186 ? -29.411 43.284 10.805 1.00 35.72 191 LEU B O 1
ATOM 2707 N N . LEU B 1 187 ? -30.416 43.083 12.801 1.00 37.33 192 LEU B N 1
ATOM 2708 C CA . LEU B 1 187 ? -29.153 42.960 13.524 1.00 38.61 192 LEU B CA 1
ATOM 2709 C C . LEU B 1 187 ? -28.705 41.518 13.755 1.00 38.68 192 LEU B C 1
ATOM 2710 O O . LEU B 1 187 ? -27.521 41.267 13.981 1.00 39.63 192 LEU B O 1
ATOM 2715 N N . SER B 1 188 ? -29.636 40.573 13.698 1.00 37.93 193 SER B N 1
ATOM 2716 C CA . SER B 1 188 ? -29.287 39.180 13.946 1.00 38.23 193 SER B CA 1
ATOM 2717 C C . SER B 1 188 ? -30.319 38.192 13.426 1.00 36.99 193 SER B C 1
ATOM 2718 O O . SER B 1 188 ? -31.523 38.389 13.581 1.00 36.77 193 SER B O 1
ATOM 2721 N N . VAL B 1 189 ? -29.832 37.124 12.802 1.00 36.43 194 VAL B N 1
ATOM 2722 C CA . VAL B 1 189 ? -30.669 35.968 12.522 1.00 35.80 194 VAL B CA 1
ATOM 2723 C C . VAL B 1 189 ? -29.991 34.727 13.105 1.00 37.04 194 VAL B C 1
ATOM 2724 O O . VAL B 1 189 ? -28.764 34.603 13.088 1.00 37.77 194 VAL B O 1
ATOM 2728 N N . ARG B 1 190 ? -30.797 33.834 13.666 1.00 37.60 195 ARG B N 1
ATOM 2729 C CA . ARG B 1 190 ? -30.302 32.575 14.206 1.00 39.04 195 ARG B CA 1
ATOM 2730 C C . ARG B 1 190 ? -31.248 31.450 13.829 1.00 38.47 195 ARG B C 1
ATOM 2731 O O . ARG B 1 190 ? -32.404 31.440 14.247 1.00 38.57 195 ARG B O 1
ATOM 2739 N N . VAL B 1 191 ? -30.766 30.507 13.028 1.00 38.07 196 VAL B N 1
ATOM 2740 C CA . VAL B 1 191 ? -31.574 29.341 12.706 1.00 37.88 196 VAL B CA 1
ATOM 2741 C C . VAL B 1 191 ? -30.920 28.070 13.235 1.00 39.74 196 VAL B C 1
ATOM 2742 O O . VAL B 1 191 ? -29.740 27.808 12.999 1.00 40.35 196 VAL B O 1
ATOM 2746 N N . TYR B 1 192 ? -31.706 27.296 13.973 1.00 40.92 197 TYR B N 1
ATOM 2747 C CA . TYR B 1 192 ? -31.232 26.076 14.606 1.00 43.13 197 TYR B CA 1
ATOM 2748 C C . TYR B 1 192 ? -32.360 25.058 14.685 1.00 43.51 197 TYR B C 1
ATOM 2749 O O . TYR B 1 192 ? -33.492 25.349 14.305 1.00 42.15 197 TYR B O 1
ATOM 2758 N N . TYR B 1 193 ? -32.047 23.864 15.173 1.00 45.62 198 TYR B N 1
ATOM 2759 C CA . TYR B 1 193 ? -33.075 22.870 15.450 1.00 46.55 198 TYR B CA 1
ATOM 2760 C C . TYR B 1 193 ? -32.792 22.185 16.780 1.00 49.83 198 TYR B C 1
ATOM 2761 O O . TYR B 1 193 ? -31.772 22.447 17.414 1.00 51.40 198 TYR B O 1
ATOM 2770 N N . LYS B 1 194 ? -33.699 21.312 17.204 1.00 51.14 199 LYS B N 1
ATOM 2771 C CA . LYS B 1 194 ? -33.555 20.642 18.491 1.00 54.63 199 LYS B CA 1
ATOM 2772 C C . LYS B 1 194 ? -33.065 19.208 18.329 1.00 56.49 199 LYS B C 1
ATOM 2773 O O . LYS B 1 194 ? -33.320 18.565 17.312 1.00 55.15 199 LYS B O 1
ATOM 2779 N N . LYS B 1 195 ? -32.368 18.712 19.345 1.00 58.33 200 LYS B N 1
ATOM 2780 C CA . LYS B 1 195 ? -31.763 17.388 19.285 1.00 58.25 200 LYS B CA 1
ATOM 2781 C C . LYS B 1 195 ? -32.007 16.615 20.578 1.00 58.72 200 LYS B C 1
ATOM 2782 O O . LYS B 1 195 ? -32.060 15.384 20.578 1.00 59.26 200 LYS B O 1
ATOM 2788 N N . LYS C 1 22 ? -34.898 70.240 -47.517 1.00 58.80 27 LYS C N 1
ATOM 2789 C CA . LYS C 1 22 ? -36.320 69.927 -47.447 1.00 54.64 27 LYS C CA 1
ATOM 2790 C C . LYS C 1 22 ? -36.585 68.984 -46.280 1.00 49.94 27 LYS C C 1
ATOM 2791 O O . LYS C 1 22 ? -37.670 68.984 -45.700 1.00 52.41 27 LYS C O 1
ATOM 2797 N N . GLU C 1 23 ? -35.582 68.182 -45.941 1.00 49.12 28 GLU C N 1
ATOM 2798 C CA . GLU C 1 23 ? -35.638 67.337 -44.755 1.00 45.50 28 GLU C CA 1
ATOM 2799 C C . GLU C 1 23 ? -34.536 67.733 -43.783 1.00 48.13 28 GLU C C 1
ATOM 2800 O O . GLU C 1 23 ? -33.360 67.726 -44.137 1.00 50.89 28 GLU C O 1
ATOM 2806 N N . VAL C 1 24 ? -34.920 68.080 -42.559 1.00 47.88 29 VAL C N 1
ATOM 2807 C CA . VAL C 1 24 ? -33.954 68.460 -41.535 1.00 50.81 29 VAL C CA 1
ATOM 2808 C C . VAL C 1 24 ? -33.851 67.376 -40.469 1.00 47.43 29 VAL C C 1
ATOM 2809 O O . VAL C 1 24 ? -34.804 67.119 -39.739 1.00 44.95 29 VAL C O 1
ATOM 2813 N N . VAL C 1 25 ? -32.684 66.746 -40.389 1.00 47.85 30 VAL C N 1
ATOM 2814 C CA . VAL C 1 25 ? -32.483 65.608 -39.502 1.00 44.81 30 VAL C CA 1
ATOM 2815 C C . VAL C 1 25 ? -32.263 66.039 -38.057 1.00 46.93 30 VAL C C 1
ATOM 2816 O O . VAL C 1 25 ? -31.415 66.883 -37.773 1.00 51.65 30 VAL C O 1
ATOM 2820 N N . LEU C 1 26 ? -33.029 65.449 -37.145 1.00 44.06 31 LEU C N 1
ATOM 2821 C CA . LEU C 1 26 ? -32.885 65.736 -35.722 1.00 46.30 31 LEU C CA 1
ATOM 2822 C C . LEU C 1 26 ? -32.005 64.694 -35.038 1.00 45.32 31 LEU C C 1
ATOM 2823 O O . LEU C 1 26 ? -31.437 64.949 -33.976 1.00 48.34 31 LEU C O 1
ATOM 2828 N N . LEU C 1 27 ? -31.902 63.522 -35.656 1.00 41.52 32 LEU C N 1
ATOM 2829 C CA . LEU C 1 27 ? -31.133 62.413 -35.100 1.00 40.35 32 LEU C CA 1
ATOM 2830 C C . LEU C 1 27 ? -30.924 61.314 -36.136 1.00 37.27 32 LEU C C 1
ATOM 2831 O O . LEU C 1 27 ? -31.834 60.984 -36.896 1.00 34.45 32 LEU C O 1
ATOM 2836 N N . ASP C 1 28 ? -29.720 60.752 -36.161 1.00 38.37 33 ASP C N 1
ATOM 2837 C CA . ASP C 1 28 ? -29.395 59.665 -37.077 1.00 36.34 33 ASP C CA 1
ATOM 2838 C C . ASP C 1 28 ? -28.416 58.697 -36.421 1.00 36.58 33 ASP C C 1
ATOM 2839 O O . ASP C 1 28 ? -27.221 58.971 -36.337 1.00 40.07 33 ASP C O 1
ATOM 2844 N N . PHE C 1 29 ? -28.939 57.568 -35.951 1.00 33.29 34 PHE C N 1
ATOM 2845 C CA . PHE C 1 29 ? -28.139 56.571 -35.245 1.00 33.38 34 PHE C CA 1
ATOM 2846 C C . PHE C 1 29 ? -26.997 56.038 -36.100 1.00 34.92 34 PHE C C 1
ATOM 2847 O O . PHE C 1 29 ? -25.876 55.868 -35.619 1.00 37.44 34 PHE C O 1
ATOM 2855 N N . ALA C 1 30 ? -27.288 55.772 -37.369 1.00 33.91 35 ALA C N 1
ATOM 2856 C CA . ALA C 1 30 ? -26.290 55.227 -38.280 1.00 35.91 35 ALA C CA 1
ATOM 2857 C C . ALA C 1 30 ? -25.172 56.230 -38.544 1.00 40.71 35 ALA C C 1
ATOM 2858 O O . ALA C 1 30 ? -24.035 55.845 -38.812 1.00 43.62 35 ALA C O 1
ATOM 2860 N N . ALA C 1 31 ? -25.502 57.516 -38.461 1.00 42.06 36 ALA C N 1
ATOM 2861 C CA . ALA C 1 31 ? -24.536 58.580 -38.719 1.00 47.28 36 ALA C CA 1
ATOM 2862 C C . ALA C 1 31 ? -23.431 58.590 -37.672 1.00 50.40 36 ALA C C 1
ATOM 2863 O O . ALA C 1 31 ? -22.250 58.684 -38.005 1.00 54.80 36 ALA C O 1
ATOM 2865 N N . ALA C 1 32 ? -23.819 58.502 -36.405 1.00 48.68 37 ALA C N 1
ATOM 2866 C CA . ALA C 1 32 ? -22.846 58.415 -35.324 1.00 51.62 37 ALA C CA 1
ATOM 2867 C C . ALA C 1 32 ? -22.224 57.025 -35.309 1.00 50.48 37 ALA C C 1
ATOM 2868 O O . ALA C 1 32 ? -22.916 56.025 -35.497 1.00 46.18 37 ALA C O 1
ATOM 2870 N N . GLY C 1 33 ? -20.917 56.965 -35.083 1.00 54.83 38 GLY C N 1
ATOM 2871 C CA . GLY C 1 33 ? -20.188 55.711 -35.144 1.00 54.73 38 GLY C CA 1
ATOM 2872 C C . GLY C 1 33 ? -20.515 54.744 -34.022 1.00 51.61 38 GLY C C 1
ATOM 2873 O O . GLY C 1 33 ? -19.619 54.272 -33.323 1.00 53.91 38 GLY C O 1
ATOM 2874 N N . GLY C 1 34 ? -21.800 54.440 -33.857 1.00 46.82 39 GLY C N 1
ATOM 2875 C CA . GLY C 1 34 ? -22.255 53.539 -32.813 1.00 44.12 39 GLY C CA 1
ATOM 2876 C C . GLY C 1 34 ? -21.866 54.005 -31.424 1.00 46.82 39 GLY C C 1
ATOM 2877 O O . GLY C 1 34 ? -21.693 53.199 -30.512 1.00 46.55 39 GLY C O 1
ATOM 2878 N N . GLU C 1 35 ? -21.727 55.315 -31.264 1.00 49.94 40 GLU C N 1
ATOM 2879 C CA . GLU C 1 35 ? -21.288 55.892 -30.003 1.00 53.71 40 GLU C CA 1
ATOM 2880 C C . GLU C 1 35 ? -22.334 56.845 -29.441 1.00 53.40 40 GLU C C 1
ATOM 2881 O O . GLU C 1 35 ? -22.107 58.051 -29.350 1.00 57.30 40 GLU C O 1
ATOM 2887 N N . LEU C 1 36 ? -23.482 56.297 -29.062 1.00 49.32 41 LEU C N 1
ATOM 2888 C CA . LEU C 1 36 ? -24.585 57.121 -28.586 1.00 49.07 41 LEU C CA 1
ATOM 2889 C C . LEU C 1 36 ? -24.981 56.807 -27.151 1.00 49.81 41 LEU C C 1
ATOM 2890 O O . LEU C 1 36 ? -25.685 57.591 -26.515 1.00 51.39 41 LEU C O 1
ATOM 2895 N N . GLY C 1 37 ? -24.533 55.658 -26.652 1.00 49.14 42 GLY C N 1
ATOM 2896 C CA . GLY C 1 37 ? -24.787 55.260 -25.279 1.00 50.47 42 GLY C CA 1
ATOM 2897 C C . GLY C 1 37 ? -26.247 55.359 -24.881 1.00 48.57 42 GLY C C 1
ATOM 2898 O O . GLY C 1 37 ? -26.581 55.941 -23.850 1.00 51.81 42 GLY C O 1
ATOM 2899 N N . TRP C 1 38 ? -27.121 54.805 -25.713 1.00 43.93 43 TRP C N 1
ATOM 2900 C CA . TRP C 1 38 ? -28.548 54.815 -25.431 1.00 42.26 43 TRP C CA 1
ATOM 2901 C C . TRP C 1 38 ? -28.848 54.020 -24.174 1.00 49.87 43 TRP C C 1
ATOM 2902 O O . TRP C 1 38 ? -28.167 53.046 -23.868 1.00 46.27 43 TRP C O 1
ATOM 2913 N N . LEU C 1 39 ? -29.881 54.439 -23.455 1.00 39.34 44 LEU C N 1
ATOM 2914 C CA . LEU C 1 39 ? -30.277 53.778 -22.223 1.00 40.73 44 LEU C CA 1
ATOM 2915 C C . LEU C 1 39 ? -30.989 52.461 -22.504 1.00 39.04 44 LEU C C 1
ATOM 2916 O O . LEU C 1 39 ? -31.794 52.363 -23.431 1.00 38.06 44 LEU C O 1
ATOM 2921 N N . THR C 1 40 ? -30.681 51.448 -21.703 1.00 39.22 45 THR C N 1
ATOM 2922 C CA . THR C 1 40 ? -31.354 50.161 -21.804 1.00 38.51 45 THR C CA 1
ATOM 2923 C C . THR C 1 40 ? -31.993 49.812 -20.469 1.00 40.93 45 THR C C 1
ATOM 2924 O O . THR C 1 40 ? -31.433 50.095 -19.411 1.00 42.69 45 THR C O 1
ATOM 2928 N N . HIS C 1 41 ? -33.171 49.202 -20.522 1.00 41.44 46 HIS C N 1
ATOM 2929 C CA . HIS C 1 41 ? -33.863 48.785 -19.311 1.00 43.92 46 HIS C CA 1
ATOM 2930 C C . HIS C 1 41 ? -34.470 47.396 -19.488 1.00 43.84 46 HIS C C 1
ATOM 2931 O O . HIS C 1 41 ? -35.129 47.132 -20.493 1.00 43.03 46 HIS C O 1
ATOM 2938 N N . PRO C 1 42 ? -34.254 46.501 -18.508 1.00 45.22 47 PRO C N 1
ATOM 2939 C CA . PRO C 1 42 ? -33.500 46.740 -17.271 1.00 46.82 47 PRO C CA 1
ATOM 2940 C C . PRO C 1 42 ? -31.986 46.748 -17.468 1.00 45.48 47 PRO C C 1
ATOM 2941 O O . PRO C 1 42 ? -31.494 46.328 -18.513 1.00 43.31 47 PRO C O 1
ATOM 2945 N N . TYR C 1 43 ? -31.271 47.232 -16.459 1.00 47.30 48 TYR C N 1
ATOM 2946 C CA . TYR C 1 43 ? -29.818 47.339 -16.483 1.00 46.95 48 TYR C CA 1
ATOM 2947 C C . TYR C 1 43 ? -29.162 46.006 -16.817 1.00 46.18 48 TYR C C 1
ATOM 2948 O O . TYR C 1 43 ? -29.462 44.991 -16.197 1.00 47.72 48 TYR C O 1
ATOM 2957 N N . GLY C 1 44 ? -28.278 46.010 -17.808 1.00 44.21 49 GLY C N 1
ATOM 2958 C CA . GLY C 1 44 ? -27.568 44.806 -18.201 1.00 44.03 49 GLY C CA 1
ATOM 2959 C C . GLY C 1 44 ? -28.335 43.917 -19.163 1.00 42.72 49 GLY C C 1
ATOM 2960 O O . GLY C 1 44 ? -27.891 43.656 -20.281 1.00 46.44 49 GLY C O 1
ATOM 2961 N N . LYS C 1 45 ? -29.493 43.443 -18.725 1.00 43.83 50 LYS C N 1
ATOM 2962 C CA . LYS C 1 45 ? -30.310 42.558 -19.541 1.00 43.52 50 LYS C CA 1
ATOM 2963 C C . LYS C 1 45 ? -30.954 43.304 -20.709 1.00 41.29 50 LYS C C 1
ATOM 2964 O O . LYS C 1 45 ? -30.958 44.532 -20.745 1.00 40.22 50 LYS C O 1
ATOM 2966 N N . GLY C 1 46 ? -31.496 42.553 -21.662 1.00 41.16 51 GLY C N 1
ATOM 2967 C CA . GLY C 1 46 ? -32.228 43.137 -22.770 1.00 39.73 51 GLY C CA 1
ATOM 2968 C C . GLY C 1 46 ? -31.363 43.600 -23.924 1.00 37.53 51 GLY C C 1
ATOM 2969 O O . GLY C 1 46 ? -30.471 42.881 -24.375 1.00 37.51 51 GLY C O 1
ATOM 2970 N N . TRP C 1 47 ? -31.636 44.811 -24.401 1.00 36.12 52 TRP C N 1
ATOM 2971 C CA . TRP C 1 47 ? -30.945 45.365 -25.561 1.00 34.20 52 TRP C CA 1
ATOM 2972 C C . TRP C 1 47 ? -29.438 45.440 -25.353 1.00 33.58 52 TRP C C 1
ATOM 2973 O O . TRP C 1 47 ? -28.960 45.581 -24.228 1.00 34.46 52 TRP C O 1
ATOM 2984 N N . ASP C 1 48 ? -28.698 45.345 -26.452 1.00 32.47 53 ASP C N 1
ATOM 2985 C CA . ASP C 1 48 ? -27.244 45.402 -26.415 1.00 32.23 53 ASP C CA 1
ATOM 2986 C C . ASP C 1 48 ? -26.720 46.101 -27.667 1.00 30.63 53 ASP C C 1
ATOM 2987 O O . ASP C 1 48 ? -27.306 45.987 -28.742 1.00 30.05 53 ASP C O 1
ATOM 2992 N N . LEU C 1 49 ? -25.620 46.831 -27.525 1.00 30.34 54 LEU C N 1
ATOM 2993 C CA . LEU C 1 49 ? -25.001 47.499 -28.661 1.00 29.15 54 LEU C CA 1
ATOM 2994 C C . LEU C 1 49 ? -24.088 46.536 -29.408 1.00 29.56 54 LEU C C 1
ATOM 2995 O O . LEU C 1 49 ? -23.088 46.069 -28.863 1.00 31.09 54 LEU C O 1
ATOM 3000 N N . MET C 1 50 ? -24.432 46.242 -30.656 1.00 29.01 55 MET C N 1
ATOM 3001 C CA . MET C 1 50 ? -23.682 45.260 -31.429 1.00 30.04 55 MET C CA 1
ATOM 3002 C C . MET C 1 50 ? -22.832 45.887 -32.529 1.00 29.33 55 MET C C 1
ATOM 3003 O O . MET C 1 50 ? -23.115 46.983 -33.012 1.00 27.92 55 MET C O 1
ATOM 3008 N N . GLN C 1 51 ? -21.788 45.165 -32.918 1.00 30.76 56 GLN C N 1
ATOM 3009 C CA . GLN C 1 51 ? -20.832 45.633 -33.909 1.00 30.64 56 GLN C CA 1
ATOM 3010 C C . GLN C 1 51 ? -20.671 44.609 -35.023 1.00 32.26 56 GLN C C 1
ATOM 3011 O O . GLN C 1 51 ? -20.405 43.437 -34.763 1.00 34.56 56 GLN C O 1
ATOM 3017 N N . ASN C 1 52 ? -20.838 45.051 -36.264 1.00 31.59 57 ASN C N 1
ATOM 3018 C CA . ASN C 1 52 ? -20.692 44.154 -37.401 1.00 33.63 57 ASN C CA 1
ATOM 3019 C C . ASN C 1 52 ? -19.633 44.635 -38.379 1.00 33.95 57 ASN C C 1
ATOM 3020 O O . ASN C 1 52 ? -19.800 45.656 -39.042 1.00 32.35 57 ASN C O 1
ATOM 3025 N N . ILE C 1 53 ? -18.537 43.892 -38.460 1.00 36.44 58 ILE C N 1
ATOM 3026 C CA . ILE C 1 53 ? -17.478 44.210 -39.403 1.00 37.42 58 ILE C CA 1
ATOM 3027 C C . ILE C 1 53 ? -17.562 43.289 -40.612 1.00 40.14 58 ILE C C 1
ATOM 3028 O O . ILE C 1 53 ? -17.014 42.187 -40.609 1.00 43.50 58 ILE C O 1
ATOM 3033 N N . MET C 1 54 ? -18.260 43.747 -41.644 1.00 39.23 59 MET C N 1
ATOM 3034 C CA . MET C 1 54 ? -18.413 42.970 -42.862 1.00 42.20 59 MET C CA 1
ATOM 3035 C C . MET C 1 54 ? -17.622 43.613 -43.991 1.00 42.62 59 MET C C 1
ATOM 3036 O O . MET C 1 54 ? -17.950 44.715 -44.432 1.00 40.28 59 MET C O 1
ATOM 3041 N N . ASN C 1 55 ? -16.579 42.920 -44.442 1.00 46.03 60 ASN C N 1
ATOM 3042 C CA . ASN C 1 55 ? -15.686 43.430 -45.476 1.00 47.07 60 ASN C CA 1
ATOM 3043 C C . ASN C 1 55 ? -15.097 44.790 -45.101 1.00 44.03 60 ASN C C 1
ATOM 3044 O O . ASN C 1 55 ? -15.064 45.712 -45.916 1.00 43.03 60 ASN C O 1
ATOM 3049 N N . ASP C 1 56 ? -14.657 44.896 -43.850 1.00 43.04 61 ASP C N 1
ATOM 3050 C CA . ASP C 1 56 ? -13.972 46.078 -43.325 1.00 41.20 61 ASP C CA 1
ATOM 3051 C C . ASP C 1 56 ? -14.848 47.324 -43.254 1.00 37.66 61 ASP C C 1
ATOM 3052 O O . ASP C 1 56 ? -14.341 48.436 -43.101 1.00 36.67 61 ASP C O 1
ATOM 3057 N N . MET C 1 57 ? -16.158 47.144 -43.357 1.00 36.34 62 MET C N 1
ATOM 3058 C CA . MET C 1 57 ? -17.076 48.261 -43.180 1.00 33.55 62 MET C CA 1
ATOM 3059 C C . MET C 1 57 ? -17.954 48.026 -41.960 1.00 32.11 62 MET C C 1
ATOM 3060 O O . MET C 1 57 ? -18.896 47.230 -42.013 1.00 32.47 62 MET C O 1
ATOM 3065 N N . PRO C 1 58 ? -17.644 48.725 -40.854 1.00 30.93 63 PRO C N 1
ATOM 3066 C CA . PRO C 1 58 ? -18.295 48.518 -39.558 1.00 29.98 63 PRO C CA 1
ATOM 3067 C C . PRO C 1 58 ? -19.749 48.965 -39.538 1.00 28.36 63 PRO C C 1
ATOM 3068 O O . PRO C 1 58 ? -20.040 50.127 -39.817 1.00 27.36 63 PRO C O 1
ATOM 3072 N N . ILE C 1 59 ? -20.648 48.048 -39.198 1.00 28.59 64 ILE C N 1
ATOM 3073 C CA . ILE C 1 59 ? -22.058 48.379 -39.048 1.00 27.57 64 ILE C CA 1
ATOM 3074 C C . ILE C 1 59 ? -22.455 48.272 -37.582 1.00 27.02 64 ILE C C 1
ATOM 3075 O O . ILE C 1 59 ? -22.070 47.328 -36.895 1.00 28.65 64 ILE C O 1
ATOM 3080 N N . TYR C 1 60 ? -23.221 49.245 -37.104 1.00 25.97 65 TYR C N 1
ATOM 3081 C CA . TYR C 1 60 ? -23.611 49.278 -35.702 1.00 25.75 65 TYR C CA 1
ATOM 3082 C C . TYR C 1 60 ? -25.119 49.132 -35.543 1.00 25.77 65 TYR C C 1
ATOM 3083 O O . TYR C 1 60 ? -25.885 49.546 -36.412 1.00 25.79 65 TYR C O 1
ATOM 3092 N N . MET C 1 61 ? -25.537 48.545 -34.426 1.00 26.15 66 MET C N 1
ATOM 3093 C CA . MET C 1 61 ? -26.937 48.204 -34.224 1.00 26.69 66 MET C CA 1
ATOM 3094 C C . MET C 1 61 ? -27.251 47.914 -32.762 1.00 27.09 66 MET C C 1
ATOM 3095 O O . MET C 1 61 ? -26.352 47.672 -31.957 1.00 27.22 66 MET C O 1
ATOM 3100 N N . TYR C 1 62 ? -28.537 47.945 -32.427 1.00 27.68 67 TYR C N 1
ATOM 3101 C CA . TYR C 1 62 ? -29.001 47.510 -31.117 1.00 28.48 67 TYR C CA 1
ATOM 3102 C C . TYR C 1 62 ? -29.786 46.220 -31.260 1.00 29.94 67 TYR C C 1
ATOM 3103 O O . TYR C 1 62 ? -30.833 46.192 -31.902 1.00 30.73 67 TYR C O 1
ATOM 3112 N N . SER C 1 63 ? -29.277 45.149 -30.665 1.00 30.84 68 SER C N 1
ATOM 3113 C CA . SER C 1 63 ? -29.893 43.840 -30.829 1.00 32.89 68 SER C CA 1
ATOM 3114 C C . SER C 1 63 ? -30.350 43.246 -29.504 1.00 34.24 68 SER C C 1
ATOM 3115 O O . SER C 1 63 ? -29.697 43.416 -28.475 1.00 33.89 68 SER C O 1
ATOM 3118 N N . VAL C 1 64 ? -31.477 42.546 -29.545 1.00 36.19 69 VAL C N 1
ATOM 3119 C CA . VAL C 1 64 ? -31.933 41.740 -28.423 1.00 38.13 69 VAL C CA 1
ATOM 3120 C C . VAL C 1 64 ? -32.576 40.477 -28.978 1.00 41.11 69 VAL C C 1
ATOM 3121 O O . VAL C 1 64 ? -33.314 40.535 -29.959 1.00 41.85 69 VAL C O 1
ATOM 3125 N N . CYS C 1 65 ? -32.281 39.336 -28.366 1.00 35.35 70 CYS C N 1
ATOM 3126 C CA . CYS C 1 65 ? -32.821 38.071 -28.832 1.00 36.36 70 CYS C CA 1
ATOM 3127 C C . CYS C 1 65 ? -32.977 37.071 -27.693 1.00 37.08 70 CYS C C 1
ATOM 3128 O O . CYS C 1 65 ? -32.347 36.014 -27.694 1.00 37.65 70 CYS C O 1
ATOM 3131 N N . ASN C 1 66 ? -33.809 37.421 -26.717 1.00 37.24 71 ASN C N 1
ATOM 3132 C CA . ASN C 1 66 ? -34.137 36.517 -25.625 1.00 38.19 71 ASN C CA 1
ATOM 3133 C C . ASN C 1 66 ? -35.446 35.798 -25.919 1.00 39.47 71 ASN C C 1
ATOM 3134 O O . ASN C 1 66 ? -36.441 35.971 -25.214 1.00 40.17 71 ASN C O 1
ATOM 3139 N N . VAL C 1 67 ? -35.442 34.991 -26.973 1.00 40.05 72 VAL C N 1
ATOM 3140 C CA . VAL C 1 67 ? -36.672 34.383 -27.459 1.00 41.52 72 VAL C CA 1
ATOM 3141 C C . VAL C 1 67 ? -37.229 33.303 -26.532 1.00 42.99 72 VAL C C 1
ATOM 3142 O O . VAL C 1 67 ? -38.431 33.273 -26.281 1.00 50.71 72 VAL C O 1
ATOM 3146 N N . MET C 1 68 ? -36.367 32.432 -26.015 1.00 43.17 73 MET C N 1
ATOM 3147 C CA . MET C 1 68 ? -36.809 31.351 -25.133 1.00 44.73 73 MET C CA 1
ATOM 3148 C C . MET C 1 68 ? -37.093 31.834 -23.711 1.00 48.98 73 MET C C 1
ATOM 3149 O O . MET C 1 68 ? -37.877 31.225 -22.984 1.00 46.23 73 MET C O 1
ATOM 3154 N N . SER C 1 69 ? -36.447 32.936 -23.337 1.00 43.21 74 SER C N 1
ATOM 3155 C CA . SER C 1 69 ? -36.316 33.378 -21.944 1.00 44.04 74 SER C CA 1
ATOM 3156 C C . SER C 1 69 ? -37.611 33.434 -21.126 1.00 47.73 74 SER C C 1
ATOM 3157 O O . SER C 1 69 ? -37.605 33.138 -19.932 1.00 51.48 74 SER C O 1
ATOM 3160 N N . GLY C 1 70 ? -38.711 33.821 -21.761 1.00 45.40 75 GLY C N 1
ATOM 3161 C CA . GLY C 1 70 ? -39.983 33.943 -21.068 1.00 47.52 75 GLY C CA 1
ATOM 3162 C C . GLY C 1 70 ? -40.631 35.285 -21.334 1.00 47.62 75 GLY C C 1
ATOM 3163 O O . GLY C 1 70 ? -40.478 35.838 -22.421 1.00 59.39 75 GLY C O 1
ATOM 3164 N N . ASP C 1 71 ? -41.361 35.807 -20.351 1.00 47.64 76 ASP C N 1
ATOM 3165 C CA . ASP C 1 71 ? -41.957 37.134 -20.475 1.00 47.23 76 ASP C CA 1
ATOM 3166 C C . ASP C 1 71 ? -40.859 38.170 -20.602 1.00 45.14 76 ASP C C 1
ATOM 3167 O O . ASP C 1 71 ? -39.976 38.250 -19.752 1.00 44.63 76 ASP C O 1
ATOM 3172 N N . GLN C 1 72 ? -40.913 38.961 -21.667 1.00 44.16 77 GLN C N 1
ATOM 3173 C CA . GLN C 1 72 ? -39.875 39.946 -21.927 1.00 42.33 77 GLN C CA 1
ATOM 3174 C C . GLN C 1 72 ? -40.446 41.355 -21.958 1.00 42.44 77 GLN C C 1
ATOM 3175 O O . GLN C 1 72 ? -41.571 41.571 -22.405 1.00 43.52 77 GLN C O 1
ATOM 3181 N N . ASP C 1 73 ? -39.660 42.309 -21.471 1.00 41.57 78 ASP C N 1
ATOM 3182 C CA . ASP C 1 73 ? -40.055 43.710 -21.447 1.00 41.74 78 ASP C CA 1
ATOM 3183 C C . ASP C 1 73 ? -38.804 44.577 -21.478 1.00 40.28 78 ASP C C 1
ATOM 3184 O O . ASP C 1 73 ? -38.559 45.372 -20.570 1.00 40.68 78 ASP C O 1
ATOM 3189 N N . ASN C 1 74 ? -38.014 44.406 -22.531 1.00 38.85 79 ASN C N 1
ATOM 3190 C CA . ASN C 1 74 ? -36.742 45.101 -22.668 1.00 37.63 79 ASN C CA 1
ATOM 3191 C C . ASN C 1 74 ? -36.897 46.435 -23.384 1.00 37.27 79 ASN C C 1
ATOM 3192 O O . ASN C 1 74 ? -37.361 46.490 -24.520 1.00 37.05 79 ASN C O 1
ATOM 3197 N N . TRP C 1 75 ? -36.494 47.509 -22.716 1.00 37.43 80 TRP C N 1
ATOM 3198 C CA . TRP C 1 75 ? -36.696 48.851 -23.242 1.00 37.41 80 TRP C CA 1
ATOM 3199 C C . TRP C 1 75 ? -35.405 49.529 -23.685 1.00 36.38 80 TRP C C 1
ATOM 3200 O O . TRP C 1 75 ? -34.385 49.472 -22.998 1.00 36.23 80 TRP C O 1
ATOM 3211 N N . LEU C 1 76 ? -35.470 50.174 -24.845 1.00 35.90 81 LEU C N 1
ATOM 3212 C CA . LEU C 1 76 ? -34.357 50.950 -25.372 1.00 35.20 81 LEU C CA 1
ATOM 3213 C C . LEU C 1 76 ? -34.797 52.391 -25.585 1.00 35.80 81 LEU C C 1
ATOM 3214 O O . LEU C 1 76 ? -35.726 52.652 -26.346 1.00 36.09 81 LEU C O 1
ATOM 3219 N N . ARG C 1 77 ? -34.139 53.324 -24.907 1.00 36.22 82 ARG C N 1
ATOM 3220 C CA . ARG C 1 77 ? -34.488 54.732 -25.040 1.00 37.02 82 ARG C CA 1
ATOM 3221 C C . ARG C 1 77 ? -33.363 55.533 -25.682 1.00 36.60 82 ARG C C 1
ATOM 3222 O O . ARG C 1 77 ? -32.186 55.322 -25.386 1.00 36.27 82 ARG C O 1
ATOM 3230 N N . THR C 1 78 ? -33.739 56.458 -26.557 1.00 36.85 83 THR C N 1
ATOM 3231 C CA . THR C 1 78 ? -32.785 57.354 -27.196 1.00 36.78 83 THR C CA 1
ATOM 3232 C C . THR C 1 78 ? -32.281 58.401 -26.208 1.00 37.93 83 THR C C 1
ATOM 3233 O O . THR C 1 78 ? -32.686 58.417 -25.047 1.00 38.79 83 THR C O 1
ATOM 3237 N N . ASN C 1 79 ? -31.398 59.277 -26.673 1.00 38.19 84 ASN C N 1
ATOM 3238 C CA . ASN C 1 79 ? -30.970 60.417 -25.873 1.00 39.63 84 ASN C CA 1
ATOM 3239 C C . ASN C 1 79 ? -31.998 61.536 -25.959 1.00 40.83 84 ASN C C 1
ATOM 3240 O O . ASN C 1 79 ? -33.068 61.353 -26.535 1.00 40.58 84 ASN C O 1
ATOM 3245 N N . TRP C 1 80 ? -31.686 62.694 -25.389 1.00 42.40 85 TRP C N 1
ATOM 3246 C CA . TRP C 1 80 ? -32.609 63.818 -25.473 1.00 43.83 85 TRP C CA 1
ATOM 3247 C C . TRP C 1 80 ? -32.522 64.469 -26.845 1.00 43.61 85 TRP C C 1
ATOM 3248 O O . TRP C 1 80 ? -31.472 64.973 -27.243 1.00 43.74 85 TRP C O 1
ATOM 3259 N N . VAL C 1 81 ? -33.635 64.445 -27.569 1.00 43.50 86 VAL C N 1
ATOM 3260 C CA . VAL C 1 81 ? -33.687 65.014 -28.907 1.00 43.49 86 VAL C CA 1
ATOM 3261 C C . VAL C 1 81 ? -34.272 66.417 -28.880 1.00 45.49 86 VAL C C 1
ATOM 3262 O O . VAL C 1 81 ? -35.442 66.604 -28.552 1.00 46.52 86 VAL C O 1
ATOM 3266 N N . TYR C 1 82 ? -33.448 67.399 -29.226 1.00 46.26 87 TYR C N 1
ATOM 3267 C CA . TYR C 1 82 ? -33.884 68.787 -29.296 1.00 48.33 87 TYR C CA 1
ATOM 3268 C C . TYR C 1 82 ? -34.896 68.961 -30.425 1.00 48.53 87 TYR C C 1
ATOM 3269 O O . TYR C 1 82 ? -34.631 68.584 -31.566 1.00 47.46 87 TYR C O 1
ATOM 3278 N N . ARG C 1 83 ? -36.057 69.525 -30.106 1.00 50.17 88 ARG C N 1
ATOM 3279 C CA . ARG C 1 83 ? -37.137 69.634 -31.084 1.00 50.70 88 ARG C CA 1
ATOM 3280 C C . ARG C 1 83 ? -36.881 70.725 -32.120 1.00 51.78 88 ARG C C 1
ATOM 3281 O O . ARG C 1 83 ? -37.086 70.517 -33.315 1.00 51.35 88 ARG C O 1
ATOM 3289 N N . GLY C 1 84 ? -36.439 71.889 -31.657 1.00 53.42 89 GLY C N 1
ATOM 3290 C CA . GLY C 1 84 ? -36.208 73.015 -32.542 1.00 54.80 89 GLY C CA 1
ATOM 3291 C C . GLY C 1 84 ? -37.505 73.570 -33.098 1.00 56.53 89 GLY C C 1
ATOM 3292 O O . GLY C 1 84 ? -38.481 73.744 -32.370 1.00 57.88 89 GLY C O 1
ATOM 3293 N N . GLU C 1 85 ? -37.516 73.844 -34.398 1.00 56.74 90 GLU C N 1
ATOM 3294 C CA . GLU C 1 85 ? -38.692 74.406 -35.052 1.00 58.63 90 GLU C CA 1
ATOM 3295 C C . GLU C 1 85 ? -39.591 73.319 -35.634 1.00 57.70 90 GLU C C 1
ATOM 3296 O O . GLU C 1 85 ? -40.441 73.593 -36.482 1.00 59.08 90 GLU C O 1
ATOM 3298 N N . ALA C 1 86 ? -39.403 72.087 -35.172 1.00 55.59 91 ALA C N 1
ATOM 3299 C CA . ALA C 1 86 ? -40.175 70.957 -35.678 1.00 54.74 91 ALA C CA 1
ATOM 3300 C C . ALA C 1 86 ? -41.565 70.907 -35.057 1.00 56.31 91 ALA C C 1
ATOM 3301 O O . ALA C 1 86 ? -41.749 71.249 -33.889 1.00 57.14 91 ALA C O 1
ATOM 3303 N N . GLU C 1 87 ? -42.542 70.478 -35.849 1.00 57.02 92 GLU C N 1
ATOM 3304 C CA . GLU C 1 87 ? -43.911 70.340 -35.368 1.00 58.79 92 GLU C CA 1
ATOM 3305 C C . GLU C 1 87 ? -44.377 68.896 -35.513 1.00 57.59 92 GLU C C 1
ATOM 3306 O O . GLU C 1 87 ? -44.692 68.234 -34.524 1.00 57.21 92 GLU C O 1
ATOM 3312 N N . ARG C 1 88 ? -44.413 68.408 -36.748 1.00 57.20 93 ARG C N 1
ATOM 3313 C CA . ARG C 1 88 ? -44.715 67.005 -37.002 1.00 56.09 93 ARG C CA 1
ATOM 3314 C C . ARG C 1 88 ? -43.466 66.289 -37.493 1.00 53.50 93 ARG C C 1
ATOM 3315 O O . ARG C 1 88 ? -42.987 66.544 -38.597 1.00 53.46 93 ARG C O 1
ATOM 3323 N N . ILE C 1 89 ? -42.940 65.394 -36.664 1.00 51.56 94 ILE C N 1
ATOM 3324 C CA . ILE C 1 89 ? -41.702 64.697 -36.987 1.00 49.25 94 ILE C CA 1
ATOM 3325 C C . ILE C 1 89 ? -41.965 63.346 -37.645 1.00 48.58 94 ILE C C 1
ATOM 3326 O O . ILE C 1 89 ? -43.012 62.733 -37.435 1.00 49.45 94 ILE C O 1
ATOM 3331 N N . PHE C 1 90 ? -41.004 62.893 -38.446 1.00 47.30 95 PHE C N 1
ATOM 3332 C CA . PHE C 1 90 ? -41.102 61.606 -39.130 1.00 46.77 95 PHE C CA 1
ATOM 3333 C C . PHE C 1 90 ? -40.012 60.654 -38.655 1.00 44.56 95 PHE C C 1
ATOM 3334 O O . PHE C 1 90 ? -38.838 61.009 -38.630 1.00 43.53 95 PHE C O 1
ATOM 3342 N N . ILE C 1 91 ? -40.405 59.440 -38.285 1.00 44.07 96 ILE C N 1
ATOM 3343 C CA . ILE C 1 91 ? -39.465 58.463 -37.748 1.00 42.20 96 ILE C CA 1
ATOM 3344 C C . ILE C 1 91 ? -39.263 57.286 -38.692 1.00 41.92 96 ILE C C 1
ATOM 3345 O O . ILE C 1 91 ? -40.198 56.541 -38.963 1.00 42.83 96 ILE C O 1
ATOM 3350 N N . GLU C 1 92 ? -38.037 57.112 -39.175 1.00 40.92 97 GLU C N 1
ATOM 3351 C CA . GLU C 1 92 ? -37.720 56.018 -40.086 1.00 40.86 97 GLU C CA 1
ATOM 3352 C C . GLU C 1 92 ? -36.842 54.964 -39.417 1.00 39.33 97 GLU C C 1
ATOM 3353 O O . GLU C 1 92 ? -35.755 55.271 -38.930 1.00 38.28 97 GLU C O 1
ATOM 3359 N N . LEU C 1 93 ? -37.313 53.720 -39.404 1.00 39.44 98 LEU C N 1
ATOM 3360 C CA . LEU C 1 93 ? -36.593 52.639 -38.739 1.00 38.22 98 LEU C CA 1
ATOM 3361 C C . LEU C 1 93 ? -36.200 51.511 -39.693 1.00 38.56 98 LEU C C 1
ATOM 3362 O O . LEU C 1 93 ? -37.027 51.006 -40.450 1.00 39.85 98 LEU C O 1
ATOM 3367 N N . LYS C 1 94 ? -34.932 51.116 -39.645 1.00 37.66 99 LYS C N 1
ATOM 3368 C CA . LYS C 1 94 ? -34.453 49.971 -40.410 1.00 38.08 99 LYS C CA 1
ATOM 3369 C C . LYS C 1 94 ? -34.084 48.831 -39.468 1.00 37.22 99 LYS C C 1
ATOM 3370 O O . LYS C 1 94 ? -33.302 49.018 -38.534 1.00 36.10 99 LYS C O 1
ATOM 3376 N N . PHE C 1 95 ? -34.641 47.649 -39.716 1.00 37.98 100 PHE C N 1
ATOM 3377 C CA . PHE C 1 95 ? -34.473 46.529 -38.796 1.00 37.42 100 PHE C CA 1
ATOM 3378 C C . PHE C 1 95 ? -34.625 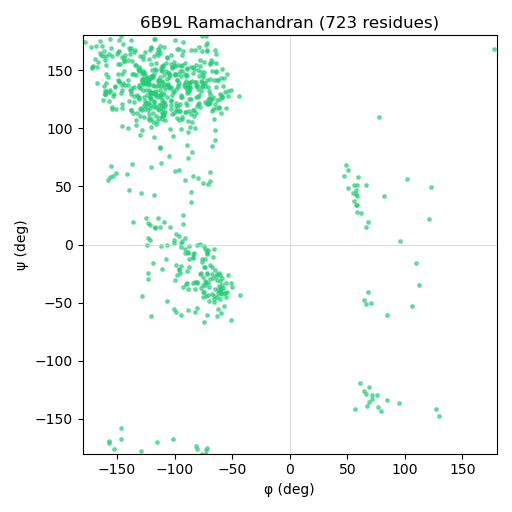45.162 -39.458 1.00 38.57 100 PHE C C 1
ATOM 3379 O O . PHE C 1 95 ? -35.061 45.054 -40.603 1.00 39.98 100 PHE C O 1
ATOM 3387 N N . THR C 1 96 ? -34.255 44.120 -38.718 1.00 38.17 101 THR C N 1
ATOM 3388 C CA . THR C 1 96 ? -34.440 42.741 -39.156 1.00 39.38 101 THR C CA 1
ATOM 3389 C C . THR C 1 96 ? -35.113 41.929 -38.052 1.00 39.30 101 THR C C 1
ATOM 3390 O O . THR C 1 96 ? -34.728 42.018 -36.887 1.00 38.09 101 THR C O 1
ATOM 3394 N N . VAL C 1 97 ? -36.116 41.138 -38.419 1.00 40.84 102 VAL C N 1
ATOM 3395 C CA . VAL C 1 97 ? -36.803 40.290 -37.452 1.00 41.14 102 VAL C CA 1
ATOM 3396 C C . VAL C 1 97 ? -36.715 38.826 -37.861 1.00 42.55 102 VAL C C 1
ATOM 3397 O O . VAL C 1 97 ? -37.210 38.436 -38.916 1.00 44.31 102 VAL C O 1
ATOM 3401 N N . ARG C 1 98 ? -36.079 38.020 -37.019 1.00 42.00 103 ARG C N 1
ATOM 3402 C CA . ARG C 1 98 ? -35.872 36.610 -37.323 1.00 43.39 103 ARG C CA 1
ATOM 3403 C C . ARG C 1 98 ? -37.161 35.806 -37.239 1.00 45.17 103 ARG C C 1
ATOM 3404 O O . ARG C 1 98 ? -37.996 36.035 -36.366 1.00 44.96 103 ARG C O 1
ATOM 3412 N N . ASP C 1 99 ? -37.311 34.860 -38.160 1.00 47.19 104 ASP C N 1
ATOM 3413 C CA . ASP C 1 99 ? -38.443 33.944 -38.159 1.00 49.34 104 ASP C CA 1
ATOM 3414 C C . ASP C 1 99 ? -38.468 33.129 -36.868 1.00 49.07 104 ASP C C 1
ATOM 3415 O O . ASP C 1 99 ? -37.483 32.488 -36.517 1.00 48.56 104 ASP C O 1
ATOM 3420 N N . CYS C 1 100 ? -39.594 33.166 -36.160 1.00 49.63 105 CYS C N 1
ATOM 3421 C CA . CYS C 1 100 ? -39.733 32.442 -34.899 1.00 49.63 105 CYS C CA 1
ATOM 3422 C C . CYS C 1 100 ? -39.563 30.941 -35.075 1.00 51.48 105 CYS C C 1
ATOM 3423 O O . CYS C 1 100 ? -39.166 30.239 -34.145 1.00 51.25 105 CYS C O 1
ATOM 3426 N N . ASN C 1 101 ? -39.862 30.455 -36.275 1.00 53.54 106 ASN C N 1
ATOM 3427 C CA . ASN C 1 101 ? -39.745 29.033 -36.573 1.00 55.73 106 ASN C CA 1
ATOM 3428 C C . ASN C 1 101 ? -38.291 28.582 -36.662 1.00 54.88 106 ASN C C 1
ATOM 3429 O O . ASN C 1 101 ? -38.006 27.386 -36.767 1.00 56.56 106 ASN C O 1
ATOM 3434 N N . SER C 1 102 ? -37.378 29.548 -36.629 1.00 52.52 107 SER C N 1
ATOM 3435 C CA . SER C 1 102 ? -35.950 29.263 -36.622 1.00 51.72 107 SER C CA 1
ATOM 3436 C C . SER C 1 102 ? -35.525 28.685 -35.283 1.00 51.01 107 SER C C 1
ATOM 3437 O O . SER C 1 102 ? -34.527 27.971 -35.191 1.00 51.33 107 SER C O 1
ATOM 3440 N N . PHE C 1 103 ? -36.288 28.999 -34.242 1.00 52.82 108 PHE C N 1
ATOM 3441 C CA . PHE C 1 103 ? -35.972 28.518 -32.905 1.00 53.21 108 PHE C CA 1
ATOM 3442 C C . PHE C 1 103 ? -37.029 27.552 -32.383 1.00 55.28 108 PHE C C 1
ATOM 3443 O O . PHE C 1 103 ? -38.185 27.938 -32.195 1.00 55.30 108 PHE C O 1
ATOM 3451 N N . PRO C 1 104 ? -36.633 26.288 -32.149 1.00 57.31 109 PRO C N 1
ATOM 3452 C CA . PRO C 1 104 ? -37.516 25.293 -31.530 1.00 59.65 109 PRO C CA 1
ATOM 3453 C C . PRO C 1 104 ? -37.776 25.613 -30.060 1.00 59.30 109 PRO C C 1
ATOM 3454 O O . PRO C 1 104 ? -36.833 25.825 -29.300 1.00 58.43 109 PRO C O 1
ATOM 3458 N N . GLY C 1 105 ? -39.045 25.633 -29.668 1.00 60.27 110 GLY C N 1
ATOM 3459 C CA . GLY C 1 105 ? -39.429 26.099 -28.347 1.00 60.08 110 GLY C CA 1
ATOM 3460 C C . GLY C 1 105 ? -39.835 27.557 -28.430 1.00 59.79 110 GLY C C 1
ATOM 3461 O O . GLY C 1 105 ? -40.160 28.194 -27.426 1.00 57.48 110 GLY C O 1
ATOM 3462 N N . GLY C 1 106 ? -39.814 28.080 -29.653 1.00 56.57 111 GLY C N 1
ATOM 3463 C CA . GLY C 1 106 ? -40.180 29.458 -29.920 1.00 54.60 111 GLY C CA 1
ATOM 3464 C C . GLY C 1 106 ? -41.651 29.635 -30.243 1.00 57.98 111 GLY C C 1
ATOM 3465 O O . GLY C 1 106 ? -42.012 30.167 -31.290 1.00 55.15 111 GLY C O 1
ATOM 3466 N N . ALA C 1 107 ? -42.502 29.167 -29.339 1.00 57.66 112 ALA C N 1
ATOM 3467 C CA . ALA C 1 107 ? -43.929 29.449 -29.394 1.00 59.00 112 ALA C CA 1
ATOM 3468 C C . ALA C 1 107 ? -44.341 30.004 -28.044 1.00 59.26 112 ALA C C 1
ATOM 3469 O O . ALA C 1 107 ? -43.880 29.515 -27.014 1.00 59.92 112 ALA C O 1
ATOM 3471 N N . SER C 1 108 ? -45.181 31.037 -28.057 1.00 65.25 113 SER C N 1
ATOM 3472 C CA . SER C 1 108 ? -45.547 31.801 -26.857 1.00 60.20 113 SER C CA 1
ATOM 3473 C C . SER C 1 108 ? -44.357 32.597 -26.323 1.00 56.62 113 SER C C 1
ATOM 3474 O O . SER C 1 108 ? -44.505 33.744 -25.904 1.00 68.12 113 SER C O 1
ATOM 3477 N N . SER C 1 109 ? -43.179 31.986 -26.341 1.00 57.53 114 SER C N 1
ATOM 3478 C CA . SER C 1 109 ? -41.961 32.651 -25.913 1.00 53.78 114 SER C CA 1
ATOM 3479 C C . SER C 1 109 ? -41.466 33.653 -26.957 1.00 51.33 114 SER C C 1
ATOM 3480 O O . SER C 1 109 ? -41.031 34.744 -26.614 1.00 49.86 114 SER C O 1
ATOM 3483 N N . CYS C 1 110 ? -41.544 33.282 -28.230 1.00 51.19 115 CYS C N 1
ATOM 3484 C CA . CYS C 1 110 ? -41.008 34.106 -29.308 1.00 49.20 115 CYS C CA 1
ATOM 3485 C C . CYS C 1 110 ? -42.073 34.970 -29.974 1.00 49.08 115 CYS C C 1
ATOM 3486 O O . CYS C 1 110 ? -43.186 34.522 -30.240 1.00 50.76 115 CYS C O 1
ATOM 3489 N N . LYS C 1 111 ? -41.715 36.221 -30.234 1.00 47.30 116 LYS C N 1
ATOM 3490 C CA . LYS C 1 111 ? -42.580 37.140 -30.962 1.00 47.10 116 LYS C CA 1
ATOM 3491 C C . LYS C 1 111 ? -41.905 37.570 -32.261 1.00 45.74 116 LYS C C 1
ATOM 3492 O O . LYS C 1 111 ? -40.766 37.191 -32.526 1.00 45.02 116 LYS C O 1
ATOM 3498 N N . GLU C 1 112 ? -42.603 38.360 -33.071 1.00 45.67 117 GLU C N 1
ATOM 3499 C CA . GLU C 1 112 ? -42.051 38.805 -34.348 1.00 44.73 117 GLU C CA 1
ATOM 3500 C C . GLU C 1 112 ? -42.293 40.291 -34.609 1.00 43.83 117 GLU C C 1
ATOM 3501 O O . GLU C 1 112 ? -42.227 40.743 -35.751 1.00 43.58 117 GLU C O 1
ATOM 3507 N N . THR C 1 113 ? -42.576 41.047 -33.552 1.00 43.60 118 THR C N 1
ATOM 3508 C CA . THR C 1 113 ? -42.748 42.495 -33.669 1.00 42.93 118 THR C CA 1
ATOM 3509 C C . THR C 1 113 ? -42.106 43.230 -32.494 1.00 42.10 118 THR C C 1
ATOM 3510 O O . THR C 1 113 ? -41.709 42.615 -31.504 1.00 42.23 118 THR C O 1
ATOM 3514 N N . PHE C 1 114 ? -42.003 44.551 -32.612 1.00 41.49 119 PHE C N 1
ATOM 3515 C CA . PHE C 1 114 ? -41.616 45.387 -31.482 1.00 41.19 119 PHE C CA 1
ATOM 3516 C C . PHE C 1 114 ? -42.424 46.679 -31.483 1.00 41.72 119 PHE C C 1
ATOM 3517 O O . PHE C 1 114 ? -42.963 47.086 -32.511 1.00 41.91 119 PHE C O 1
ATOM 3525 N N . ASN C 1 115 ? -42.512 47.315 -30.320 1.00 42.20 120 ASN C N 1
ATOM 3526 C CA . ASN C 1 115 ? -43.316 48.520 -30.168 1.00 43.09 120 ASN C CA 1
ATOM 3527 C C . ASN C 1 115 ? -42.475 49.791 -30.191 1.00 42.36 120 ASN C C 1
ATOM 3528 O O . ASN C 1 115 ? -41.298 49.775 -29.837 1.00 41.48 120 ASN C O 1
ATOM 3533 N N . LEU C 1 116 ? -43.093 50.892 -30.605 1.00 43.00 121 LEU C N 1
ATOM 3534 C CA . LEU C 1 116 ? -42.417 52.183 -30.659 1.00 42.71 121 LEU C CA 1
ATOM 3535 C C . LEU C 1 116 ? -43.120 53.214 -29.780 1.00 44.28 121 LEU C C 1
ATOM 3536 O O . LEU C 1 116 ? -44.319 53.452 -29.923 1.00 45.59 121 LEU C O 1
ATOM 3541 N N . TYR C 1 117 ? -42.362 53.824 -28.874 1.00 44.42 122 TYR C N 1
ATOM 3542 C CA . TYR C 1 117 ? -42.911 54.803 -27.941 1.00 46.20 122 TYR C CA 1
ATOM 3543 C C . TYR C 1 117 ? -42.228 56.158 -28.083 1.00 46.36 122 TYR C C 1
ATOM 3544 O O . TYR C 1 117 ? -41.212 56.286 -28.765 1.00 45.10 122 TYR C O 1
ATOM 3553 N N . TYR C 1 118 ? -42.793 57.164 -27.424 1.00 48.22 123 TYR C N 1
ATOM 3554 C CA . TYR C 1 118 ? -42.209 58.500 -27.399 1.00 48.90 123 TYR C CA 1
ATOM 3555 C C . TYR C 1 118 ? -42.741 59.291 -26.207 1.00 51.30 123 TYR C C 1
ATOM 3556 O O . TYR C 1 118 ? -43.775 58.945 -25.634 1.00 52.61 123 TYR C O 1
ATOM 3565 N N . ALA C 1 119 ? -42.036 60.358 -25.845 1.00 52.19 124 ALA C N 1
ATOM 3566 C CA . ALA C 1 119 ? -42.461 61.223 -24.747 1.00 54.81 124 ALA C CA 1
ATOM 3567 C C . ALA C 1 119 ? -41.797 62.591 -24.837 1.00 55.87 124 ALA C C 1
ATOM 3568 O O . ALA C 1 119 ? -40.582 62.687 -24.988 1.00 54.89 124 ALA C O 1
ATOM 3570 N N . GLU C 1 120 ? -42.601 63.646 -24.748 1.00 58.15 125 GLU C N 1
ATOM 3571 C CA . GLU C 1 120 ? -42.079 65.008 -24.777 1.00 59.68 125 GLU C CA 1
ATOM 3572 C C . GLU C 1 120 ? -41.655 65.466 -23.388 1.00 61.84 125 GLU C C 1
ATOM 3573 O O . GLU C 1 120 ? -42.188 65.001 -22.381 1.00 62.97 125 GLU C O 1
ATOM 3579 N N . SER C 1 121 ? -40.695 66.384 -23.344 1.00 62.69 126 SER C N 1
ATOM 3580 C CA . SER C 1 121 ? -40.236 66.963 -22.087 1.00 65.17 126 SER C CA 1
ATOM 3581 C C . SER C 1 121 ? -39.541 68.294 -22.336 1.00 66.82 126 SER C C 1
ATOM 3582 O O . SER C 1 121 ? -39.007 68.531 -23.419 1.00 65.47 126 SER C O 1
ATOM 3585 N N . ASP C 1 122 ? -39.548 69.161 -21.329 1.00 70.02 127 ASP C N 1
ATOM 3586 C CA . ASP C 1 122 ? -38.936 70.479 -21.458 1.00 72.18 127 ASP C CA 1
ATOM 3587 C C . ASP C 1 122 ? -37.464 70.457 -21.060 1.00 72.16 127 ASP C C 1
ATOM 3588 O O . ASP C 1 122 ? -36.689 71.315 -21.481 1.00 73.15 127 ASP C O 1
ATOM 3593 N N . LEU C 1 123 ? -37.079 69.477 -20.250 1.00 71.31 128 LEU C N 1
ATOM 3594 C CA . LEU C 1 123 ? -35.683 69.344 -19.848 1.00 71.38 128 LEU C CA 1
ATOM 3595 C C . LEU C 1 123 ? -35.185 67.915 -20.032 1.00 68.17 128 LEU C C 1
ATOM 3596 O O . LEU C 1 123 ? -35.964 66.963 -19.991 1.00 66.57 128 LEU C O 1
ATOM 3601 N N . ASP C 1 124 ? -33.879 67.777 -20.242 1.00 67.53 129 ASP C N 1
ATOM 3602 C CA . ASP C 1 124 ? -33.244 66.469 -20.349 1.00 64.95 129 ASP C CA 1
ATOM 3603 C C . ASP C 1 124 ? -33.370 65.723 -19.025 1.00 65.72 129 ASP C C 1
ATOM 3604 O O . ASP C 1 124 ? -32.844 66.166 -18.004 1.00 68.30 129 ASP C O 1
ATOM 3609 N N . TYR C 1 125 ? -34.070 64.593 -19.045 1.00 63.73 130 TYR C N 1
ATOM 3610 C CA . TYR C 1 125 ? -34.327 63.833 -17.824 1.00 64.58 130 TYR C CA 1
ATOM 3611 C C . TYR C 1 125 ? -33.213 62.839 -17.500 1.00 63.55 130 TYR C C 1
ATOM 3612 O O . TYR C 1 125 ? -33.278 62.138 -16.491 1.00 64.32 130 TYR C O 1
ATOM 3621 N N . GLY C 1 126 ? -32.198 62.778 -18.356 1.00 62.07 131 GLY C N 1
ATOM 3622 C CA . GLY C 1 126 ? -31.035 61.944 -18.110 1.00 61.47 131 GLY C CA 1
ATOM 3623 C C . GLY C 1 126 ? -31.332 60.460 -17.997 1.00 59.49 131 GLY C C 1
ATOM 3624 O O . GLY C 1 126 ? -31.834 59.843 -18.937 1.00 57.05 131 GLY C O 1
ATOM 3625 N N . THR C 1 127 ? -31.018 59.887 -16.839 1.00 60.78 132 THR C N 1
ATOM 3626 C CA . THR C 1 127 ? -31.215 58.459 -16.613 1.00 59.34 132 THR C CA 1
ATOM 3627 C C . THR C 1 127 ? -32.556 58.175 -15.947 1.00 60.06 132 THR C C 1
ATOM 3628 O O . THR C 1 127 ? -32.910 57.019 -15.715 1.00 59.21 132 THR C O 1
ATOM 3632 N N . ASN C 1 128 ? -33.298 59.235 -15.643 1.00 61.93 133 ASN C N 1
ATOM 3633 C CA . ASN C 1 128 ? -34.619 59.095 -15.044 1.00 63.09 133 ASN C CA 1
ATOM 3634 C C . ASN C 1 128 ? -35.589 58.460 -16.032 1.00 60.66 133 ASN C C 1
ATOM 3635 O O . ASN C 1 128 ? -36.329 59.157 -16.726 1.00 60.44 133 ASN C O 1
ATOM 3640 N N . PHE C 1 129 ? -35.582 57.132 -16.092 1.00 59.09 134 PHE C N 1
ATOM 3641 C CA . PHE C 1 129 ? -36.437 56.417 -17.029 1.00 56.97 134 PHE C CA 1
ATOM 3642 C C . PHE C 1 129 ? -37.733 55.946 -16.388 1.00 58.34 134 PHE C C 1
ATOM 3643 O O . PHE C 1 129 ? -37.747 55.007 -15.591 1.00 59.03 134 PHE C O 1
ATOM 3651 N N . GLN C 1 130 ? -38.821 56.609 -16.754 1.00 58.96 135 GLN C N 1
ATOM 3652 C CA . GLN C 1 130 ? -40.152 56.211 -16.332 1.00 60.40 135 GLN C CA 1
ATOM 3653 C C . GLN C 1 130 ? -40.931 55.745 -17.552 1.00 58.42 135 GLN C C 1
ATOM 3654 O O . GLN C 1 130 ? -41.288 56.552 -18.409 1.00 57.95 135 GLN C O 1
ATOM 3660 N N . LYS C 1 131 ? -41.182 54.445 -17.642 1.00 57.46 136 LYS C N 1
ATOM 3661 C CA . LYS C 1 131 ? -41.849 53.892 -18.816 1.00 55.72 136 LYS C CA 1
ATOM 3662 C C . LYS C 1 131 ? -43.313 54.316 -18.891 1.00 57.50 136 LYS C C 1
ATOM 3663 O O . LYS C 1 131 ? -43.873 54.453 -19.978 1.00 56.49 136 LYS C O 1
ATOM 3667 N N . ARG C 1 132 ? -43.924 54.543 -17.735 1.00 60.43 137 ARG C N 1
ATOM 3668 C CA . ARG C 1 132 ? -45.337 54.909 -17.673 1.00 62.72 137 ARG C CA 1
ATOM 3669 C C . ARG C 1 132 ? -45.604 56.287 -18.277 1.00 63.08 137 ARG C C 1
ATOM 3670 O O . ARG C 1 132 ? -46.755 56.669 -18.484 1.00 64.76 137 ARG C O 1
ATOM 3678 N N . LEU C 1 133 ? -44.538 57.027 -18.562 1.00 61.76 138 LEU C N 1
ATOM 3679 C CA . LEU C 1 133 ? -44.664 58.370 -19.115 1.00 62.26 138 LEU C CA 1
ATOM 3680 C C . LEU C 1 133 ? -44.584 58.373 -20.637 1.00 59.64 138 LEU C C 1
ATOM 3681 O O . LEU C 1 133 ? -44.991 59.338 -21.284 1.00 60.15 138 LEU C O 1
ATOM 3686 N N . PHE C 1 134 ? -44.054 57.295 -21.206 1.00 57.08 139 PHE C N 1
ATOM 3687 C CA . PHE C 1 134 ? -43.937 57.185 -22.656 1.00 54.77 139 PHE C CA 1
ATOM 3688 C C . PHE C 1 134 ? -45.274 56.836 -23.297 1.00 55.27 139 PHE C C 1
ATOM 3689 O O . PHE C 1 134 ? -46.042 56.038 -22.760 1.00 56.40 139 PHE C O 1
ATOM 3697 N N . THR C 1 135 ? -45.546 57.443 -24.447 1.00 54.70 140 THR C N 1
ATOM 3698 C CA . THR C 1 135 ? -46.780 57.185 -25.180 1.00 55.33 140 THR C CA 1
ATOM 3699 C C . THR C 1 135 ? -46.505 56.388 -26.450 1.00 52.94 140 THR C C 1
ATOM 3700 O O . THR C 1 135 ? -45.639 56.748 -27.248 1.00 51.27 140 THR C O 1
ATOM 3704 N N . LYS C 1 136 ? -47.253 55.306 -26.631 1.00 53.10 141 LYS C N 1
ATOM 3705 C CA . LYS C 1 136 ? -47.048 54.404 -27.757 1.00 51.22 141 LYS C CA 1
ATOM 3706 C C . LYS C 1 136 ? -47.447 55.042 -29.084 1.00 51.10 141 LYS C C 1
ATOM 3707 O O . LYS C 1 136 ? -48.424 55.787 -29.159 1.00 52.99 141 LYS C O 1
ATOM 3713 N N . ILE C 1 137 ? -46.680 54.746 -30.128 1.00 49.10 142 ILE C N 1
ATOM 3714 C CA . ILE C 1 137 ? -46.985 55.236 -31.465 1.00 49.04 142 ILE C CA 1
ATOM 3715 C C . ILE C 1 137 ? -47.704 54.168 -32.278 1.00 49.14 142 ILE C C 1
ATOM 3716 O O . ILE C 1 137 ? -48.821 54.385 -32.748 1.00 50.77 142 ILE C O 1
ATOM 3721 N N . ASP C 1 138 ? -47.059 53.015 -32.428 1.00 47.67 143 ASP C N 1
ATOM 3722 C CA . ASP C 1 138 ? -47.616 51.898 -33.183 1.00 47.87 143 ASP C CA 1
ATOM 3723 C C . ASP C 1 138 ? -46.760 50.646 -33.008 1.00 46.43 143 ASP C C 1
ATOM 3724 O O . ASP C 1 138 ? -45.556 50.741 -32.768 1.00 44.92 143 ASP C O 1
ATOM 3729 N N . THR C 1 139 ? -47.379 49.475 -33.119 1.00 47.17 144 THR C N 1
ATOM 3730 C CA . THR C 1 139 ? -46.619 48.230 -33.149 1.00 46.07 144 THR C CA 1
ATOM 3731 C C . THR C 1 139 ? -45.901 48.121 -34.484 1.00 44.87 144 THR C C 1
ATOM 3732 O O . THR C 1 139 ? -46.534 48.138 -35.540 1.00 45.64 144 THR C O 1
ATOM 3736 N N . ILE C 1 140 ? -44.579 48.016 -34.437 1.00 43.26 145 ILE C N 1
ATOM 3737 C CA . ILE C 1 140 ? -43.793 47.936 -35.659 1.00 43.51 145 ILE C CA 1
ATOM 3738 C C . ILE C 1 140 ? -43.661 46.494 -36.133 1.00 42.48 145 ILE C C 1
ATOM 3739 O O . ILE C 1 140 ? -43.050 45.662 -35.465 1.00 42.00 145 ILE C O 1
ATOM 3744 N N . ALA C 1 141 ? -44.247 46.209 -37.290 1.00 43.37 146 ALA C N 1
ATOM 3745 C CA . ALA C 1 141 ? -44.209 44.875 -37.876 1.00 43.89 146 ALA C CA 1
ATOM 3746 C C . ALA C 1 141 ? -43.378 44.878 -39.156 1.00 43.51 146 ALA C C 1
ATOM 3747 O O . ALA C 1 141 ? -43.400 45.851 -39.910 1.00 43.54 146 ALA C O 1
ATOM 3749 N N . PRO C 1 142 ? -42.643 43.783 -39.409 1.00 52.00 147 PRO C N 1
ATOM 3750 C CA . PRO C 1 142 ? -41.760 43.699 -40.575 1.00 49.76 147 PRO C CA 1
ATOM 3751 C C . PRO C 1 142 ? -42.445 43.137 -41.819 1.00 54.29 147 PRO C C 1
ATOM 3752 O O . PRO C 1 142 ? -43.246 42.207 -41.723 1.00 58.31 147 PRO C O 1
ATOM 3756 N N . ASP C 1 143 ? -42.123 43.705 -42.977 1.00 57.04 148 ASP C N 1
ATOM 3757 C CA . ASP C 1 143 ? -42.637 43.201 -44.243 1.00 61.89 148 ASP C CA 1
ATOM 3758 C C . ASP C 1 143 ? -41.906 41.933 -44.653 1.00 60.33 148 ASP C C 1
ATOM 3759 O O . ASP C 1 143 ? -42.359 41.201 -45.532 1.00 62.20 148 ASP C O 1
ATOM 3764 N N . GLU C 1 144 ? -40.773 41.676 -44.009 1.00 52.64 149 GLU C N 1
ATOM 3765 C CA . GLU C 1 144 ? -39.921 40.566 -44.406 1.00 51.69 149 GLU C CA 1
ATOM 3766 C C . GLU C 1 144 ? -39.133 39.990 -43.234 1.00 48.22 149 GLU C C 1
ATOM 3767 O O . GLU C 1 144 ? -38.297 40.670 -42.642 1.00 44.00 149 GLU C O 1
ATOM 3773 N N . ILE C 1 145 ? -39.399 38.730 -42.907 1.00 50.77 150 ILE C N 1
ATOM 3774 C CA . ILE C 1 145 ? -38.661 38.054 -41.848 1.00 48.76 150 ILE C CA 1
ATOM 3775 C C . ILE C 1 145 ? -37.478 37.284 -42.426 1.00 47.70 150 ILE C C 1
ATOM 3776 O O . ILE C 1 145 ? -37.527 36.808 -43.561 1.00 50.07 150 ILE C O 1
ATOM 3781 N N . THR C 1 146 ? -36.413 37.167 -41.640 1.00 44.79 151 THR C N 1
ATOM 3782 C CA . THR C 1 146 ? -35.205 36.488 -42.091 1.00 44.19 151 THR C CA 1
ATOM 3783 C C . THR C 1 146 ? -35.194 35.022 -41.671 1.00 47.73 151 THR C C 1
ATOM 3784 O O . THR C 1 146 ? -34.865 34.694 -40.532 1.00 47.66 151 THR C O 1
ATOM 3788 N N . VAL C 1 147 ? -35.559 34.146 -42.601 1.00 51.50 152 VAL C N 1
ATOM 3789 C CA . VAL C 1 147 ? -35.511 32.708 -42.368 1.00 55.72 152 VAL C CA 1
ATOM 3790 C C . VAL C 1 147 ? -34.054 32.262 -42.230 1.00 54.55 152 VAL C C 1
ATOM 3791 O O . VAL C 1 147 ? -33.161 32.868 -42.821 1.00 51.54 152 VAL C O 1
ATOM 3795 N N . SER C 1 148 ? -33.823 31.216 -41.437 1.00 57.62 153 SER C N 1
ATOM 3796 C CA . SER C 1 148 ? -32.481 30.685 -41.193 1.00 57.89 153 SER C CA 1
ATOM 3797 C C . SER C 1 148 ? -31.698 30.424 -42.474 1.00 58.36 153 SER C C 1
ATOM 3798 O O . SER C 1 148 ? -30.475 30.562 -42.502 1.00 56.94 153 SER C O 1
ATOM 3801 N N . SER C 1 149 ? -32.412 30.037 -43.527 1.00 61.03 154 SER C N 1
ATOM 3802 C CA . SER C 1 149 ? -31.802 29.772 -44.823 1.00 62.29 154 SER C CA 1
ATOM 3803 C C . SER C 1 149 ? -31.040 30.991 -45.326 1.00 57.45 154 SER C C 1
ATOM 3804 O O . SER C 1 149 ? -29.937 30.874 -45.859 1.00 57.56 154 SER C O 1
ATOM 3807 N N . ASP C 1 150 ? -31.636 32.163 -45.141 1.00 53.81 155 ASP C N 1
ATOM 3808 C CA . ASP C 1 150 ? -31.027 33.412 -45.574 1.00 49.73 155 ASP C CA 1
ATOM 3809 C C . ASP C 1 150 ? -30.103 33.986 -44.505 1.00 46.29 155 ASP C C 1
ATOM 3810 O O . ASP C 1 150 ? -29.250 34.822 -44.799 1.00 43.77 155 ASP C O 1
ATOM 3815 N N . PHE C 1 151 ? -30.279 33.539 -43.265 1.00 46.90 156 PHE C N 1
ATOM 3816 C CA . PHE C 1 151 ? -29.463 34.025 -42.157 1.00 44.64 156 PHE C CA 1
ATOM 3817 C C . PHE C 1 151 ? -28.142 33.270 -42.073 1.00 46.87 156 PHE C C 1
ATOM 3818 O O . PHE C 1 151 ? -27.122 33.832 -41.673 1.00 48.05 156 PHE C O 1
ATOM 3826 N N . GLU C 1 152 ? -28.170 31.991 -42.438 1.00 51.18 157 GLU C N 1
ATOM 3827 C CA . GLU C 1 152 ? -26.952 31.194 -42.517 1.00 54.34 157 GLU C CA 1
ATOM 3828 C C . GLU C 1 152 ? -26.071 31.755 -43.625 1.00 52.98 157 GLU C C 1
ATOM 3829 O O . GLU C 1 152 ? -24.861 31.902 -43.459 1.00 53.37 157 GLU C O 1
ATOM 3831 N N . ALA C 1 153 ? -26.695 32.067 -44.757 1.00 52.11 158 ALA C N 1
ATOM 3832 C CA . ALA C 1 153 ? -26.051 32.871 -45.784 1.00 58.43 158 ALA C CA 1
ATOM 3833 C C . ALA C 1 153 ? -25.994 34.307 -45.282 1.00 45.82 158 ALA C C 1
ATOM 3834 O O . ALA C 1 153 ? -26.583 34.632 -44.255 1.00 43.93 158 ALA C O 1
ATOM 3836 N N . ARG C 1 154 ? -25.289 35.174 -45.994 1.00 44.47 159 ARG C N 1
ATOM 3837 C CA . ARG C 1 154 ? -25.120 36.540 -45.515 1.00 40.79 159 ARG C CA 1
ATOM 3838 C C . ARG C 1 154 ? -26.182 37.485 -46.071 1.00 38.66 159 ARG C C 1
ATOM 3839 O O . ARG C 1 154 ? -25.961 38.692 -46.163 1.00 36.52 159 ARG C O 1
ATOM 3847 N N . HIS C 1 155 ? -27.340 36.936 -46.425 1.00 39.99 160 HIS C N 1
ATOM 3848 C CA . HIS C 1 155 ? -28.410 37.745 -46.994 1.00 39.20 160 HIS C CA 1
ATOM 3849 C C . HIS C 1 155 ? -29.614 37.856 -46.069 1.00 38.22 160 HIS C C 1
ATOM 3850 O O . HIS C 1 155 ? -30.673 37.298 -46.357 1.00 40.52 160 HIS C O 1
ATOM 3857 N N . VAL C 1 156 ? -29.463 38.575 -44.963 1.00 35.43 161 VAL C N 1
ATOM 3858 C CA . VAL C 1 156 ? -30.611 38.860 -44.114 1.00 34.74 161 VAL C CA 1
ATOM 3859 C C . VAL C 1 156 ? -31.450 39.923 -44.805 1.00 34.46 161 VAL C C 1
ATOM 3860 O O . VAL C 1 156 ? -30.948 40.660 -45.652 1.00 34.02 161 VAL C O 1
ATOM 3864 N N . LYS C 1 157 ? -32.728 39.997 -44.461 1.00 35.46 162 LYS C N 1
ATOM 3865 C CA . LYS C 1 157 ? -33.624 40.918 -45.144 1.00 36.44 162 LYS C CA 1
ATOM 3866 C C . LYS C 1 157 ? -34.057 42.045 -44.217 1.00 34.57 162 LYS C C 1
ATOM 3867 O O . LYS C 1 157 ? -34.766 41.831 -43.234 1.00 34.87 162 LYS C O 1
ATOM 3873 N N . LEU C 1 158 ? -33.611 43.250 -44.553 1.00 39.10 163 LEU C N 1
ATOM 3874 C CA . LEU C 1 158 ? -33.766 44.418 -43.697 1.00 37.26 163 LEU C CA 1
ATOM 3875 C C . LEU C 1 158 ? -35.001 45.238 -44.056 1.00 38.96 163 LEU C C 1
ATOM 3876 O O . LEU C 1 158 ? -35.135 45.717 -45.179 1.00 36.04 163 LEU C O 1
ATOM 3881 N N . ASN C 1 159 ? -35.897 45.399 -43.089 1.00 41.89 164 ASN C N 1
ATOM 3882 C CA . ASN C 1 159 ? -37.144 46.121 -43.305 1.00 42.62 164 ASN C CA 1
ATOM 3883 C C . ASN C 1 159 ? -37.010 47.614 -43.026 1.00 41.70 164 ASN C C 1
ATOM 3884 O O . ASN C 1 159 ? -36.195 48.031 -42.206 1.00 40.23 164 ASN C O 1
ATOM 3889 N N . VAL C 1 160 ? -37.816 48.415 -43.715 1.00 42.87 165 VAL C N 1
ATOM 3890 C CA . VAL C 1 160 ? -37.861 49.849 -43.463 1.00 42.42 165 VAL C CA 1
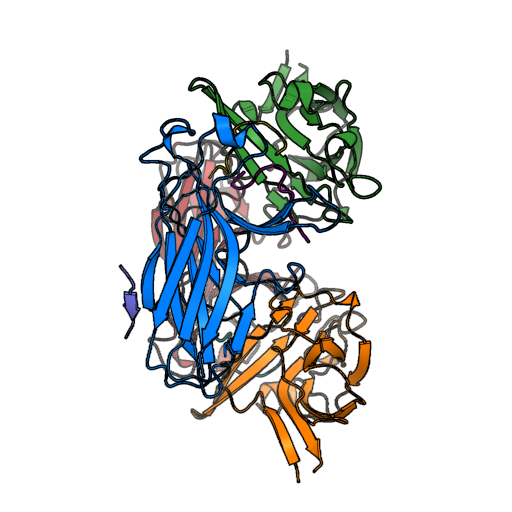ATOM 3891 C C . VAL C 1 160 ? -39.274 50.264 -43.073 1.00 43.02 165 VAL C C 1
ATOM 3892 O O . VAL C 1 160 ? -40.234 49.964 -43.782 1.00 44.74 165 VAL C O 1
ATOM 3896 N N . GLU C 1 161 ? -39.400 50.947 -41.941 1.00 41.92 166 GLU C N 1
ATOM 3897 C CA . GLU C 1 161 ? -40.700 51.418 -41.480 1.00 42.71 166 GLU C CA 1
ATOM 3898 C C . GLU C 1 161 ? -40.648 52.888 -41.091 1.00 42.45 166 GLU C C 1
ATOM 3899 O O . GLU C 1 161 ? -39.702 53.338 -40.444 1.00 41.17 166 GLU C O 1
ATOM 3905 N N . GLU C 1 162 ? -41.673 53.633 -41.488 1.00 43.98 167 GLU C N 1
ATOM 3906 C CA . GLU C 1 162 ? -41.735 55.055 -41.183 1.00 44.19 167 GLU C CA 1
ATOM 3907 C C . GLU C 1 162 ? -43.023 55.413 -40.450 1.00 45.16 167 GLU C C 1
ATOM 3908 O O . GLU C 1 162 ? -44.097 54.919 -40.788 1.00 46.61 167 GLU C O 1
ATOM 3914 N N . ARG C 1 163 ? -42.903 56.268 -39.439 1.00 44.67 168 ARG C N 1
ATOM 3915 C CA . ARG C 1 163 ? -44.056 56.703 -38.657 1.00 45.84 168 ARG C CA 1
ATOM 3916 C C . ARG C 1 163 ? -44.057 58.215 -38.449 1.00 46.54 168 ARG C C 1
ATOM 3917 O O . ARG C 1 163 ? -43.003 58.836 -38.314 1.00 45.65 168 ARG C O 1
ATOM 3925 N N . SER C 1 164 ? -45.251 58.798 -38.422 1.00 48.47 169 SER C N 1
ATOM 3926 C CA . SER C 1 164 ? -45.410 60.226 -38.179 1.00 49.58 169 SER C CA 1
ATOM 3927 C C . SER C 1 164 ? -46.045 60.470 -36.815 1.00 50.20 169 SER C C 1
ATOM 3928 O O . SER C 1 164 ? -46.789 59.629 -36.310 1.00 50.62 169 SER C O 1
ATOM 3931 N N . VAL C 1 165 ? -45.750 61.623 -36.223 1.00 50.63 170 VAL C N 1
ATOM 3932 C CA . VAL C 1 165 ? -46.305 61.975 -34.922 1.00 51.63 170 VAL C CA 1
ATOM 3933 C C . VAL C 1 165 ? -46.232 63.480 -34.667 1.00 53.03 170 VAL C C 1
ATOM 3934 O 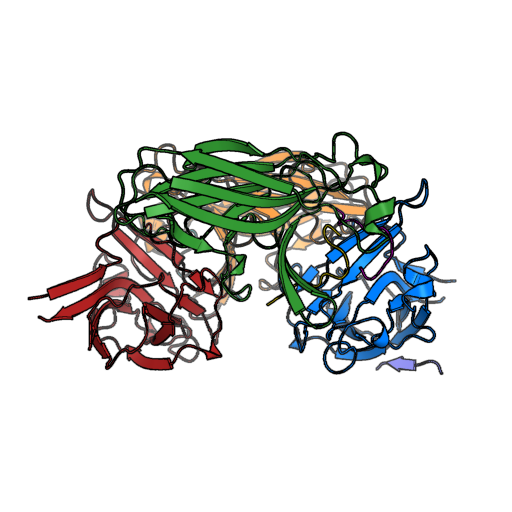O . VAL C 1 165 ? -45.197 64.112 -34.875 1.00 52.36 170 VAL C O 1
ATOM 3938 N N . GLY C 1 166 ? -47.352 64.046 -34.228 1.00 55.32 171 GLY C N 1
ATOM 3939 C CA . GLY C 1 166 ? -47.439 65.458 -33.911 1.00 57.14 171 GLY C CA 1
ATOM 3940 C C . GLY C 1 166 ? -48.825 65.785 -33.393 1.00 59.85 171 GLY C C 1
ATOM 3941 O O . GLY C 1 166 ? -49.706 64.927 -33.408 1.00 60.38 171 GLY C O 1
ATOM 3942 N N . PRO C 1 167 ? -49.034 67.030 -32.937 1.00 61.92 172 PRO C N 1
ATOM 3943 C CA . PRO C 1 167 ? -48.036 68.103 -32.903 1.00 61.87 172 PRO C CA 1
ATOM 3944 C C . PRO C 1 167 ? -47.186 68.097 -31.633 1.00 61.07 172 PRO C C 1
ATOM 3945 O O . PRO C 1 167 ? -47.721 67.985 -30.529 1.00 62.24 172 PRO C O 1
ATOM 3949 N N . LEU C 1 168 ? -45.873 68.215 -31.794 1.00 59.44 173 LEU C N 1
ATOM 3950 C CA . LEU C 1 168 ? -44.972 68.320 -30.653 1.00 59.05 173 LEU C CA 1
ATOM 3951 C C . LEU C 1 168 ? -44.846 69.781 -30.234 1.00 61.61 173 LEU C C 1
ATOM 3952 O O . LEU C 1 168 ? -44.772 70.671 -31.081 1.00 62.70 173 LEU C O 1
ATOM 3957 N N . THR C 1 169 ? -44.824 70.025 -28.928 1.00 62.89 174 THR C N 1
ATOM 3958 C CA . THR C 1 169 ? -44.891 71.388 -28.412 1.00 65.90 174 THR C CA 1
ATOM 3959 C C . THR C 1 169 ? -43.720 71.774 -27.512 1.00 66.28 174 THR C C 1
ATOM 3960 O O . THR C 1 169 ? -43.399 72.955 -27.376 1.00 68.57 174 THR C O 1
ATOM 3964 N N . ARG C 1 170 ? -43.088 70.783 -26.895 1.00 64.38 175 ARG C N 1
ATOM 3965 C CA . ARG C 1 170 ? -42.085 71.049 -25.870 1.00 65.18 175 ARG C CA 1
ATOM 3966 C C . ARG C 1 170 ? -40.667 71.115 -26.429 1.00 63.78 175 ARG C C 1
ATOM 3967 O O . ARG C 1 170 ? -40.441 70.843 -27.606 1.00 61.99 175 ARG C O 1
ATOM 3975 N N . LYS C 1 171 ? -39.717 71.479 -25.571 1.00 64.98 176 LYS C N 1
ATOM 3976 C CA . LYS C 1 171 ? -38.325 71.669 -25.977 1.00 64.47 176 LYS C CA 1
ATOM 3977 C C . LYS C 1 171 ? -37.687 70.418 -26.573 1.00 61.08 176 LYS C C 1
ATOM 3978 O O . LYS C 1 171 ? -36.903 70.505 -27.518 1.00 60.29 176 LYS C O 1
ATOM 3984 N N . GLY C 1 172 ? -38.017 69.257 -26.018 1.00 59.44 177 GLY C N 1
ATOM 3985 C CA . GLY C 1 172 ? -37.416 68.015 -26.466 1.00 56.51 177 GLY C CA 1
ATOM 3986 C C . GLY C 1 172 ? -38.337 66.815 -26.388 1.00 54.82 177 GLY C C 1
ATOM 3987 O O . GLY C 1 172 ? -39.486 66.925 -25.961 1.00 56.00 177 GLY C O 1
ATOM 3988 N N . PHE C 1 173 ? -37.824 65.663 -26.806 1.00 52.37 178 PHE C N 1
ATOM 3989 C CA . PHE C 1 173 ? -38.591 64.426 -26.773 1.00 50.92 178 PHE C CA 1
ATOM 3990 C C . PHE C 1 173 ? -37.677 63.207 -26.831 1.00 48.81 178 PHE C C 1
ATOM 3991 O O . PHE C 1 173 ? -36.533 63.298 -27.274 1.00 48.11 178 PHE C O 1
ATOM 3999 N N . TYR C 1 174 ? -38.189 62.067 -26.375 1.00 48.13 179 TYR C N 1
ATOM 4000 C CA . TYR C 1 174 ? -37.456 60.810 -26.461 1.00 46.29 179 TYR C CA 1
ATOM 4001 C C . TYR C 1 174 ? -38.161 59.831 -27.390 1.00 44.79 179 TYR C C 1
ATOM 4002 O O . TYR C 1 174 ? -39.336 59.997 -27.706 1.00 45.44 179 TYR C O 1
ATOM 4011 N N . LEU C 1 175 ? -37.431 58.809 -27.823 1.00 43.11 180 LEU C N 1
ATOM 4012 C CA . LEU C 1 175 ? -38.024 57.694 -28.547 1.00 41.99 180 LEU C CA 1
ATOM 4013 C C . LEU C 1 175 ? -37.663 56.395 -27.841 1.00 41.52 180 LEU C C 1
ATOM 4014 O O . LEU C 1 175 ? -36.506 56.176 -27.482 1.00 41.05 180 LEU C O 1
ATOM 4019 N N . ALA C 1 176 ? -38.659 55.542 -27.629 1.00 41.97 181 ALA C N 1
ATOM 4020 C CA . ALA C 1 176 ? -38.447 54.303 -26.894 1.00 42.02 181 ALA C CA 1
ATOM 4021 C C . ALA C 1 176 ? -38.761 53.079 -27.744 1.00 41.15 181 ALA C C 1
ATOM 4022 O O . ALA C 1 176 ? -39.671 53.100 -28.570 1.00 41.29 181 ALA C O 1
ATOM 4024 N N . PHE C 1 177 ? -37.997 52.014 -27.533 1.00 40.54 182 PHE C N 1
ATOM 4025 C CA . PHE C 1 177 ? -38.179 50.773 -28.274 1.00 39.98 182 PHE C CA 1
ATOM 4026 C C . PHE C 1 177 ? -38.368 49.609 -27.309 1.00 41.14 182 PHE C C 1
ATOM 4027 O O . PHE C 1 177 ? -37.491 49.314 -26.499 1.00 41.23 182 PHE C O 1
ATOM 4035 N N . GLN C 1 178 ? -39.518 48.950 -27.397 1.00 42.38 183 GLN C N 1
ATOM 4036 C CA . GLN C 1 178 ? -39.842 47.863 -26.482 1.00 44.07 183 GLN C CA 1
ATOM 4037 C C . GLN C 1 178 ? -39.791 46.498 -27.159 1.00 43.91 183 GLN C C 1
ATOM 4038 O O . GLN C 1 178 ? -40.525 46.237 -28.108 1.00 44.07 183 GLN C O 1
ATOM 4044 N N . ASP C 1 179 ? -38.919 45.629 -26.666 1.00 43.89 184 ASP C N 1
ATOM 4045 C CA . ASP C 1 179 ? -38.879 44.252 -27.132 1.00 44.27 184 ASP C CA 1
ATOM 4046 C C . ASP C 1 179 ? -39.722 43.375 -26.224 1.00 47.03 184 ASP C C 1
ATOM 4047 O O . ASP C 1 179 ? -39.561 43.399 -25.006 1.00 48.32 184 ASP C O 1
ATOM 4052 N N . ILE C 1 180 ? -40.625 42.605 -26.818 1.00 48.32 185 ILE C N 1
ATOM 4053 C CA . ILE C 1 180 ? -41.482 41.721 -26.041 1.00 51.45 185 ILE C CA 1
ATOM 4054 C C . ILE C 1 180 ? -41.160 40.263 -26.330 1.00 52.28 185 ILE C C 1
ATOM 4055 O O . ILE C 1 180 ? -41.938 39.372 -26.007 1.00 55.13 185 ILE C O 1
ATOM 4060 N N . GLY C 1 181 ? -40.007 40.026 -26.944 1.00 50.10 186 GLY C N 1
ATOM 4061 C CA . GLY C 1 181 ? -39.534 38.672 -27.168 1.00 50.91 186 GLY C CA 1
ATOM 4062 C C . GLY C 1 181 ? -39.269 38.307 -28.613 1.00 49.64 186 GLY C C 1
ATOM 4063 O O . GLY C 1 181 ? -39.727 37.272 -29.091 1.00 51.38 186 GLY C O 1
ATOM 4064 N N . ALA C 1 182 ? -38.519 39.152 -29.310 1.00 46.96 187 ALA C N 1
ATOM 4065 C CA . ALA C 1 182 ? -38.187 38.894 -30.708 1.00 45.95 187 ALA C CA 1
ATOM 4066 C C . ALA C 1 182 ? -36.707 39.132 -30.983 1.00 43.85 187 ALA C C 1
ATOM 4067 O O . ALA C 1 182 ? -36.058 39.898 -30.280 1.00 42.73 187 ALA C O 1
ATOM 4069 N N . CYS C 1 183 ? -36.178 38.466 -32.003 1.00 43.68 188 CYS C N 1
ATOM 4070 C CA . CYS C 1 183 ? -34.787 38.649 -32.405 1.00 42.12 188 CYS C CA 1
ATOM 4071 C C . CYS C 1 183 ? -34.677 39.851 -33.333 1.00 40.48 188 CYS C C 1
ATOM 4072 O O . CYS C 1 183 ? -34.638 39.706 -34.555 1.00 40.50 188 CYS C O 1
ATOM 4075 N N . VAL C 1 184 ? -34.674 41.040 -32.744 1.00 39.44 189 VAL C N 1
ATOM 4076 C CA . VAL C 1 184 ? -34.699 42.278 -33.512 1.00 38.26 189 VAL C CA 1
ATOM 4077 C C . VAL C 1 184 ? -33.335 42.950 -33.565 1.00 37.02 189 VAL C C 1
ATOM 4078 O O . VAL C 1 184 ? -32.647 43.047 -32.556 1.00 36.86 189 VAL C O 1
ATOM 4082 N N . ALA C 1 185 ? -32.953 43.418 -34.748 1.00 36.54 190 ALA C N 1
ATOM 4083 C CA . ALA C 1 185 ? -31.712 44.166 -34.911 1.00 35.81 190 ALA C CA 1
ATOM 4084 C C . ALA C 1 185 ? -31.998 45.557 -35.457 1.00 35.35 190 ALA C C 1
ATOM 4085 O O . ALA C 1 185 ? -32.232 45.724 -36.648 1.00 35.63 190 ALA C O 1
ATOM 4087 N N . LEU C 1 186 ? -31.987 46.553 -34.579 1.00 34.95 191 LEU C N 1
ATOM 4088 C CA . LEU C 1 186 ? -32.237 47.931 -34.986 1.00 34.78 191 LEU C CA 1
ATOM 4089 C C . LEU C 1 186 ? -30.967 48.564 -35.538 1.00 34.79 191 LEU C C 1
ATOM 4090 O O . LEU C 1 186 ? -30.099 48.994 -34.780 1.00 34.79 191 LEU C O 1
ATOM 4095 N N . LEU C 1 187 ? -30.867 48.623 -36.862 1.00 35.20 192 LEU C N 1
ATOM 4096 C CA . LEU C 1 187 ? -29.663 49.127 -37.515 1.00 35.73 192 LEU C CA 1
ATOM 4097 C C . LEU C 1 187 ? -29.684 50.635 -37.747 1.00 36.13 192 LEU C C 1
ATOM 4098 O O . LEU C 1 187 ? -28.642 51.287 -37.700 1.00 36.73 192 LEU C O 1
ATOM 4103 N N . SER C 1 188 ? -30.863 51.193 -37.996 1.00 36.13 193 SER C N 1
ATOM 4104 C CA . SER C 1 188 ? -30.955 52.608 -38.336 1.00 36.82 193 SER C CA 1
ATOM 4105 C C . SER C 1 188 ? -32.215 53.283 -37.812 1.00 36.64 193 SER C C 1
ATOM 4106 O O . SER C 1 188 ? -33.318 52.755 -37.945 1.00 36.48 193 SER C O 1
ATOM 4109 N N . VAL C 1 189 ? -32.039 54.454 -37.208 1.00 36.99 194 VAL C N 1
ATOM 4110 C CA . VAL C 1 189 ? -33.164 55.320 -36.884 1.00 37.30 194 VAL C CA 1
ATOM 4111 C C . VAL C 1 189 ? -32.891 56.713 -37.439 1.00 38.57 194 VAL C C 1
ATOM 4112 O O . VAL C 1 189 ? -31.738 57.137 -37.550 1.00 39.19 194 VAL C O 1
ATOM 4116 N N . ARG C 1 190 ? -33.956 57.412 -37.809 1.00 39.28 195 ARG C N 1
ATOM 4117 C CA . ARG C 1 190 ? -33.836 58.766 -38.328 1.00 40.82 195 ARG C CA 1
ATOM 4118 C C . ARG C 1 190 ? -35.122 59.534 -38.078 1.00 41.47 195 ARG C C 1
ATOM 4119 O O . ARG C 1 190 ? -36.188 59.150 -38.557 1.00 41.52 195 ARG C O 1
ATOM 4127 N N . VAL C 1 191 ? -35.023 60.611 -37.308 1.00 42.25 196 VAL C N 1
ATOM 4128 C CA . VAL C 1 191 ? -36.170 61.469 -37.065 1.00 43.27 196 VAL C CA 1
ATOM 4129 C C . VAL C 1 191 ? -35.929 62.848 -37.673 1.00 45.27 196 VAL C C 1
ATOM 4130 O O . VAL C 1 191 ? -34.906 63.485 -37.419 1.00 46.03 196 VAL C O 1
ATOM 4134 N N . TYR C 1 192 ? -36.875 63.300 -38.488 1.00 46.46 197 TYR C N 1
ATOM 4135 C CA . TYR C 1 192 ? -36.727 64.559 -39.203 1.00 48.72 197 TYR C CA 1
ATOM 4136 C C . TYR C 1 192 ? -38.056 65.291 -39.338 1.00 50.18 197 TYR C C 1
ATOM 4137 O O . TYR C 1 192 ? -39.111 64.756 -38.993 1.00 49.49 197 TYR C O 1
ATOM 4146 N N . TYR C 1 193 ? -37.995 66.521 -39.838 1.00 52.52 198 TYR C N 1
ATOM 4147 C CA . TYR C 1 193 ? -39.199 67.272 -40.169 1.00 54.37 198 TYR C CA 1
ATOM 4148 C C . TYR C 1 193 ? -39.011 67.982 -41.503 1.00 56.78 198 TYR C C 1
ATOM 4149 O O . TYR C 1 193 ? -37.885 68.226 -41.935 1.00 57.46 198 TYR C O 1
ATOM 4158 N N . LYS C 1 194 ? -40.122 68.311 -42.151 1.00 58.40 199 LYS C N 1
ATOM 4159 C CA . LYS C 1 194 ? -40.084 68.875 -43.494 1.00 60.98 199 LYS C CA 1
ATOM 4160 C C . LYS C 1 194 ? -40.175 70.396 -43.474 1.00 63.96 199 LYS C C 1
ATOM 4161 O O . LYS C 1 194 ? -40.832 70.978 -42.611 1.00 64.35 199 LYS C O 1
ATOM 4167 N N . LYS C 1 195 ? -39.509 71.033 -44.432 1.00 66.38 200 LYS C N 1
ATOM 4168 C CA . LYS C 1 195 ? -39.432 72.487 -44.473 1.00 69.63 200 LYS C CA 1
ATOM 4169 C C . LYS C 1 195 ? -39.494 73.053 -45.889 1.00 73.01 200 LYS C C 1
ATOM 4170 O O . LYS C 1 195 ? -39.806 72.338 -46.842 1.00 72.89 200 LYS C O 1
ATOM 4176 N N . LYS D 1 22 ? -25.010 90.328 -17.876 1.00 106.45 27 LYS D N 1
ATOM 4177 C CA . LYS D 1 22 ? -26.201 89.487 -17.837 1.00 105.28 27 LYS D CA 1
ATOM 4178 C C . LYS D 1 22 ? -25.833 88.007 -17.795 1.00 97.96 27 LYS D C 1
ATOM 4179 O O . LYS D 1 22 ? -24.944 87.559 -18.518 1.00 94.82 27 LYS D O 1
ATOM 4181 N N . GLU D 1 23 ? -26.522 87.251 -16.946 1.00 95.70 28 GLU D N 1
ATOM 4182 C CA . GLU D 1 23 ? -26.248 85.825 -16.797 1.00 89.29 28 GLU D CA 1
ATOM 4183 C C . GLU D 1 23 ? -27.188 84.964 -17.634 1.00 88.64 28 GLU D C 1
ATOM 4184 O O . GLU D 1 23 ? -28.396 85.196 -17.668 1.00 92.33 28 GLU D O 1
ATOM 4190 N N . VAL D 1 24 ? -26.621 83.969 -18.309 1.00 84.40 29 VAL D N 1
ATOM 4191 C CA . VAL D 1 24 ? -27.408 82.999 -19.062 1.00 83.45 29 VAL D CA 1
ATOM 4192 C C . VAL D 1 24 ? -27.107 81.594 -18.554 1.00 77.71 29 VAL D C 1
ATOM 4193 O O . VAL D 1 24 ? -26.035 81.050 -18.811 1.00 74.27 29 VAL D O 1
ATOM 4197 N N . VAL D 1 25 ? -28.057 81.012 -17.831 1.00 77.11 30 VAL D N 1
ATOM 4198 C CA . VAL D 1 25 ? -27.852 79.711 -17.203 1.00 72.21 30 VAL D CA 1
ATOM 4199 C C . VAL D 1 25 ? -28.023 78.555 -18.185 1.00 70.32 30 VAL D C 1
ATOM 4200 O O . VAL D 1 25 ? -29.045 78.446 -18.864 1.00 72.89 30 VAL D O 1
ATOM 4204 N N . LEU D 1 26 ? -27.013 77.694 -18.250 1.00 66.33 31 LEU D N 1
ATOM 4205 C CA . LEU D 1 26 ? -27.042 76.529 -19.127 1.00 64.68 31 LEU D CA 1
ATOM 4206 C C . LEU D 1 26 ? -27.636 75.326 -18.404 1.00 62.26 31 LEU D C 1
ATOM 4207 O O . LEU D 1 26 ? -28.307 74.488 -19.007 1.00 62.50 31 LEU D O 1
ATOM 4212 N N . LEU D 1 27 ? -27.379 75.250 -17.104 1.00 60.27 32 LEU D N 1
ATOM 4213 C CA . LEU D 1 27 ? -27.838 74.132 -16.293 1.00 58.01 32 LEU D CA 1
ATOM 4214 C C . LEU D 1 27 ? -27.946 74.527 -14.826 1.00 57.74 32 LEU D C 1
ATOM 4215 O O . LEU D 1 27 ? -27.026 75.116 -14.261 1.00 57.13 32 LEU D O 1
ATOM 4220 N N . ASP D 1 28 ? -29.082 74.200 -14.219 1.00 58.55 33 ASP D N 1
ATOM 4221 C CA . ASP D 1 28 ? -29.307 74.469 -12.806 1.00 58.65 33 ASP D CA 1
ATOM 4222 C C . ASP D 1 28 ? -30.052 73.301 -12.170 1.00 57.27 33 ASP D C 1
ATOM 4223 O O . ASP D 1 28 ? -31.268 73.177 -12.314 1.00 59.39 33 ASP D O 1
ATOM 4228 N N . PHE D 1 29 ? -29.312 72.442 -11.475 1.00 54.08 34 PHE D N 1
ATOM 4229 C CA . PHE D 1 29 ? -29.890 71.265 -10.832 1.00 52.76 34 PHE D CA 1
ATOM 4230 C C . PHE D 1 29 ? -30.935 71.633 -9.788 1.00 54.86 34 PHE D C 1
ATOM 4231 O O . PHE D 1 29 ? -31.967 70.971 -9.669 1.00 55.56 34 PHE D O 1
ATOM 4239 N N . ALA D 1 30 ? -30.662 72.690 -9.032 1.00 56.25 35 ALA D N 1
ATOM 4240 C CA . ALA D 1 30 ? -31.576 73.131 -7.989 1.00 58.80 35 ALA D CA 1
ATOM 4241 C C . ALA D 1 30 ? -32.916 73.548 -8.574 1.00 62.48 35 ALA D C 1
ATOM 4242 O O . ALA D 1 30 ? -33.968 73.269 -7.998 1.00 64.16 35 ALA D O 1
ATOM 4244 N N . ALA D 1 31 ? -32.865 74.213 -9.722 1.00 64.08 36 ALA D N 1
ATOM 4245 C CA . ALA D 1 31 ? -34.062 74.733 -10.374 1.00 68.33 36 ALA D CA 1
ATOM 4246 C C . ALA D 1 31 ? -35.087 73.641 -10.664 1.00 68.34 36 ALA D C 1
ATOM 4247 O O . ALA D 1 31 ? -36.256 73.766 -10.298 1.00 71.60 36 ALA D O 1
ATOM 4249 N N . ALA D 1 32 ? -34.648 72.578 -11.329 1.00 65.13 37 ALA D N 1
ATOM 4250 C CA . ALA D 1 32 ? -35.529 71.459 -11.637 1.00 65.17 37 ALA D CA 1
ATOM 4251 C C . ALA D 1 32 ? -35.765 70.626 -10.387 1.00 63.49 37 ALA D C 1
ATOM 4252 O O . ALA D 1 32 ? -34.865 70.463 -9.565 1.00 60.72 37 ALA D O 1
ATOM 4254 N N . GLY D 1 33 ? -36.974 70.094 -10.251 1.00 65.53 38 GLY D N 1
ATOM 4255 C CA . GLY D 1 33 ? -37.355 69.361 -9.057 1.00 64.69 38 GLY D CA 1
ATOM 4256 C C . GLY D 1 33 ? -36.683 68.010 -8.903 1.00 60.72 38 GLY D C 1
ATOM 4257 O O . GLY D 1 33 ? -37.355 66.998 -8.704 1.00 60.83 38 GLY D O 1
ATOM 4258 N N . GLY D 1 34 ? -35.356 68.000 -8.992 1.00 57.64 39 GLY D N 1
ATOM 4259 C CA . GLY D 1 34 ? -34.565 66.794 -8.824 1.00 54.34 39 GLY D CA 1
ATOM 4260 C C . GLY D 1 34 ? -34.970 65.677 -9.763 1.00 54.33 39 GLY D C 1
ATOM 4261 O O . GLY D 1 34 ? -35.190 64.546 -9.336 1.00 54.47 39 GLY D O 1
ATOM 4262 N N . GLU D 1 35 ? -35.057 65.994 -11.050 1.00 55.53 40 GLU D N 1
ATOM 4263 C CA . GLU D 1 35 ? -35.534 65.033 -12.037 1.00 56.35 40 GLU D CA 1
ATOM 4264 C C . GLU D 1 35 ? -34.508 64.765 -13.133 1.00 54.94 40 GLU D C 1
ATOM 4265 O O . GLU D 1 35 ? -34.778 64.026 -14.079 1.00 55.94 40 GLU D O 1
ATOM 4267 N N . LEU D 1 36 ? -33.329 65.360 -12.997 1.00 52.98 41 LEU D N 1
ATOM 4268 C CA . LEU D 1 36 ? -32.300 65.268 -14.030 1.00 52.02 41 LEU D CA 1
ATOM 4269 C C . LEU D 1 36 ? -31.735 63.862 -14.189 1.00 50.56 41 LEU D C 1
ATOM 4270 O O . LEU D 1 36 ? -31.237 63.513 -15.258 1.00 50.84 41 LEU D O 1
ATOM 4275 N N . GLY D 1 37 ? -31.803 63.071 -13.123 1.00 49.43 42 GLY D N 1
ATOM 4276 C CA . GLY D 1 37 ? -31.319 61.701 -13.142 1.00 48.63 42 GLY D CA 1
ATOM 4277 C C . GLY D 1 37 ? -29.910 61.559 -13.687 1.00 47.43 42 GLY D C 1
ATOM 4278 O O . GLY D 1 37 ? -29.701 60.942 -14.730 1.00 48.40 42 GLY D O 1
ATOM 4279 N N . TRP D 1 38 ? -28.941 62.140 -12.987 1.00 45.74 43 TRP D N 1
ATOM 4280 C CA . TRP D 1 38 ? -27.553 62.099 -13.429 1.00 44.91 43 TRP D CA 1
ATOM 4281 C C . TRP D 1 38 ? -26.975 60.687 -13.374 1.00 44.95 43 TRP D C 1
ATOM 4282 O O . TRP D 1 38 ? -27.454 59.832 -12.628 1.00 45.09 43 TRP D O 1
ATOM 4293 N N . LEU D 1 39 ? -25.939 60.456 -14.172 1.00 45.26 44 LEU D N 1
ATOM 4294 C CA . LEU D 1 39 ? -25.283 59.156 -14.242 1.00 46.06 44 LEU D CA 1
ATOM 4295 C C . LEU D 1 39 ? -24.386 58.930 -13.030 1.00 45.08 44 LEU D C 1
ATOM 4296 O O . LEU D 1 39 ? -23.642 59.822 -12.625 1.00 43.98 44 LEU D O 1
ATOM 4301 N N . THR D 1 40 ? -24.463 57.736 -12.449 1.00 45.89 45 THR D N 1
ATOM 4302 C CA . THR D 1 40 ? -23.688 57.421 -11.253 1.00 45.57 45 THR D CA 1
ATOM 4303 C C . THR D 1 40 ? -22.824 56.177 -11.429 1.00 47.60 45 THR D C 1
ATOM 4304 O O . THR D 1 40 ? -23.332 55.090 -11.705 1.00 49.30 45 THR D O 1
ATOM 4308 N N . HIS D 1 41 ? -21.517 56.345 -11.259 1.00 47.87 46 HIS D N 1
ATOM 4309 C CA . HIS D 1 41 ? -20.582 55.227 -11.299 1.00 50.41 46 HIS D CA 1
ATOM 4310 C C . HIS D 1 41 ? -19.809 55.158 -9.986 1.00 50.62 46 HIS D C 1
ATOM 4311 O O . HIS D 1 41 ? -19.310 56.176 -9.508 1.00 49.18 46 HIS D O 1
ATOM 4318 N N . PRO D 1 42 ? -19.709 53.957 -9.396 1.00 52.85 47 PRO D N 1
ATOM 4319 C CA . PRO D 1 42 ? -20.250 52.699 -9.916 1.00 55.15 47 PRO D CA 1
ATOM 4320 C C . PRO D 1 42 ? -21.725 52.499 -9.584 1.00 54.09 47 PRO D C 1
ATOM 4321 O O . PRO D 1 42 ? -22.209 52.998 -8.568 1.00 52.31 47 PRO D O 1
ATOM 4325 N N . TYR D 1 43 ? -22.419 51.768 -10.450 1.00 55.59 48 TYR D N 1
ATOM 4326 C CA . TYR D 1 43 ? -23.840 51.485 -10.292 1.00 55.24 48 TYR D CA 1
ATOM 4327 C C . TYR D 1 43 ? -24.127 50.767 -8.976 1.00 56.06 48 TYR D C 1
ATOM 4328 O O . TYR D 1 43 ? -23.515 49.745 -8.673 1.00 58.82 48 TYR D O 1
ATOM 4337 N N . GLY D 1 44 ? -25.055 51.312 -8.195 1.00 54.08 49 GLY D N 1
ATOM 4338 C CA . GLY D 1 44 ? -25.434 50.712 -6.928 1.00 54.90 49 GLY D CA 1
ATOM 4339 C C . GLY D 1 44 ? -24.912 51.470 -5.722 1.00 53.37 49 GLY D C 1
ATOM 4340 O O . GLY D 1 44 ? -25.673 51.826 -4.823 1.00 52.37 49 GLY D O 1
ATOM 4341 N N . LYS D 1 45 ? -23.607 51.717 -5.701 1.00 53.62 50 LYS D N 1
ATOM 4342 C CA . LYS D 1 45 ? -22.989 52.461 -4.611 1.00 52.66 50 LYS D CA 1
ATOM 4343 C C . LYS D 1 45 ? -22.718 53.903 -5.023 1.00 50.07 50 LYS D C 1
ATOM 4344 O O . LYS D 1 45 ? -23.213 54.369 -6.048 1.00 48.83 50 LYS D O 1
ATOM 4346 N N . GLY D 1 46 ? -21.929 54.606 -4.217 1.00 49.66 51 GLY D N 1
ATOM 4347 C CA . GLY D 1 46 ? -21.553 55.974 -4.522 1.00 47.73 51 GLY D CA 1
ATOM 4348 C C . GLY D 1 46 ? -22.638 56.995 -4.246 1.00 45.76 51 GLY D C 1
ATOM 4349 O O . GLY D 1 46 ? -23.351 56.906 -3.247 1.00 45.92 51 GLY D O 1
ATOM 4350 N N . TRP D 1 47 ? -22.759 57.971 -5.141 1.00 44.33 52 TRP D N 1
ATOM 4351 C CA . TRP D 1 47 ? -23.720 59.056 -4.988 1.00 43.07 52 TRP D CA 1
ATOM 4352 C C . TRP D 1 47 ? -25.154 58.544 -5.024 1.00 43.27 52 TRP D C 1
ATOM 4353 O O . TRP D 1 47 ? -25.411 57.418 -5.450 1.00 44.17 52 TRP D O 1
ATOM 4364 N N . ASP D 1 48 ? -26.084 59.382 -4.576 1.00 42.87 53 ASP D N 1
ATOM 4365 C CA . ASP D 1 48 ? -27.490 59.003 -4.509 1.00 43.44 53 ASP D CA 1
ATOM 4366 C C . ASP D 1 48 ? -28.376 60.243 -4.447 1.00 43.34 53 ASP D C 1
ATOM 4367 O O . ASP D 1 48 ? -27.990 61.261 -3.878 1.00 43.12 53 ASP D O 1
ATOM 4372 N N . LEU D 1 49 ? -29.565 60.154 -5.035 1.00 44.01 54 LEU D N 1
ATOM 4373 C CA . LEU D 1 49 ? -30.489 61.282 -5.070 1.00 44.68 54 LEU D CA 1
ATOM 4374 C C . LEU D 1 49 ? -31.327 61.345 -3.797 1.00 45.82 54 LEU D C 1
ATOM 4375 O O . LEU D 1 49 ? -32.249 60.551 -3.610 1.00 46.84 54 LEU D O 1
ATOM 4380 N N . MET D 1 50 ? -31.004 62.296 -2.926 1.00 46.00 55 MET D N 1
ATOM 4381 C CA . MET D 1 50 ? -31.672 62.412 -1.634 1.00 47.43 55 MET D CA 1
ATOM 4382 C C . MET D 1 50 ? -32.689 63.551 -1.602 1.00 49.30 55 MET D C 1
ATOM 4383 O O . MET D 1 50 ? -32.586 64.516 -2.359 1.00 49.42 55 MET D O 1
ATOM 4388 N N . GLN D 1 51 ? -33.665 63.428 -0.707 1.00 51.17 56 GLN D N 1
ATOM 4389 C CA . GLN D 1 51 ? -34.773 64.372 -0.618 1.00 53.77 56 GLN D CA 1
ATOM 4390 C C . GLN D 1 51 ? -34.987 64.825 0.826 1.00 55.73 56 GLN D C 1
ATOM 4391 O O . GLN D 1 51 ? -34.725 64.071 1.762 1.00 55.42 56 GLN D O 1
ATOM 4397 N N . ASN D 1 52 ? -35.463 66.054 1.006 1.00 58.21 57 ASN D N 1
ATOM 4398 C CA . ASN D 1 52 ? -35.716 66.582 2.344 1.00 60.78 57 ASN D CA 1
ATOM 4399 C C . ASN D 1 52 ? -36.886 67.561 2.385 1.00 64.75 57 ASN D C 1
ATOM 4400 O O . ASN D 1 52 ? -37.047 68.389 1.490 1.00 65.63 57 ASN D O 1
ATOM 4405 N N . ILE D 1 53 ? -37.698 67.460 3.433 1.00 67.57 58 ILE D N 1
ATOM 4406 C CA . ILE D 1 53 ? -38.849 68.337 3.607 1.00 76.99 58 ILE D CA 1
ATOM 4407 C C . ILE D 1 53 ? -38.651 69.259 4.811 1.00 87.81 58 ILE D C 1
ATOM 4408 O O . ILE D 1 53 ? -39.118 68.971 5.915 1.00 77.32 58 ILE D O 1
ATOM 4413 N N . MET D 1 54 ? -37.934 70.358 4.594 1.00 87.40 59 MET D N 1
ATOM 4414 C CA . MET D 1 54 ? -37.752 71.373 5.626 1.00 94.60 59 MET D CA 1
ATOM 4415 C C . MET D 1 54 ? -38.897 72.373 5.547 1.00 96.88 59 MET D C 1
ATOM 4416 O O . MET D 1 54 ? -39.391 72.861 6.565 1.00 110.20 59 MET D O 1
ATOM 4418 N N . ASN D 1 55 ? -39.305 72.676 4.321 1.00 95.92 60 ASN D N 1
ATOM 4419 C CA . ASN D 1 55 ? -40.515 73.442 4.067 1.00 99.93 60 ASN D CA 1
ATOM 4420 C C . ASN D 1 55 ? -41.491 72.567 3.292 1.00 105.97 60 ASN D C 1
ATOM 4421 O O . ASN D 1 55 ? -41.158 71.435 2.944 1.00 102.57 60 ASN D O 1
ATOM 4423 N N . ASP D 1 56 ? -42.687 73.083 3.023 1.00 108.66 61 ASP D N 1
ATOM 4424 C CA . ASP D 1 56 ? -43.687 72.336 2.260 1.00 109.91 61 ASP D CA 1
ATOM 4425 C C . ASP D 1 56 ? -43.124 71.901 0.909 1.00 101.66 61 ASP D C 1
ATOM 4426 O O . ASP D 1 56 ? -43.464 70.836 0.392 1.00 105.71 61 ASP D O 1
ATOM 4428 N N . MET D 1 57 ? -42.254 72.737 0.350 1.00 105.58 62 MET D N 1
ATOM 4429 C CA . MET D 1 57 ? -41.532 72.402 -0.869 1.00 91.80 62 MET D CA 1
ATOM 4430 C C . MET D 1 57 ? -40.270 71.611 -0.536 1.00 82.61 62 MET D C 1
ATOM 4431 O O . MET D 1 57 ? -39.448 72.055 0.266 1.00 81.69 62 MET D O 1
ATOM 4433 N N . PRO D 1 58 ? -40.118 70.429 -1.151 1.00 76.31 63 PRO D N 1
ATOM 4434 C CA . PRO D 1 58 ? -38.988 69.523 -0.908 1.00 70.65 63 PRO D CA 1
ATOM 4435 C C . PRO D 1 58 ? -37.649 70.060 -1.416 1.00 67.96 63 PRO D C 1
ATOM 4436 O O . PRO D 1 58 ? -37.615 70.931 -2.286 1.00 69.25 63 PRO D O 1
ATOM 4440 N N . ILE D 1 59 ? -36.560 69.532 -0.864 1.00 64.65 64 ILE D N 1
ATOM 4441 C CA . ILE D 1 59 ? -35.212 69.881 -1.301 1.00 62.03 64 ILE D CA 1
ATOM 4442 C C . ILE D 1 59 ? -34.489 68.642 -1.821 1.00 57.98 64 ILE D C 1
ATOM 4443 O O . ILE D 1 59 ? -34.476 67.601 -1.166 1.00 56.76 64 ILE D O 1
ATOM 4448 N N . TYR D 1 60 ? -33.891 68.757 -3.002 1.00 56.34 65 TYR D N 1
ATOM 4449 C CA . TYR D 1 60 ? -33.216 67.625 -3.624 1.00 53.15 65 TYR D CA 1
ATOM 4450 C C . TYR D 1 60 ? -31.709 67.836 -3.678 1.00 50.96 65 TYR D C 1
ATOM 4451 O O . TYR D 1 60 ? -31.232 68.970 -3.732 1.00 51.79 65 TYR D O 1
ATOM 4460 N N . MET D 1 61 ? -30.967 66.733 -3.668 1.00 48.61 66 MET D N 1
ATOM 4461 C CA . MET D 1 61 ? -29.514 66.783 -3.583 1.00 46.93 66 MET D CA 1
ATOM 4462 C C . MET D 1 61 ? -28.883 65.460 -3.996 1.00 44.98 66 MET D C 1
ATOM 4463 O O . MET D 1 61 ? -29.579 64.464 -4.187 1.00 44.95 66 MET D O 1
ATOM 4468 N N . TYR D 1 62 ? -27.561 65.455 -4.127 1.00 43.82 67 TYR D N 1
ATOM 4469 C CA . TYR D 1 62 ? -26.823 64.224 -4.378 1.00 42.65 67 TYR D CA 1
ATOM 4470 C C . TYR D 1 62 ? -25.840 63.962 -3.248 1.00 42.68 67 TYR D C 1
ATOM 4471 O O . TYR D 1 62 ? -24.805 64.619 -3.147 1.00 42.63 67 TYR D O 1
ATOM 4480 N N . SER D 1 63 ? -26.174 62.999 -2.396 1.00 43.12 68 SER D N 1
ATOM 4481 C CA . SER D 1 63 ? -25.391 62.738 -1.196 1.00 43.79 68 SER D CA 1
ATOM 4482 C C . SER D 1 63 ? -24.604 61.435 -1.276 1.00 43.77 68 SER D C 1
ATOM 4483 O O . SER D 1 63 ? -25.053 60.457 -1.871 1.00 43.61 68 SER D O 1
ATOM 4486 N N . VAL D 1 64 ? -23.425 61.440 -0.664 1.00 44.47 69 VAL D N 1
ATOM 4487 C CA . VAL D 1 64 ? -22.602 60.244 -0.536 1.00 45.35 69 VAL D CA 1
ATOM 4488 C C . VAL D 1 64 ? -21.807 60.331 0.769 1.00 47.04 69 VAL D C 1
ATOM 4489 O O . VAL D 1 64 ? -21.353 61.409 1.153 1.00 47.27 69 VAL D O 1
ATOM 4493 N N . CYS D 1 65 ? -21.662 59.206 1.463 1.00 40.79 70 CYS D N 1
ATOM 4494 C CA . CYS D 1 65 ? -20.988 59.206 2.757 1.00 41.93 70 CYS D CA 1
ATOM 4495 C C . CYS D 1 65 ? -20.449 57.826 3.131 1.00 41.81 70 CYS D C 1
ATOM 4496 O O . CYS D 1 65 ? -20.772 57.293 4.192 1.00 41.68 70 CYS D O 1
ATOM 4499 N N . ASN D 1 66 ? -19.630 57.252 2.254 1.00 42.06 71 ASN D N 1
ATOM 4500 C CA . ASN D 1 66 ? -18.942 56.000 2.554 1.00 42.39 71 ASN D CA 1
ATOM 4501 C C . ASN D 1 66 ? -17.615 56.276 3.252 1.00 44.54 71 ASN D C 1
ATOM 4502 O O . ASN D 1 66 ? -16.548 56.146 2.654 1.00 46.51 71 ASN D O 1
ATOM 4507 N N . VAL D 1 67 ? -17.689 56.651 4.525 1.00 45.29 72 VAL D N 1
ATOM 4508 C CA . VAL D 1 67 ? -16.529 57.170 5.242 1.00 47.67 72 VAL D CA 1
ATOM 4509 C C . VAL D 1 67 ? -15.572 56.094 5.760 1.00 49.87 72 VAL D C 1
ATOM 4510 O O . VAL D 1 67 ? -14.382 56.125 5.461 1.00 57.47 72 VAL D O 1
ATOM 4514 N N . MET D 1 68 ? -16.089 55.146 6.532 1.00 48.25 73 MET D N 1
ATOM 4515 C CA . MET D 1 68 ? -15.251 54.145 7.179 1.00 49.69 73 MET D CA 1
ATOM 4516 C C . MET D 1 68 ? -15.076 52.907 6.310 1.00 62.47 73 MET D C 1
ATOM 4517 O O . MET D 1 68 ? -14.495 51.912 6.739 1.00 49.96 73 MET D O 1
ATOM 4522 N N . SER D 1 69 ? -15.589 52.974 5.088 1.00 49.40 74 SER D N 1
ATOM 4523 C CA . SER D 1 69 ? -15.448 51.874 4.144 1.00 49.72 74 SER D CA 1
ATOM 4524 C C . SER D 1 69 ? -14.007 51.761 3.661 1.00 51.24 74 SER D C 1
ATOM 4525 O O . SER D 1 69 ? -13.516 50.665 3.396 1.00 57.38 74 SER D O 1
ATOM 4528 N N . GLY D 1 70 ? -13.336 52.902 3.554 1.00 53.56 75 GLY D N 1
ATOM 4529 C CA . GLY D 1 70 ? -11.966 52.945 3.077 1.00 52.59 75 GLY D CA 1
ATOM 4530 C C . GLY D 1 70 ? -11.818 53.924 1.930 1.00 52.64 75 GLY D C 1
ATOM 4531 O O . GLY D 1 70 ? -12.433 54.988 1.935 1.00 51.83 75 GLY D O 1
ATOM 4532 N N . ASP D 1 71 ? -11.001 53.565 0.945 1.00 53.80 76 ASP D N 1
ATOM 4533 C CA . ASP D 1 71 ? -10.843 54.387 -0.249 1.00 54.04 76 ASP D CA 1
ATOM 4534 C C . ASP D 1 71 ? -12.041 54.227 -1.176 1.00 51.50 76 ASP D C 1
ATOM 4535 O O . ASP D 1 71 ? -12.513 53.115 -1.410 1.00 50.32 76 ASP D O 1
ATOM 4540 N N . GLN D 1 72 ? -12.527 55.346 -1.703 1.00 50.90 77 GLN D N 1
ATOM 4541 C CA . GLN D 1 72 ? -13.712 55.345 -2.550 1.00 48.76 77 GLN D CA 1
ATOM 4542 C C . GLN D 1 72 ? -13.454 56.080 -3.860 1.00 49.52 77 GLN D C 1
ATOM 4543 O O . GLN D 1 72 ? -12.678 57.034 -3.907 1.00 51.28 77 GLN D O 1
ATOM 4549 N N . ASP D 1 73 ? -14.113 55.629 -4.921 1.00 48.40 78 ASP D N 1
ATOM 4550 C CA . ASP D 1 73 ? -13.970 56.247 -6.232 1.00 49.17 78 ASP D CA 1
ATOM 4551 C C . ASP D 1 73 ? -15.333 56.375 -6.900 1.00 47.30 78 ASP D C 1
ATOM 4552 O O . ASP D 1 73 ? -15.615 55.703 -7.891 1.00 47.06 78 ASP D O 1
ATOM 4557 N N . ASN D 1 74 ? -16.172 57.248 -6.354 1.00 46.24 79 ASN D N 1
ATOM 4558 C CA . ASN D 1 74 ? -17.543 57.399 -6.823 1.00 44.62 79 ASN D CA 1
ATOM 4559 C C . ASN D 1 74 ? -17.729 58.643 -7.686 1.00 45.31 79 ASN D C 1
ATOM 4560 O O . ASN D 1 74 ? -17.453 59.760 -7.249 1.00 46.11 79 ASN D O 1
ATOM 4565 N N . TRP D 1 75 ? -18.211 58.445 -8.909 1.00 45.22 80 TRP D N 1
ATOM 4566 C CA . TRP D 1 75 ? -18.348 59.539 -9.865 1.00 46.16 80 TRP D CA 1
ATOM 4567 C C . TRP D 1 75 ? -19.805 59.890 -10.150 1.00 44.94 80 TRP D C 1
ATOM 4568 O O . TRP D 1 75 ? -20.658 59.010 -10.255 1.00 43.72 80 TRP D O 1
ATOM 4579 N N . LEU D 1 76 ? -20.075 61.186 -10.270 1.00 45.54 81 LEU D N 1
ATOM 4580 C CA . LEU D 1 76 ? -21.406 61.677 -10.611 1.00 44.87 81 LEU D CA 1
ATOM 4581 C C . LEU D 1 76 ? -21.336 62.606 -11.817 1.00 46.45 81 LEU D C 1
ATOM 4582 O O . LEU D 1 76 ? -20.817 63.717 -11.718 1.00 47.68 81 LEU D O 1
ATOM 4587 N N . ARG D 1 77 ? -21.861 62.153 -12.951 1.00 46.63 82 ARG D N 1
ATOM 4588 C CA . ARG D 1 77 ? -21.777 62.926 -14.185 1.00 48.37 82 ARG D CA 1
ATOM 4589 C C . ARG D 1 77 ? -23.109 63.573 -14.550 1.00 48.26 82 ARG D C 1
ATOM 4590 O O . ARG D 1 77 ? -24.159 62.937 -14.484 1.00 47.10 82 ARG D O 1
ATOM 4598 N N . THR D 1 78 ? -23.051 64.840 -14.949 1.00 49.72 83 THR D N 1
ATOM 4599 C CA . THR D 1 78 ? -24.243 65.587 -15.339 1.00 50.08 83 THR D CA 1
ATOM 4600 C C . THR D 1 78 ? -24.789 65.133 -16.688 1.00 50.92 83 THR D C 1
ATOM 4601 O O . THR D 1 78 ? -24.239 64.232 -17.323 1.00 51.22 83 THR D O 1
ATOM 4605 N N . ASN D 1 79 ? -25.875 65.766 -17.121 1.00 51.56 84 ASN D N 1
ATOM 4606 C CA . ASN D 1 79 ? -26.416 65.537 -18.455 1.00 52.90 84 ASN D CA 1
ATOM 4607 C C . ASN D 1 79 ? -25.526 66.173 -19.509 1.00 55.18 84 ASN D C 1
ATOM 4608 O O . ASN D 1 79 ? -24.478 66.734 -19.191 1.00 55.68 84 ASN D O 1
ATOM 4613 N N . TRP D 1 80 ? -25.946 66.092 -20.766 1.00 56.82 85 TRP D N 1
ATOM 4614 C CA . TRP D 1 80 ? -25.228 66.766 -21.839 1.00 59.32 85 TRP D CA 1
ATOM 4615 C C . TRP D 1 80 ? -25.629 68.236 -21.871 1.00 60.63 85 TRP D C 1
ATOM 4616 O O . TRP D 1 80 ? -26.776 68.569 -22.167 1.00 61.14 85 TRP D O 1
ATOM 4627 N N . VAL D 1 81 ? -24.684 69.113 -21.553 1.00 61.39 86 VAL D N 1
ATOM 4628 C CA . VAL D 1 81 ? -24.967 70.542 -21.509 1.00 62.79 86 VAL D CA 1
ATOM 4629 C C . VAL D 1 81 ? -24.552 71.216 -22.809 1.00 65.81 86 VAL D C 1
ATOM 4630 O O . VAL D 1 81 ? -23.379 71.195 -23.184 1.00 66.95 86 VAL D O 1
ATOM 4634 N N . TYR D 1 82 ? -25.521 71.812 -23.494 1.00 67.30 87 TYR D N 1
ATOM 4635 C CA . TYR D 1 82 ? -25.255 72.488 -24.757 1.00 70.41 87 TYR D CA 1
ATOM 4636 C C . TYR D 1 82 ? -24.482 73.782 -24.526 1.00 71.98 87 TYR D C 1
ATOM 4637 O O . TYR D 1 82 ? -24.946 74.674 -23.816 1.00 71.82 87 TYR D O 1
ATOM 4646 N N . ARG D 1 83 ? -23.298 73.870 -25.126 1.00 73.71 88 ARG D N 1
ATOM 4647 C CA . ARG D 1 83 ? -22.430 75.030 -24.958 1.00 75.53 88 ARG D CA 1
ATOM 4648 C C . ARG D 1 83 ? -23.106 76.312 -25.423 1.00 77.84 88 ARG D C 1
ATOM 4649 O O . ARG D 1 83 ? -23.009 77.348 -24.767 1.00 78.37 88 ARG D O 1
ATOM 4657 N N . GLY D 1 84 ? -23.798 76.232 -26.553 1.00 81.20 89 GLY D N 1
ATOM 4658 C CA . GLY D 1 84 ? -24.389 77.407 -27.162 1.00 82.13 89 GLY D CA 1
ATOM 4659 C C . GLY D 1 84 ? -23.300 78.288 -27.740 1.00 85.14 89 GLY D C 1
ATOM 4660 O O . GLY D 1 84 ? -22.436 77.815 -28.477 1.00 86.31 89 GLY D O 1
ATOM 4661 N N . GLU D 1 85 ? -23.337 79.571 -27.400 1.00 86.62 90 GLU D N 1
ATOM 4662 C CA . GLU D 1 85 ? -22.306 80.503 -27.838 1.00 89.66 90 GLU D CA 1
ATOM 4663 C C . GLU D 1 85 ? -21.427 80.910 -26.663 1.00 88.78 90 GLU D C 1
ATOM 4664 O O . GLU D 1 85 ? -20.741 81.931 -26.710 1.00 91.27 90 GLU D O 1
ATOM 4670 N N . ALA D 1 86 ? -21.460 80.104 -25.606 1.00 85.44 91 ALA D N 1
ATOM 4671 C CA . ALA D 1 86 ? -20.665 80.371 -24.414 1.00 84.53 91 ALA D CA 1
ATOM 4672 C C . ALA D 1 86 ? -19.185 80.140 -24.684 1.00 85.86 91 ALA D C 1
ATOM 4673 O O . ALA D 1 86 ? -18.804 79.143 -25.296 1.00 85.49 91 ALA D O 1
ATOM 4675 N N . GLU D 1 87 ? -18.354 81.067 -24.223 1.00 87.65 92 GLU D N 1
ATOM 4676 C CA . GLU D 1 87 ? -16.913 80.950 -24.397 1.00 89.31 92 GLU D CA 1
ATOM 4677 C C . GLU D 1 87 ? -16.273 80.439 -23.112 1.00 87.21 92 GLU D C 1
ATOM 4678 O O . GLU D 1 87 ? -15.577 79.424 -23.114 1.00 86.29 92 GLU D O 1
ATOM 4684 N N . ARG D 1 88 ? -16.516 81.148 -22.014 1.00 86.67 93 ARG D N 1
ATOM 4685 C CA . ARG D 1 88 ? -16.088 80.693 -20.697 1.00 84.64 93 ARG D CA 1
ATOM 4686 C C . ARG D 1 88 ? -17.294 80.567 -19.775 1.00 81.77 93 ARG D C 1
ATOM 4687 O O . ARG D 1 88 ? -18.105 81.488 -19.671 1.00 82.46 93 ARG D O 1
ATOM 4695 N N . ILE D 1 89 ? -17.408 79.424 -19.109 1.00 78.75 94 ILE D N 1
ATOM 4696 C CA . ILE D 1 89 ? -18.552 79.154 -18.248 1.00 75.99 94 ILE D CA 1
ATOM 4697 C C . ILE D 1 89 ? -18.179 79.214 -16.771 1.00 75.00 94 ILE D C 1
ATOM 4698 O O . ILE D 1 89 ? -17.049 78.908 -16.396 1.00 75.44 94 ILE D O 1
ATOM 4703 N N . PHE D 1 90 ? -19.137 79.610 -15.938 1.00 73.91 95 PHE D N 1
ATOM 4704 C CA . PHE D 1 90 ? -18.918 79.708 -14.497 1.00 73.12 95 PHE D CA 1
ATOM 4705 C C . PHE D 1 90 ? -19.750 78.669 -13.749 1.00 69.77 95 PHE D C 1
ATOM 4706 O O . PHE D 1 90 ? -20.956 78.562 -13.958 1.00 68.59 95 PHE D O 1
ATOM 4714 N N . ILE D 1 91 ? -19.099 77.909 -12.873 1.00 68.48 96 ILE D N 1
ATOM 4715 C CA . ILE D 1 91 ? -19.751 76.798 -12.184 1.00 65.43 96 ILE D CA 1
ATOM 4716 C C . ILE D 1 91 ? -19.937 77.063 -10.692 1.00 64.86 96 ILE D C 1
ATOM 4717 O O . ILE D 1 91 ? -18.976 77.030 -9.928 1.00 65.48 96 ILE D O 1
ATOM 4722 N N . GLU D 1 92 ? -21.179 77.305 -10.282 1.00 63.89 97 GLU D N 1
ATOM 4723 C CA . GLU D 1 92 ? -21.490 77.609 -8.887 1.00 63.57 97 GLU D CA 1
ATOM 4724 C C . GLU D 1 92 ? -21.938 76.373 -8.110 1.00 60.77 97 GLU D C 1
ATOM 4725 O O . GLU D 1 92 ? -22.987 75.801 -8.396 1.00 59.06 97 GLU D O 1
ATOM 4731 N N . LEU D 1 93 ? -21.146 75.975 -7.119 1.00 60.53 98 LEU D N 1
ATOM 4732 C CA . LEU D 1 93 ? -21.461 74.796 -6.319 1.00 58.12 98 LEU D CA 1
ATOM 4733 C C . LEU D 1 93 ? -21.984 75.163 -4.933 1.00 58.11 98 LEU D C 1
ATOM 4734 O O . LEU D 1 93 ? -21.441 76.044 -4.269 1.00 60.08 98 LEU D O 1
ATOM 4739 N N . LYS D 1 94 ? -23.041 74.480 -4.506 1.00 56.10 99 LYS D N 1
ATOM 4740 C CA . LYS D 1 94 ? -23.546 74.603 -3.143 1.00 55.94 99 LYS D CA 1
ATOM 4741 C C . LYS D 1 94 ? -23.577 73.227 -2.486 1.00 53.78 99 LYS D C 1
ATOM 4742 O O . LYS D 1 94 ? -24.321 72.345 -2.915 1.00 51.88 99 LYS D O 1
ATOM 4748 N N . PHE D 1 95 ? -22.770 73.048 -1.445 1.00 54.29 100 PHE D N 1
ATOM 4749 C CA . PHE D 1 95 ? -22.582 71.730 -0.847 1.00 52.59 100 PHE D CA 1
ATOM 4750 C C . PHE D 1 95 ? -22.298 71.799 0.649 1.00 53.40 100 PHE D C 1
ATOM 4751 O O . PHE D 1 95 ? -21.976 72.860 1.184 1.00 57.94 100 PHE D O 1
ATOM 4759 N N . THR D 1 96 ? -22.415 70.654 1.316 1.00 51.88 101 THR D N 1
ATOM 4760 C CA . THR D 1 96 ? -22.076 70.539 2.731 1.00 52.70 101 THR D CA 1
ATOM 4761 C C . THR D 1 96 ? -21.126 69.367 2.955 1.00 52.12 101 THR D C 1
ATOM 4762 O O . THR D 1 96 ? -21.262 68.320 2.322 1.00 50.27 101 THR D O 1
ATOM 4766 N N . VAL D 1 97 ? -20.164 69.546 3.853 1.00 53.94 102 VAL D N 1
ATOM 4767 C CA . VAL D 1 97 ? -19.207 68.492 4.170 1.00 53.86 102 VAL D CA 1
ATOM 4768 C C . VAL D 1 97 ? -19.096 68.295 5.678 1.00 54.84 102 VAL D C 1
ATOM 4769 O O . VAL D 1 97 ? -18.864 69.248 6.422 1.00 57.03 102 VAL D O 1
ATOM 4773 N N . ARG D 1 98 ? -19.265 67.055 6.123 1.00 53.40 103 ARG D N 1
ATOM 4774 C CA . ARG D 1 98 ? -19.187 66.728 7.543 1.00 54.32 103 ARG D CA 1
ATOM 4775 C C . ARG D 1 98 ? -17.743 66.747 8.032 1.00 56.75 103 ARG D C 1
ATOM 4776 O O . ARG D 1 98 ? -16.825 66.438 7.277 1.00 57.00 103 ARG D O 1
ATOM 4784 N N . ASP D 1 99 ? -17.544 67.112 9.293 1.00 58.80 104 ASP D N 1
ATOM 4785 C CA . ASP D 1 99 ? -16.216 67.050 9.893 1.00 61.42 104 ASP D CA 1
ATOM 4786 C C . ASP D 1 99 ? -15.817 65.590 10.077 1.00 60.48 104 ASP D C 1
ATOM 4787 O O . ASP D 1 99 ? -16.602 64.788 10.577 1.00 58.89 104 ASP D O 1
ATOM 4792 N N . CYS D 1 100 ? -14.603 65.245 9.665 1.00 61.66 105 CYS D N 1
ATOM 4793 C CA . CYS D 1 100 ? -14.139 63.864 9.751 1.00 61.04 105 CYS D CA 1
ATOM 4794 C C . CYS D 1 100 ? -13.962 63.399 11.193 1.00 62.59 105 CYS D C 1
ATOM 4795 O O . CYS D 1 100 ? -13.935 62.199 11.466 1.00 61.77 105 CYS D O 1
ATOM 4798 N N . ASN D 1 101 ? -13.845 64.354 12.110 1.00 65.03 106 ASN D N 1
ATOM 4799 C CA . ASN D 1 101 ? -13.712 64.049 13.530 1.00 66.91 106 ASN D CA 1
ATOM 4800 C C . ASN D 1 101 ? -15.034 63.595 14.140 1.00 64.91 106 ASN D C 1
ATOM 4801 O O . ASN D 1 101 ? -15.108 63.285 15.329 1.00 66.26 106 ASN D O 1
ATOM 4806 N N . SER D 1 102 ? -16.077 63.567 13.318 1.00 61.92 107 SER D N 1
ATOM 4807 C CA . SER D 1 102 ? -17.389 63.107 13.749 1.00 59.98 107 SER D CA 1
ATOM 4808 C C . SER D 1 102 ? -17.464 61.587 13.744 1.00 58.34 107 SER D C 1
ATOM 4809 O O . SER D 1 102 ? -18.145 60.981 14.572 1.00 57.96 107 SER D O 1
ATOM 4812 N N . PHE D 1 103 ? -16.757 60.977 12.801 1.00 60.32 108 PHE D N 1
ATOM 4813 C CA . PHE D 1 103 ? -16.789 59.530 12.630 1.00 59.10 108 PHE D CA 1
ATOM 4814 C C . PHE D 1 103 ? -15.663 58.848 13.398 1.00 60.93 108 PHE D C 1
ATOM 4815 O O . PHE D 1 103 ? -14.635 59.472 13.671 1.00 62.94 108 PHE D O 1
ATOM 4823 N N . PRO D 1 104 ? -15.863 57.568 13.765 1.00 60.49 109 PRO D N 1
ATOM 4824 C CA . PRO D 1 104 ? -14.789 56.797 14.398 1.00 62.33 109 PRO D CA 1
ATOM 4825 C C . PRO D 1 104 ? -13.541 56.778 13.527 1.00 63.08 109 PRO D C 1
ATOM 4826 O O . PRO D 1 104 ? -13.641 56.490 12.336 1.00 61.54 109 PRO D O 1
ATOM 4830 N N . GLY D 1 105 ? -12.387 57.075 14.112 1.00 65.63 110 GLY D N 1
ATOM 4831 C CA . GLY D 1 105 ? -11.172 57.246 13.338 1.00 66.82 110 GLY D CA 1
ATOM 4832 C C . GLY D 1 105 ? -11.210 58.612 12.684 1.00 66.58 110 GLY D C 1
ATOM 4833 O O . GLY D 1 105 ? -12.009 58.850 11.778 1.00 64.40 110 GLY D O 1
ATOM 4834 N N . GLY D 1 106 ? -10.355 59.512 13.158 1.00 69.05 111 GLY D N 1
ATOM 4835 C CA . GLY D 1 106 ? -10.373 60.896 12.721 1.00 73.65 111 GLY D CA 1
ATOM 4836 C C . GLY D 1 106 ? -10.244 61.059 11.219 1.00 68.88 111 GLY D C 1
ATOM 4837 O O . GLY D 1 106 ? -10.980 61.827 10.603 1.00 69.73 111 GLY D O 1
ATOM 4838 N N . ALA D 1 107 ? -9.309 60.327 10.625 1.00 75.83 112 ALA D N 1
ATOM 4839 C CA . ALA D 1 107 ? -9.079 60.405 9.189 1.00 69.00 112 ALA D CA 1
ATOM 4840 C C . ALA D 1 107 ? -8.644 59.059 8.625 1.00 70.83 112 ALA D C 1
ATOM 4841 O O . ALA D 1 107 ? -8.905 58.016 9.227 1.00 67.24 112 ALA D O 1
ATOM 4843 N N . SER D 1 108 ? -7.987 59.098 7.466 1.00 71.12 113 SER D N 1
ATOM 4844 C CA . SER D 1 108 ? -7.684 57.914 6.656 1.00 74.10 113 SER D CA 1
ATOM 4845 C C . SER D 1 108 ? -8.971 57.300 6.124 1.00 67.58 113 SER D C 1
ATOM 4846 O O . SER D 1 108 ? -9.089 57.023 4.927 1.00 77.15 113 SER D O 1
ATOM 4849 N N . SER D 1 109 ? -9.922 57.069 7.022 1.00 70.89 114 SER D N 1
ATOM 4850 C CA . SER D 1 109 ? -11.268 56.694 6.629 1.00 60.49 114 SER D CA 1
ATOM 4851 C C . SER D 1 109 ? -11.918 57.819 5.832 1.00 66.20 114 SER D C 1
ATOM 4852 O O . SER D 1 109 ? -12.266 57.647 4.671 1.00 62.56 114 SER D O 1
ATOM 4855 N N . CYS D 1 110 ? -12.075 58.971 6.470 1.00 59.67 115 CYS D N 1
ATOM 4856 C CA . CYS D 1 110 ? -12.842 60.071 5.907 1.00 58.53 115 CYS D CA 1
ATOM 4857 C C . CYS D 1 110 ? -11.990 61.119 5.209 1.00 60.00 115 CYS D C 1
ATOM 4858 O O . CYS D 1 110 ? -10.811 61.291 5.508 1.00 62.32 115 CYS D O 1
ATOM 4861 N N . LYS D 1 111 ? -12.617 61.811 4.267 1.00 58.80 116 LYS D N 1
ATOM 4862 C CA . LYS D 1 111 ? -12.032 62.969 3.607 1.00 60.13 116 LYS D CA 1
ATOM 4863 C C . LYS D 1 111 ? -13.010 64.136 3.694 1.00 59.57 116 LYS D C 1
ATOM 4864 O O . LYS D 1 111 ? -14.204 63.935 3.904 1.00 57.78 116 LYS D O 1
ATOM 4870 N N . GLU D 1 112 ? -12.509 65.355 3.531 1.00 61.35 117 GLU D N 1
ATOM 4871 C CA . GLU D 1 112 ? -13.361 66.533 3.657 1.00 61.35 117 GLU D CA 1
ATOM 4872 C C . GLU D 1 112 ? -13.478 67.331 2.360 1.00 61.24 117 GLU D C 1
ATOM 4873 O O . GLU D 1 112 ? -13.926 68.475 2.373 1.00 61.98 117 GLU D O 1
ATOM 4879 N N . THR D 1 113 ? -13.080 66.733 1.241 1.00 60.54 118 THR D N 1
ATOM 4880 C CA . THR D 1 113 ? -13.170 67.408 -0.052 1.00 60.50 118 THR D CA 1
ATOM 4881 C C . THR D 1 113 ? -13.679 66.479 -1.150 1.00 58.30 118 THR D C 1
ATOM 4882 O O . THR D 1 113 ? -13.781 65.269 -0.955 1.00 57.07 118 THR D O 1
ATOM 4886 N N . PHE D 1 114 ? -14.001 67.059 -2.303 1.00 58.03 119 PHE D N 1
ATOM 4887 C CA . PHE D 1 114 ? -14.331 66.280 -3.492 1.00 56.44 119 PHE D CA 1
ATOM 4888 C C . PHE D 1 114 ? -13.802 66.988 -4.736 1.00 57.66 119 PHE D C 1
ATOM 4889 O O . PHE D 1 114 ? -13.571 68.198 -4.720 1.00 59.28 119 PHE D O 1
ATOM 4897 N N . ASN D 1 115 ? -13.609 66.231 -5.811 1.00 57.09 120 ASN D N 1
ATOM 4898 C CA . ASN D 1 115 ? -13.010 66.773 -7.026 1.00 58.45 120 ASN D CA 1
ATOM 4899 C C . ASN D 1 115 ? -14.036 67.120 -8.101 1.00 57.22 120 ASN D C 1
ATOM 4900 O O . ASN D 1 115 ? -15.064 66.457 -8.233 1.00 55.13 120 ASN D O 1
ATOM 4905 N N . LEU D 1 116 ? -13.743 68.166 -8.868 1.00 58.75 121 LEU D N 1
ATOM 4906 C CA . LEU D 1 116 ? -14.598 68.577 -9.975 1.00 58.05 121 LEU D CA 1
ATOM 4907 C C . LEU D 1 116 ? -13.939 68.256 -11.314 1.00 58.91 121 LEU D C 1
ATOM 4908 O O . LEU D 1 116 ? -12.755 68.528 -11.514 1.00 61.08 121 LEU D O 1
ATOM 4913 N N . TYR D 1 117 ? -14.711 67.670 -12.223 1.00 57.41 122 TYR D N 1
ATOM 4914 C CA . TYR D 1 117 ? -14.205 67.296 -13.540 1.00 58.23 122 TYR D CA 1
ATOM 4915 C C . TYR D 1 117 ? -15.080 67.842 -14.661 1.00 57.90 122 TYR D C 1
ATOM 4916 O O . TYR D 1 117 ? -16.232 68.211 -14.438 1.00 56.60 122 TYR D O 1
ATOM 4925 N N . TYR D 1 118 ? -14.526 67.885 -15.868 1.00 59.30 123 TYR D N 1
ATOM 4926 C CA . TYR D 1 118 ? -15.281 68.311 -17.041 1.00 59.23 123 TYR D CA 1
ATOM 4927 C C . TYR D 1 118 ? -14.783 67.601 -18.299 1.00 60.06 123 TYR D C 1
ATOM 4928 O O . TYR D 1 118 ? -13.633 67.165 -18.363 1.00 61.52 123 TYR D O 1
ATOM 4937 N N . ALA D 1 119 ? -15.652 67.494 -19.300 1.00 59.39 124 ALA D N 1
ATOM 4938 C CA . ALA D 1 119 ? -15.289 66.860 -20.563 1.00 60.35 124 ALA D CA 1
ATOM 4939 C C . ALA D 1 119 ? -16.142 67.377 -21.717 1.00 60.50 124 ALA D C 1
ATOM 4940 O O . ALA D 1 119 ? -17.358 67.187 -21.736 1.00 58.76 124 ALA D O 1
ATOM 4942 N N . GLU D 1 120 ? -15.496 68.030 -22.678 1.00 62.80 125 GLU D N 1
ATOM 4943 C CA . GLU D 1 120 ? -16.184 68.530 -23.862 1.00 63.37 125 GLU D CA 1
ATOM 4944 C C . GLU D 1 120 ? -16.477 67.402 -24.842 1.00 63.03 125 GLU D C 1
ATOM 4945 O O . GLU D 1 120 ? -15.726 66.431 -24.928 1.00 63.48 125 GLU D O 1
ATOM 4951 N N . SER D 1 121 ? -17.575 67.539 -25.578 1.00 62.47 126 SER D N 1
ATOM 4952 C CA . SER D 1 121 ? -17.934 66.583 -26.619 1.00 62.48 126 SER D CA 1
ATOM 4953 C C . SER D 1 121 ? -18.870 67.240 -27.625 1.00 63.00 126 SER D C 1
ATOM 4954 O O . SER D 1 121 ? -19.714 68.056 -27.257 1.00 62.28 126 SER D O 1
ATOM 4957 N N . ASP D 1 122 ? -18.720 66.882 -28.895 1.00 64.50 127 ASP D N 1
ATOM 4958 C CA . ASP D 1 122 ? -19.540 67.466 -29.950 1.00 65.36 127 ASP D CA 1
ATOM 4959 C C . ASP D 1 122 ? -20.943 66.872 -29.973 1.00 63.51 127 ASP D C 1
ATOM 4960 O O . ASP D 1 122 ? -21.885 67.507 -30.447 1.00 63.74 127 ASP D O 1
ATOM 4965 N N . LEU D 1 123 ? -21.082 65.656 -29.459 1.00 61.92 128 LEU D N 1
ATOM 4966 C CA . LEU D 1 123 ? -22.383 64.996 -29.429 1.00 60.33 128 LEU D CA 1
ATOM 4967 C C . LEU D 1 123 ? -22.649 64.345 -28.076 1.00 58.04 128 LEU D C 1
ATOM 4968 O O . LEU D 1 123 ? -21.739 64.180 -27.265 1.00 57.75 128 LEU D O 1
ATOM 4973 N N . ASP D 1 124 ? -23.904 63.980 -27.841 1.00 56.62 129 ASP D N 1
ATOM 4974 C CA . ASP D 1 124 ? -24.303 63.362 -26.582 1.00 54.57 129 ASP D CA 1
ATOM 4975 C C . ASP D 1 124 ? -23.811 61.922 -26.509 1.00 54.26 129 ASP D C 1
ATOM 4976 O O . ASP D 1 124 ? -24.132 61.102 -27.367 1.00 54.84 129 ASP D O 1
ATOM 4981 N N . TYR D 1 125 ? -23.031 61.622 -25.477 1.00 53.57 130 TYR D N 1
ATOM 4982 C CA . TYR D 1 125 ? -22.536 60.268 -25.273 1.00 53.44 130 TYR D CA 1
ATOM 4983 C C . TYR D 1 125 ? -23.563 59.410 -24.543 1.00 51.68 130 TYR D C 1
ATOM 4984 O O . TYR D 1 125 ? -23.422 58.193 -24.467 1.00 51.64 130 TYR D O 1
ATOM 4993 N N . GLY D 1 126 ? -24.597 60.050 -24.009 1.00 50.49 131 GLY D N 1
ATOM 4994 C CA . GLY D 1 126 ? -25.639 59.337 -23.296 1.00 49.02 131 GLY D CA 1
ATOM 4995 C C . GLY D 1 126 ? -25.133 58.777 -21.984 1.00 47.97 131 GLY D C 1
ATOM 4996 O O . GLY D 1 126 ? -24.647 59.520 -21.133 1.00 47.61 131 GLY D O 1
ATOM 4997 N N . THR D 1 127 ? -25.245 57.462 -21.821 1.00 47.68 132 THR D N 1
ATOM 4998 C CA . THR D 1 127 ? -24.789 56.800 -20.604 1.00 46.88 132 THR D CA 1
ATOM 4999 C C . THR D 1 127 ? -23.339 56.349 -20.738 1.00 48.06 132 THR D C 1
ATOM 5000 O O . THR D 1 127 ? -22.752 55.828 -19.790 1.00 47.77 132 THR D O 1
ATOM 5004 N N . ASN D 1 128 ? -22.768 56.549 -21.921 1.00 49.62 133 ASN D N 1
ATOM 5005 C CA . ASN D 1 128 ? -21.379 56.186 -22.167 1.00 51.20 133 ASN D CA 1
ATOM 5006 C C . ASN D 1 128 ? -20.430 57.011 -21.312 1.00 51.22 133 ASN D C 1
ATOM 5007 O O . ASN D 1 128 ? -20.106 58.152 -21.644 1.00 51.83 133 ASN D O 1
ATOM 5012 N N . PHE D 1 129 ? -19.993 56.428 -20.202 1.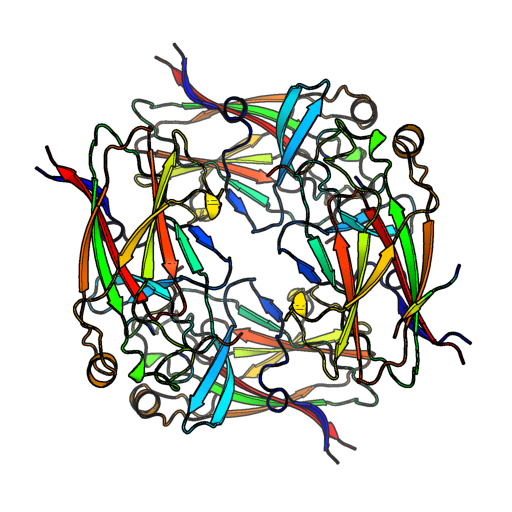00 50.74 134 PHE D N 1
ATOM 5013 C CA . PHE D 1 129 ? -19.062 57.099 -19.307 1.00 50.96 134 PHE D CA 1
ATOM 5014 C C . PHE D 1 129 ? -17.695 56.432 -19.333 1.00 52.79 134 PHE D C 1
ATOM 5015 O O . PHE D 1 129 ? -17.590 55.206 -19.377 1.00 53.24 134 PHE D O 1
ATOM 5023 N N . GLN D 1 130 ? -16.650 57.251 -19.302 1.00 54.11 135 GLN D N 1
ATOM 5024 C CA . GLN D 1 130 ? -15.282 56.756 -19.261 1.00 56.19 135 GLN D CA 1
ATOM 5025 C C . GLN D 1 130 ? -14.438 57.707 -18.422 1.00 56.74 135 GLN D C 1
ATOM 5026 O O . GLN D 1 130 ? -14.345 58.896 -18.727 1.00 57.13 135 GLN D O 1
ATOM 5032 N N . LYS D 1 131 ? -13.845 57.181 -17.352 1.00 56.93 136 LYS D N 1
ATOM 5033 C CA . LYS D 1 131 ? -13.101 57.997 -16.393 1.00 57.46 136 LYS D CA 1
ATOM 5034 C C . LYS D 1 131 ? -11.957 58.771 -17.035 1.00 60.00 136 LYS D C 1
ATOM 5035 O O . LYS D 1 131 ? -11.687 59.917 -16.675 1.00 60.33 136 LYS D O 1
ATOM 5038 N N . ARG D 1 132 ? -11.294 58.137 -17.996 1.00 62.01 137 ARG D N 1
ATOM 5039 C CA . ARG D 1 132 ? -10.078 58.686 -18.588 1.00 64.91 137 ARG D CA 1
ATOM 5040 C C . ARG D 1 132 ? -10.323 59.902 -19.482 1.00 65.21 137 ARG D C 1
ATOM 5041 O O . ARG D 1 132 ? -9.375 60.516 -19.971 1.00 67.67 137 ARG D O 1
ATOM 5043 N N . LEU D 1 133 ? -11.588 60.256 -19.688 1.00 62.93 138 LEU D N 1
ATOM 5044 C CA . LEU D 1 133 ? -11.928 61.325 -20.621 1.00 63.29 138 LEU D CA 1
ATOM 5045 C C . LEU D 1 133 ? -12.178 62.670 -19.937 1.00 62.60 138 LEU D C 1
ATOM 5046 O O . LEU D 1 133 ? -12.148 63.715 -20.587 1.00 63.63 138 LEU D O 1
ATOM 5051 N N . PHE D 1 134 ? -12.419 62.646 -18.631 1.00 61.11 139 PHE D N 1
ATOM 5052 C CA . PHE D 1 134 ? -12.703 63.874 -17.894 1.00 60.60 139 PHE D CA 1
ATOM 5053 C C . PHE D 1 134 ? -11.437 64.505 -17.326 1.00 62.81 139 PHE D C 1
ATOM 5054 O O . PHE D 1 134 ? -10.582 63.817 -16.771 1.00 63.71 139 PHE D O 1
ATOM 5062 N N . THR D 1 135 ? -11.327 65.822 -17.469 1.00 63.91 140 THR D N 1
ATOM 5063 C CA . THR D 1 135 ? -10.164 66.552 -16.980 1.00 66.31 140 THR D CA 1
ATOM 5064 C C . THR D 1 135 ? -10.451 67.195 -15.628 1.00 65.48 140 THR D C 1
ATOM 5065 O O . THR D 1 135 ? -11.494 67.820 -15.439 1.00 63.99 140 THR D O 1
ATOM 5069 N N . LYS D 1 136 ? -9.522 67.040 -14.690 1.00 66.69 141 LYS D N 1
ATOM 5070 C CA . LYS D 1 136 ? -9.693 67.595 -13.354 1.00 66.24 141 LYS D CA 1
ATOM 5071 C C . LYS D 1 136 ? -9.604 69.115 -13.369 1.00 67.86 141 LYS D C 1
ATOM 5072 O O . LYS D 1 136 ? -8.631 69.686 -13.862 1.00 70.58 141 LYS D O 1
ATOM 5078 N N . ILE D 1 137 ? -10.627 69.764 -12.826 1.00 66.43 142 ILE D N 1
ATOM 5079 C CA . ILE D 1 137 ? -10.657 71.218 -12.758 1.00 68.05 142 ILE D CA 1
ATOM 5080 C C . ILE D 1 137 ? -9.994 71.724 -11.482 1.00 69.60 142 ILE D C 1
ATOM 5081 O O . ILE D 1 137 ? -9.054 72.518 -11.536 1.00 72.45 142 ILE D O 1
ATOM 5086 N N . ASP D 1 138 ? -10.483 71.252 -10.338 1.00 67.90 143 ASP D N 1
ATOM 5087 C CA . ASP D 1 138 ? -9.979 71.698 -9.043 1.00 69.27 143 ASP D CA 1
ATOM 5088 C C . ASP D 1 138 ? -10.541 70.848 -7.907 1.00 67.11 143 ASP D C 1
ATOM 5089 O O . ASP D 1 138 ? -11.620 70.269 -8.033 1.00 64.51 143 ASP D O 1
ATOM 5094 N N . THR D 1 139 ? -9.805 70.769 -6.802 1.00 68.39 144 THR D N 1
ATOM 5095 C CA . THR D 1 139 ? -10.316 70.135 -5.593 1.00 66.78 144 THR D CA 1
ATOM 5096 C C . THR D 1 139 ? -11.245 71.103 -4.873 1.00 66.54 144 THR D C 1
ATOM 5097 O O . THR D 1 139 ? -10.844 72.208 -4.509 1.00 68.85 144 THR D O 1
ATOM 5101 N N . ILE D 1 140 ? -12.490 70.689 -4.672 1.00 64.00 145 ILE D N 1
ATOM 5102 C CA . ILE D 1 140 ? -13.482 71.565 -4.064 1.00 63.87 145 ILE D CA 1
ATOM 5103 C C . ILE D 1 140 ? -13.466 71.462 -2.541 1.00 64.23 145 ILE D C 1
ATOM 5104 O O . ILE D 1 140 ? -14.079 70.568 -1.959 1.00 62.32 145 ILE D O 1
ATOM 5109 N N . ALA D 1 141 ? -12.755 72.388 -1.906 1.00 66.91 146 ALA D N 1
ATOM 5110 C CA . ALA D 1 141 ? -12.655 72.427 -0.453 1.00 67.78 146 ALA D CA 1
ATOM 5111 C C . ALA D 1 141 ? -13.759 73.296 0.139 1.00 67.92 146 ALA D C 1
ATOM 5112 O O . ALA D 1 141 ? -14.154 74.296 -0.462 1.00 68.77 146 ALA D O 1
ATOM 5114 N N . PRO D 1 142 ? -14.267 72.913 1.321 1.00 67.32 147 PRO D N 1
ATOM 5115 C CA . PRO D 1 142 ? -15.322 73.678 1.988 1.00 67.74 147 PRO D CA 1
ATOM 5116 C C . PRO D 1 142 ? -14.762 74.786 2.871 1.00 71.06 147 PRO D C 1
ATOM 5117 O O . PRO D 1 142 ? -13.768 74.577 3.565 1.00 72.49 147 PRO D O 1
ATOM 5121 N N . ASP D 1 143 ? -15.395 75.954 2.838 1.00 72.53 148 ASP D N 1
ATOM 5122 C CA . ASP D 1 143 ? -15.022 77.041 3.731 1.00 75.90 148 ASP D CA 1
ATOM 5123 C C . ASP D 1 143 ? -15.420 76.683 5.156 1.00 75.97 148 ASP D C 1
ATOM 5124 O O . ASP D 1 143 ? -14.714 77.001 6.113 1.00 78.38 148 ASP D O 1
ATOM 5129 N N . GLU D 1 144 ? -16.558 76.009 5.285 1.00 73.50 149 GLU D N 1
ATOM 5130 C CA . GLU D 1 144 ? -17.046 75.566 6.584 1.00 73.39 149 GLU D CA 1
ATOM 5131 C C . GLU D 1 144 ? -17.484 74.107 6.554 1.00 70.10 149 GLU D C 1
ATOM 5132 O O . GLU D 1 144 ? -18.258 73.697 5.688 1.00 67.79 149 GLU D O 1
ATOM 5138 N N . ILE D 1 145 ? -16.979 73.327 7.503 1.00 70.11 150 ILE D N 1
ATOM 5139 C CA . ILE D 1 145 ? -17.443 71.961 7.695 1.00 67.44 150 ILE D CA 1
ATOM 5140 C C . ILE D 1 145 ? -18.460 71.936 8.830 1.00 67.71 150 ILE D C 1
ATOM 5141 O O . ILE D 1 145 ? -18.313 72.652 9.821 1.00 70.24 150 ILE D O 1
ATOM 5146 N N . THR D 1 146 ? -19.500 71.122 8.680 1.00 65.33 151 THR D N 1
ATOM 5147 C CA . THR D 1 146 ? -20.559 71.057 9.679 1.00 65.62 151 THR D CA 1
ATOM 5148 C C . THR D 1 146 ? -20.250 70.015 10.749 1.00 65.38 151 THR D C 1
ATOM 5149 O O . THR D 1 146 ? -20.104 68.829 10.451 1.00 63.29 151 THR D O 1
ATOM 5153 N N . VAL D 1 147 ? -20.154 70.463 11.996 1.00 67.75 152 VAL D N 1
ATOM 5154 C CA . VAL D 1 147 ? -19.845 69.572 13.107 1.00 67.98 152 VAL D CA 1
ATOM 5155 C C . VAL D 1 147 ? -21.071 68.780 13.551 1.00 66.56 152 VAL D C 1
ATOM 5156 O O . VAL D 1 147 ? -22.191 69.064 13.129 1.00 65.83 152 VAL D O 1
ATOM 5160 N N . SER D 1 148 ? -20.843 67.791 14.410 1.00 66.41 153 SER D N 1
ATOM 5161 C CA . SER D 1 148 ? -21.897 66.891 14.868 1.00 65.18 153 SER D CA 1
ATOM 5162 C C . SER D 1 148 ? -22.983 67.620 15.651 1.00 66.90 153 SER D C 1
ATOM 5163 O O . SER D 1 148 ? -24.173 67.383 15.442 1.00 65.83 153 SER D O 1
ATOM 5166 N N . SER D 1 149 ? -22.565 68.499 16.558 1.00 69.81 154 SER D N 1
ATOM 5167 C CA . SER D 1 149 ? -23.496 69.251 17.393 1.00 72.04 154 SER D CA 1
ATOM 5168 C C . SER D 1 149 ? -24.409 70.121 16.539 1.00 71.91 154 SER D C 1
ATOM 5169 O O . SER D 1 149 ? -25.584 70.303 16.854 1.00 72.58 154 SER D O 1
ATOM 5172 N N . ASP D 1 150 ? -23.858 70.657 15.455 1.00 71.28 155 ASP D N 1
ATOM 5173 C CA . ASP D 1 150 ? -24.650 71.418 14.500 1.00 71.03 155 ASP D CA 1
ATOM 5174 C C . ASP D 1 150 ? -25.512 70.480 13.667 1.00 67.98 155 ASP D C 1
ATOM 5175 O O . ASP D 1 150 ? -26.675 70.772 13.395 1.00 68.04 155 ASP D O 1
ATOM 5180 N N . PHE D 1 151 ? -24.938 69.346 13.276 1.00 65.58 156 PHE D N 1
ATOM 5181 C CA . PHE D 1 151 ? -25.624 68.398 12.405 1.00 62.77 156 PHE D CA 1
ATOM 5182 C C . PHE D 1 151 ? -26.725 67.626 13.125 1.00 62.47 156 PHE D C 1
ATOM 5183 O O . PHE D 1 151 ? -27.717 67.238 12.510 1.00 61.07 156 PHE D O 1
ATOM 5191 N N . GLU D 1 152 ? -26.544 67.385 14.420 1.00 63.96 157 GLU D N 1
ATOM 5192 C CA . GLU D 1 152 ? -27.559 66.677 15.192 1.00 64.06 157 GLU D CA 1
ATOM 5193 C C . GLU D 1 152 ? -28.764 67.586 15.401 1.00 65.89 157 GLU D C 1
ATOM 5194 O O . GLU D 1 152 ? -29.883 67.117 15.606 1.00 65.75 157 GLU D O 1
ATOM 5200 N N . ALA D 1 153 ? -28.523 68.891 15.346 1.00 67.86 158 ALA D N 1
ATOM 5201 C CA . ALA D 1 153 ? -29.599 69.859 15.199 1.00 69.56 158 ALA D CA 1
ATOM 5202 C C . ALA D 1 153 ? -29.888 70.008 13.710 1.00 67.65 158 ALA D C 1
ATOM 5203 O O . ALA D 1 153 ? -29.110 69.547 12.878 1.00 65.43 158 ALA D O 1
ATOM 5205 N N . ARG D 1 154 ? -30.997 70.648 13.363 1.00 68.71 159 ARG D N 1
ATOM 5206 C CA . ARG D 1 154 ? -31.360 70.773 11.956 1.00 67.08 159 ARG D CA 1
ATOM 5207 C C . ARG D 1 154 ? -30.696 71.983 11.303 1.00 72.03 159 ARG D C 1
ATOM 5208 O O . ARG D 1 154 ? -31.289 72.644 10.451 1.00 77.79 159 ARG D O 1
ATOM 5216 N N . HIS D 1 155 ? -29.458 72.260 11.701 1.00 68.82 160 HIS D N 1
ATOM 5217 C CA . HIS D 1 155 ? -28.690 73.354 11.121 1.00 70.01 160 HIS D CA 1
ATOM 5218 C C . HIS D 1 155 ? -27.442 72.839 10.410 1.00 67.85 160 HIS D C 1
ATOM 5219 O O . HIS D 1 155 ? -26.665 72.073 10.975 1.00 67.09 160 HIS D O 1
ATOM 5226 N N . VAL D 1 156 ? -27.254 73.269 9.167 1.00 74.07 161 VAL D N 1
ATOM 5227 C CA . VAL D 1 156 ? -26.087 72.865 8.392 1.00 65.41 161 VAL D CA 1
ATOM 5228 C C . VAL D 1 156 ? -25.341 74.063 7.817 1.00 67.16 161 VAL D C 1
ATOM 5229 O O . VAL D 1 156 ? -25.944 75.079 7.476 1.00 68.80 161 VAL D O 1
ATOM 5233 N N . LYS D 1 157 ? -24.022 73.934 7.719 1.00 67.07 162 LYS D N 1
ATOM 5234 C CA . LYS D 1 157 ? -23.190 74.964 7.113 1.00 68.72 162 LYS D CA 1
ATOM 5235 C C . LYS D 1 157 ? -23.072 74.726 5.612 1.00 66.71 162 LYS D C 1
ATOM 5236 O O . LYS D 1 157 ? -22.369 73.817 5.169 1.00 64.80 162 LYS D O 1
ATOM 5242 N N . LEU D 1 158 ? -23.768 75.548 4.835 1.00 67.39 163 LEU D N 1
ATOM 5243 C CA . LEU D 1 158 ? -23.811 75.388 3.387 1.00 65.71 163 LEU D CA 1
ATOM 5244 C C . LEU D 1 158 ? -22.696 76.179 2.710 1.00 67.17 163 LEU D C 1
ATOM 5245 O O . LEU D 1 158 ? -22.690 77.409 2.739 1.00 69.83 163 LEU D O 1
ATOM 5250 N N . ASN D 1 159 ? -21.757 75.466 2.096 1.00 65.65 164 ASN D N 1
ATOM 5251 C CA . ASN D 1 159 ? -20.633 76.100 1.415 1.00 67.06 164 ASN D CA 1
ATOM 5252 C C . ASN D 1 159 ? -20.977 76.535 -0.007 1.00 66.74 164 ASN D C 1
ATOM 5253 O O . ASN D 1 159 ? -21.853 75.957 -0.652 1.00 64.66 164 ASN D O 1
ATOM 5258 N N . VAL D 1 160 ? -20.281 77.561 -0.487 1.00 69.02 165 VAL D N 1
ATOM 5259 C CA . VAL D 1 160 ? -20.440 78.028 -1.860 1.00 69.09 165 VAL D CA 1
ATOM 5260 C C . VAL D 1 160 ? -19.078 78.184 -2.528 1.00 70.06 165 VAL D C 1
ATOM 5261 O O . VAL D 1 160 ? -18.203 78.880 -2.015 1.00 72.58 165 VAL D O 1
ATOM 5265 N N . GLU D 1 161 ? -18.901 77.525 -3.669 1.00 68.27 166 GLU D N 1
ATOM 5266 C CA . GLU D 1 161 ? -17.653 77.608 -4.419 1.00 69.25 166 GLU D CA 1
ATOM 5267 C C . GLU D 1 161 ? -17.918 77.735 -5.915 1.00 68.75 166 GLU D C 1
ATOM 5268 O O . GLU D 1 161 ? -18.678 76.955 -6.490 1.00 66.34 166 GLU D O 1
ATOM 5274 N N . GLU D 1 162 ? -17.288 78.722 -6.543 1.00 71.24 167 GLU D N 1
ATOM 5275 C CA . GLU D 1 162 ? -17.465 78.946 -7.973 1.00 71.22 167 GLU D CA 1
ATOM 5276 C C . GLU D 1 162 ? -16.162 78.777 -8.747 1.00 72.13 167 GLU D C 1
ATOM 5277 O O . GLU D 1 162 ? -15.128 79.327 -8.369 1.00 74.56 167 GLU D O 1
ATOM 5283 N N . ARG D 1 163 ? -16.223 78.009 -9.830 1.00 70.42 168 ARG D N 1
ATOM 5284 C CA . ARG D 1 163 ? -15.077 77.817 -10.711 1.00 71.42 168 ARG D CA 1
ATOM 5285 C C . ARG D 1 163 ? -15.442 78.167 -12.152 1.00 71.73 168 ARG D C 1
ATOM 5286 O O . ARG D 1 163 ? -16.580 77.968 -12.578 1.00 70.04 168 ARG D O 1
ATOM 5294 N N . SER D 1 164 ? -14.475 78.689 -12.900 1.00 74.10 169 SER D N 1
ATOM 5295 C CA . SER D 1 164 ? -14.694 79.008 -14.306 1.00 74.71 169 SER D CA 1
ATOM 5296 C C . SER D 1 164 ? -13.740 78.217 -15.192 1.00 74.72 169 SER D C 1
ATOM 5297 O O . SER D 1 164 ? -12.632 77.880 -14.777 1.00 75.62 169 SER D O 1
ATOM 5300 N N . VAL D 1 165 ? -14.174 77.924 -16.413 1.00 73.98 170 VAL D N 1
ATOM 5301 C CA . VAL D 1 165 ? -13.348 77.172 -17.349 1.00 74.21 170 VAL D CA 1
ATOM 5302 C C . VAL D 1 165 ? -13.588 77.609 -18.793 1.00 75.34 170 VAL D C 1
ATOM 5303 O O . VAL D 1 165 ? -14.728 77.708 -19.247 1.00 74.14 170 VAL D O 1
ATOM 5307 N N . GLY D 1 166 ? -12.498 77.882 -19.503 1.00 77.90 171 GLY D N 1
ATOM 5308 C CA . GLY D 1 166 ? -12.558 78.257 -20.903 1.00 79.35 171 GLY D CA 1
ATOM 5309 C C . GLY D 1 166 ? -11.171 78.234 -21.514 1.00 82.05 171 GLY D C 1
ATOM 5310 O O . GLY D 1 166 ? -10.182 78.097 -20.794 1.00 83.08 171 GLY D O 1
ATOM 5311 N N . PRO D 1 167 ? -11.085 78.366 -22.846 1.00 83.43 172 PRO D N 1
ATOM 5312 C CA . PRO D 1 167 ? -12.229 78.487 -23.756 1.00 82.44 172 PRO D CA 1
ATOM 5313 C C . PRO D 1 167 ? -12.801 77.129 -24.159 1.00 79.54 172 PRO D C 1
ATOM 5314 O O . PRO D 1 167 ? -12.045 76.185 -24.389 1.00 79.50 172 PRO D O 1
ATOM 5318 N N . LEU D 1 168 ? -14.124 77.034 -24.242 1.00 77.42 173 LEU D N 1
ATOM 5319 C CA . LEU D 1 168 ? -14.769 75.812 -24.705 1.00 74.95 173 LEU D CA 1
ATOM 5320 C C . LEU D 1 168 ? -14.812 75.808 -26.230 1.00 76.35 173 LEU D C 1
ATOM 5321 O O . LEU D 1 168 ? -14.933 76.862 -26.852 1.00 78.46 173 LEU D O 1
ATOM 5326 N N . THR D 1 169 ? -14.718 74.624 -26.830 1.00 75.40 174 THR D N 1
ATOM 5327 C CA . THR D 1 169 ? -14.528 74.527 -28.275 1.00 77.16 174 THR D CA 1
ATOM 5328 C C . THR D 1 169 ? -15.589 73.705 -29.006 1.00 75.40 174 THR D C 1
ATOM 5329 O O . THR D 1 169 ? -15.878 73.962 -30.175 1.00 76.77 174 THR D O 1
ATOM 5333 N N . ARG D 1 170 ? -16.164 72.717 -28.328 1.00 72.56 175 ARG D N 1
ATOM 5334 C CA . ARG D 1 170 ? -17.101 71.805 -28.980 1.00 71.04 175 ARG D CA 1
ATOM 5335 C C . ARG D 1 170 ? -18.559 72.171 -28.706 1.00 69.37 175 ARG D C 1
ATOM 5336 O O . ARG D 1 170 ? -18.842 73.091 -27.943 1.00 69.30 175 ARG D O 1
ATOM 5344 N N . LYS D 1 171 ? -19.476 71.441 -29.335 1.00 68.30 176 LYS D N 1
ATOM 5345 C CA . LYS D 1 171 ? -20.902 71.760 -29.273 1.00 67.18 176 LYS D CA 1
ATOM 5346 C C . LYS D 1 171 ? -21.475 71.662 -27.862 1.00 64.92 176 LYS D C 1
ATOM 5347 O O . LYS D 1 171 ? -22.469 72.315 -27.545 1.00 64.59 176 LYS D O 1
ATOM 5353 N N . GLY D 1 172 ? -20.848 70.848 -27.018 1.00 63.60 177 GLY D N 1
ATOM 5354 C CA . GLY D 1 172 ? -21.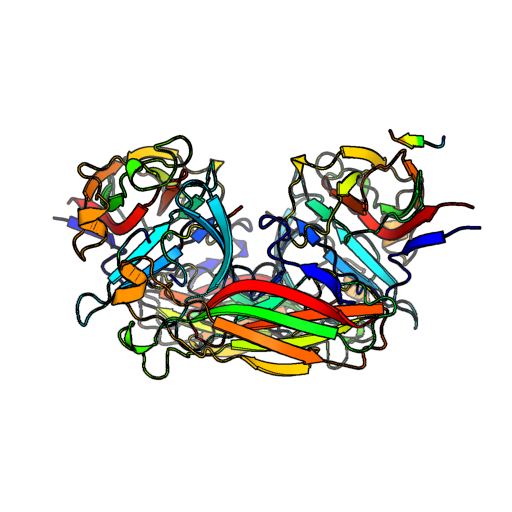298 70.688 -25.647 1.00 61.60 177 GLY D CA 1
ATOM 5355 C C . GLY D 1 172 ? -20.209 70.207 -24.709 1.00 61.13 177 GLY D C 1
ATOM 5356 O O . GLY D 1 172 ? -19.036 70.154 -25.078 1.00 62.63 177 GLY D O 1
ATOM 5357 N N . PHE D 1 173 ? -20.599 69.853 -23.488 1.00 59.26 178 PHE D N 1
ATOM 5358 C CA . PHE D 1 173 ? -19.641 69.421 -22.477 1.00 58.85 178 PHE D CA 1
ATOM 5359 C C . PHE D 1 173 ? -20.314 68.651 -21.347 1.00 56.51 178 PHE D C 1
ATOM 5360 O O . PHE D 1 173 ? -21.538 68.659 -21.216 1.00 55.34 178 PHE D O 1
ATOM 5368 N N . TYR D 1 174 ? -19.501 67.991 -20.530 1.00 56.05 179 TYR D N 1
ATOM 5369 C CA . TYR D 1 174 ? -19.997 67.264 -19.368 1.00 54.07 179 TYR D CA 1
ATOM 5370 C C . TYR D 1 174 ? -19.352 67.776 -18.085 1.00 54.36 179 TYR D C 1
ATOM 5371 O O . TYR D 1 174 ? -18.294 68.400 -18.118 1.00 56.12 179 TYR D O 1
ATOM 5380 N N . LEU D 1 175 ? -20.001 67.510 -16.956 1.00 52.84 180 LEU D N 1
ATOM 5381 C CA . LEU D 1 175 ? -19.437 67.819 -15.647 1.00 53.05 180 LEU D CA 1
ATOM 5382 C C . LEU D 1 175 ? -19.472 66.575 -14.770 1.00 51.47 180 LEU D C 1
ATOM 5383 O O . LEU D 1 175 ? -20.449 65.828 -14.785 1.00 49.91 180 LEU D O 1
ATOM 5388 N N . ALA D 1 176 ? -18.404 66.352 -14.010 1.00 52.10 181 ALA D N 1
ATOM 5389 C CA . ALA D 1 176 ? -18.321 65.176 -13.152 1.00 50.93 181 ALA D CA 1
ATOM 5390 C C . ALA D 1 176 ? -17.895 65.541 -11.734 1.00 51.28 181 ALA D C 1
ATOM 5391 O O . ALA D 1 176 ? -17.173 66.515 -11.522 1.00 52.90 181 ALA D O 1
ATOM 5393 N N . PHE D 1 177 ? -18.349 64.751 -10.768 1.00 49.93 182 PHE D N 1
ATOM 5394 C CA . PHE D 1 177 ? -18.034 64.991 -9.367 1.00 50.24 182 PHE D CA 1
ATOM 5395 C C . PHE D 1 177 ? -17.520 63.714 -8.713 1.00 49.82 182 PHE D C 1
ATOM 5396 O O . PHE D 1 177 ? -18.276 62.766 -8.509 1.00 48.32 182 PHE D O 1
ATOM 5404 N N . GLN D 1 178 ? -16.231 63.698 -8.387 1.00 51.37 183 GLN D N 1
ATOM 5405 C CA . GLN D 1 178 ? -15.588 62.507 -7.843 1.00 51.46 183 GLN D CA 1
ATOM 5406 C C . GLN D 1 178 ? -15.559 62.504 -6.319 1.00 51.45 183 GLN D C 1
ATOM 5407 O O . GLN D 1 178 ? -15.094 63.456 -5.695 1.00 52.72 183 GLN D O 1
ATOM 5413 N N . ASP D 1 179 ? -16.055 61.424 -5.723 1.00 50.21 184 ASP D N 1
ATOM 5414 C CA . ASP D 1 179 ? -16.003 61.260 -4.275 1.00 50.32 184 ASP D CA 1
ATOM 5415 C C . ASP D 1 179 ? -14.819 60.384 -3.889 1.00 51.60 184 ASP D C 1
ATOM 5416 O O . ASP D 1 179 ? -14.508 59.410 -4.575 1.00 51.65 184 ASP D O 1
ATOM 5421 N N . ILE D 1 180 ? -14.159 60.737 -2.792 1.00 52.91 185 ILE D N 1
ATOM 5422 C CA . ILE D 1 180 ? -12.979 60.010 -2.342 1.00 54.55 185 ILE D CA 1
ATOM 5423 C C . ILE D 1 180 ? -13.076 59.624 -0.869 1.00 54.60 185 ILE D C 1
ATOM 5424 O O . ILE D 1 180 ? -12.114 59.768 -0.116 1.00 56.48 185 ILE D O 1
ATOM 5429 N N . GLY D 1 181 ? -14.238 59.126 -0.462 1.00 52.74 186 GLY D N 1
ATOM 5430 C CA . GLY D 1 181 ? -14.454 58.754 0.923 1.00 52.78 186 GLY D CA 1
ATOM 5431 C C . GLY D 1 181 ? -14.810 59.956 1.776 1.00 53.11 186 GLY D C 1
ATOM 5432 O O . GLY D 1 181 ? -14.323 60.104 2.896 1.00 54.44 186 GLY D O 1
ATOM 5433 N N . ALA D 1 182 ? -15.662 60.820 1.235 1.00 52.13 187 ALA D N 1
ATOM 5434 C CA . ALA D 1 182 ? -16.108 62.011 1.946 1.00 52.62 187 ALA D CA 1
ATOM 5435 C C . ALA D 1 182 ? -17.603 61.936 2.237 1.00 50.96 187 ALA D C 1
ATOM 5436 O O . ALA D 1 182 ? -18.303 61.075 1.709 1.00 49.37 187 ALA D O 1
ATOM 5438 N N . CYS D 1 183 ? -18.087 62.838 3.084 1.00 51.60 188 CYS D N 1
ATOM 5439 C CA . CYS D 1 183 ? -19.511 62.910 3.383 1.00 50.47 188 CYS D CA 1
ATOM 5440 C C . CYS D 1 183 ? -20.079 64.208 2.825 1.00 50.77 188 CYS D C 1
ATOM 5441 O O . CYS D 1 183 ? -20.199 65.203 3.539 1.00 52.13 188 CYS D O 1
ATOM 5444 N N . VAL D 1 184 ? -20.425 64.188 1.542 1.00 49.70 189 VAL D N 1
ATOM 5445 C CA . VAL D 1 184 ? -20.837 65.396 0.836 1.00 50.17 189 VAL D CA 1
ATOM 5446 C C . VAL D 1 184 ? -22.270 65.318 0.310 1.00 48.83 189 VAL D C 1
ATOM 5447 O O . VAL D 1 184 ? -22.690 64.293 -0.225 1.00 47.31 189 VAL D O 1
ATOM 5451 N N . ALA D 1 185 ? -23.014 66.408 0.471 1.00 49.68 190 ALA D N 1
ATOM 5452 C CA . ALA D 1 185 ? -24.345 66.532 -0.113 1.00 48.90 190 ALA D CA 1
ATOM 5453 C C . ALA D 1 185 ? -24.381 67.701 -1.092 1.00 49.80 190 ALA D C 1
ATOM 5454 O O . ALA D 1 185 ? -24.243 68.854 -0.694 1.00 51.57 190 ALA D O 1
ATOM 5456 N N . LEU D 1 186 ? -24.557 67.398 -2.374 1.00 48.79 191 LEU D N 1
ATOM 5457 C CA . LEU D 1 186 ? -24.579 68.431 -3.405 1.00 49.68 191 LEU D CA 1
ATOM 5458 C C . LEU D 1 186 ? -25.979 69.005 -3.584 1.00 49.96 191 LEU D C 1
ATOM 5459 O O . LEU D 1 186 ? -26.829 68.399 -4.233 1.00 48.77 191 LEU D O 1
ATOM 5464 N N . LEU D 1 187 ? -26.210 70.181 -3.011 1.00 51.81 192 LEU D N 1
ATOM 5465 C CA . LEU D 1 187 ? -27.534 70.791 -3.033 1.00 52.58 192 LEU D CA 1
ATOM 5466 C C . LEU D 1 187 ? -27.832 71.546 -4.326 1.00 53.23 192 LEU D C 1
ATOM 5467 O O . LEU D 1 187 ? -28.958 71.506 -4.822 1.00 53.04 192 LEU D O 1
ATOM 5472 N N . SER D 1 188 ? -26.834 72.230 -4.874 1.00 54.22 193 SER D N 1
ATOM 5473 C CA . SER D 1 188 ? -27.064 73.068 -6.046 1.00 55.23 193 SER D CA 1
ATOM 5474 C C . SER D 1 188 ? -25.839 73.224 -6.938 1.00 55.46 193 SER D C 1
ATOM 5475 O O . SER D 1 188 ? -24.729 73.442 -6.455 1.00 56.24 193 SER D O 1
ATOM 5478 N N . VAL D 1 189 ? -26.052 73.107 -8.245 1.00 54.98 194 VAL D N 1
ATOM 5479 C CA . VAL D 1 189 ? -25.028 73.468 -9.216 1.00 55.74 194 VAL D CA 1
ATOM 5480 C C . VAL D 1 189 ? -25.612 74.430 -10.249 1.00 57.17 194 VAL D C 1
ATOM 5481 O O . VAL D 1 189 ? -26.760 74.294 -10.673 1.00 56.69 194 VAL D O 1
ATOM 5485 N N . ARG D 1 190 ? -24.815 75.424 -10.623 1.00 59.17 195 ARG D N 1
ATOM 5486 C CA . ARG D 1 190 ? -25.206 76.393 -11.636 1.00 60.87 195 ARG D CA 1
ATOM 5487 C C . ARG D 1 190 ? -24.054 76.640 -12.595 1.00 61.78 195 ARG D C 1
ATOM 5488 O O . ARG D 1 190 ? -23.023 77.179 -12.200 1.00 63.25 195 ARG D O 1
ATOM 5496 N N . VAL D 1 191 ? -24.218 76.239 -13.850 1.00 61.12 196 VAL D N 1
ATOM 5497 C CA . VAL D 1 191 ? -23.231 76.586 -14.861 1.00 62.41 196 VAL D CA 1
ATOM 5498 C C . VAL D 1 191 ? -23.841 77.588 -15.839 1.00 64.28 196 VAL D C 1
ATOM 5499 O O . VAL D 1 191 ? -24.950 77.400 -16.339 1.00 63.64 196 VAL D O 1
ATOM 5503 N N . TYR D 1 192 ? -23.112 78.669 -16.087 1.00 66.84 197 TYR D N 1
ATOM 5504 C CA . TYR D 1 192 ? -23.630 79.778 -16.872 1.00 69.14 197 TYR D CA 1
ATOM 5505 C C . TYR D 1 192 ? -22.500 80.578 -17.497 1.00 71.62 197 TYR D C 1
ATOM 5506 O O . TYR D 1 192 ? -21.327 80.298 -17.261 1.00 71.64 197 TYR D O 1
ATOM 5515 N N . TYR D 1 193 ? -22.858 81.580 -18.291 1.00 73.94 198 TYR D N 1
ATOM 5516 C CA . TYR D 1 193 ? -21.870 82.481 -18.864 1.00 76.78 198 TYR D CA 1
ATOM 5517 C C . TYR D 1 193 ? -22.422 83.898 -18.930 1.00 79.90 198 TYR D C 1
ATOM 5518 O O . TYR D 1 193 ? -23.633 84.107 -18.879 1.00 79.84 198 TYR D O 1
ATOM 5527 N N . LYS D 1 194 ? -21.522 84.869 -19.040 1.00 82.88 199 LYS D N 1
ATOM 5528 C CA . LYS D 1 194 ? -21.902 86.274 -19.006 1.00 86.33 199 LYS D CA 1
ATOM 5529 C C . LYS D 1 194 ? -21.967 86.873 -20.409 1.00 88.45 199 LYS D C 1
ATOM 5530 O O . LYS D 1 194 ? -21.339 86.369 -21.340 1.00 87.89 199 LYS D O 1
ATOM 5536 N N . LYS D 1 195 ? -22.733 87.950 -20.551 1.00 88.97 200 LYS D N 1
ATOM 5537 C CA . LYS D 1 195 ? -22.920 88.595 -21.845 1.00 93.02 200 LYS D CA 1
ATOM 5538 C C . LYS D 1 195 ? -22.169 89.922 -21.910 1.00 96.25 200 LYS D C 1
ATOM 5539 O O . LYS D 1 195 ? -22.541 90.890 -21.248 1.00 95.86 200 LYS D O 1
ATOM 5557 N N . SER E 2 2 ? -21.292 33.834 -31.405 1.00 30.00 612 SER E N 1
ATOM 5558 C CA . SER E 2 2 ? -21.710 32.698 -30.603 1.00 30.00 612 SER E CA 1
ATOM 5559 C C . SER E 2 2 ? -20.485 31.897 -30.239 1.00 30.00 612 SER E C 1
ATOM 5560 O O . SER E 2 2 ? -19.526 31.963 -30.963 1.00 30.00 612 SER E O 1
ATOM 5563 N N . ALA E 2 3 ? -20.483 31.157 -29.128 1.00 42.57 613 ALA E N 1
ATOM 5564 C CA . ALA E 2 3 ? -19.255 30.430 -28.830 1.00 42.11 613 ALA E CA 1
ATOM 5565 C C . ALA E 2 3 ? -19.701 28.992 -29.064 1.00 41.70 613 ALA E C 1
ATOM 5566 O O . ALA E 2 3 ? -18.879 28.103 -29.279 1.00 41.94 613 ALA E O 1
ATOM 5568 N N . TYR E 2 4 ? -21.011 28.775 -29.012 1.00 41.40 614 TYR E N 1
ATOM 5569 C CA . TYR E 2 4 ? -21.593 27.463 -29.267 1.00 41.44 614 TYR E CA 1
ATOM 5570 C C . TYR E 2 4 ? -22.799 27.633 -30.183 1.00 42.38 614 TYR E C 1
ATOM 5571 O O . TYR E 2 4 ? -23.604 28.545 -29.987 1.00 42.37 614 TYR E O 1
ATOM 5580 N N . PRO E 2 5 ? -22.919 26.763 -31.196 1.00 43.49 615 PRO E N 1
ATOM 5581 C CA . PRO E 2 5 ? -23.976 26.872 -32.207 1.00 44.69 615 PRO E CA 1
ATOM 5582 C C . PRO E 2 5 ? -25.378 26.741 -31.618 1.00 44.27 615 PRO E C 1
ATOM 5583 O O . PRO E 2 5 ? -25.594 25.936 -30.712 1.00 43.52 615 PRO E O 1
ATOM 5587 N N . ASP E 2 6 ? -26.309 27.536 -32.139 1.00 45.05 616 ASP E N 1
ATOM 5588 C CA . ASP E 2 6 ? -27.713 27.504 -31.731 1.00 45.15 616 ASP E CA 1
ATOM 5589 C C . ASP E 2 6 ? -27.903 27.741 -30.237 1.00 43.87 616 ASP E C 1
ATOM 5590 O O . ASP E 2 6 ? -28.700 27.059 -29.596 1.00 43.79 616 ASP E O 1
ATOM 5595 N N . SER E 2 7 ? -27.179 28.710 -29.687 1.00 43.17 617 SER E N 1
ATOM 5596 C CA . SER E 2 7 ? -27.272 28.999 -28.262 1.00 42.20 617 SER E CA 1
ATOM 5597 C C . SER E 2 7 ? -28.099 30.252 -27.990 1.00 42.91 617 SER E C 1
ATOM 5598 O O . SER E 2 7 ? -27.764 31.346 -28.445 1.00 43.58 617 SER E O 1
ATOM 5601 N N . VAL E 2 8 ? -29.183 30.077 -27.243 1.00 43.11 618 VAL E N 1
ATOM 5602 C CA . VAL E 2 8 ? -30.016 31.187 -26.804 1.00 44.08 618 VAL E CA 1
ATOM 5603 C C . VAL E 2 8 ? -29.728 31.472 -25.335 1.00 43.42 618 VAL E C 1
ATOM 5604 O O . VAL E 2 8 ? -29.418 30.550 -24.580 1.00 42.39 618 VAL E O 1
ATOM 5608 N N . PRO E 2 9 ? -29.794 32.750 -24.929 1.00 44.26 619 PRO E N 1
ATOM 5609 C CA . PRO E 2 9 ? -29.738 33.051 -23.497 1.00 44.12 619 PRO E CA 1
ATOM 5610 C C . PRO E 2 9 ? -30.786 32.275 -22.704 1.00 44.39 619 PRO E C 1
ATOM 5611 O O . PRO E 2 9 ? -31.950 32.227 -23.102 1.00 45.63 619 PRO E O 1
ATOM 5615 N N . PHE E 2 10 ? -30.362 31.664 -21.603 1.00 43.48 620 PHE E N 1
ATOM 5616 C CA . PHE E 2 10 ? -31.275 30.983 -20.693 1.00 44.08 620 PHE E CA 1
ATOM 5617 C C . PHE E 2 10 ? -31.707 31.959 -19.595 1.00 45.41 620 PHE E C 1
ATOM 5618 O O . PHE E 2 10 ? -31.128 33.036 -19.453 1.00 45.61 620 PHE E O 1
ATOM 5626 N N . ARG E 2 11 ? -32.739 31.593 -18.841 1.00 46.67 621 ARG E N 1
ATOM 5627 C CA . ARG E 2 11 ? -33.315 32.493 -17.847 1.00 48.50 621 ARG E CA 1
ATOM 5628 C C . ARG E 2 11 ? -32.278 32.846 -16.797 1.00 47.83 621 ARG E C 1
ATOM 5629 O O . ARG E 2 11 ? -31.423 32.022 -16.480 1.00 54.34 621 ARG E O 1
ATOM 5649 N N . SER F 2 2 ? -32.171 56.776 8.206 1.00 30.00 612 SER F N 1
ATOM 5650 C CA . SER F 2 2 ? -31.433 55.729 8.880 1.00 30.00 612 SER F CA 1
ATOM 5651 C C . SER F 2 2 ? -32.240 54.853 9.797 1.00 30.00 612 SER F C 1
ATOM 5652 O O . SER F 2 2 ? -33.070 55.335 10.505 1.00 30.00 612 SER F O 1
ATOM 5655 N N . ALA F 2 3 ? -31.974 53.558 9.792 1.00 64.46 613 ALA F N 1
ATOM 5656 C CA . ALA F 2 3 ? -32.699 52.612 10.608 1.00 65.21 613 ALA F CA 1
ATOM 5657 C C . ALA F 2 3 ? -32.010 52.307 11.906 1.00 64.26 613 ALA F C 1
ATOM 5658 O O . ALA F 2 3 ? -32.643 51.905 12.845 1.00 65.56 613 ALA F O 1
ATOM 5660 N N . TYR F 2 4 ? -30.706 52.485 11.928 1.00 62.04 614 TYR F N 1
ATOM 5661 C CA . TYR F 2 4 ? -29.825 52.443 13.089 1.00 61.03 614 TYR F CA 1
ATOM 5662 C C . TYR F 2 4 ? -28.984 53.712 13.113 1.00 60.84 614 TYR F C 1
ATOM 5663 O O . TYR F 2 4 ? -28.560 54.193 12.063 1.00 60.70 614 TYR F O 1
ATOM 5672 N N . PRO F 2 5 ? -28.736 54.263 14.309 1.00 61.52 615 PRO F N 1
ATOM 5673 C CA . PRO F 2 5 ? -27.945 55.494 14.367 1.00 61.56 615 PRO F CA 1
ATOM 5674 C C . PRO F 2 5 ? -26.452 55.235 14.193 1.00 58.82 615 PRO F C 1
ATOM 5675 O O . PRO F 2 5 ? -25.978 54.140 14.500 1.00 57.16 615 PRO F O 1
ATOM 5679 N N . ASP F 2 6 ? -25.736 56.238 13.690 1.00 58.50 616 ASP F N 1
ATOM 5680 C CA . ASP F 2 6 ? -24.297 56.151 13.454 1.00 56.08 616 ASP F CA 1
ATOM 5681 C C . ASP F 2 6 ? -23.935 54.994 12.528 1.00 54.02 616 ASP F C 1
ATOM 5682 O O . ASP F 2 6 ? -22.879 54.380 12.676 1.00 52.09 616 ASP F O 1
ATOM 5687 N N . SER F 2 7 ? -24.811 54.704 11.571 1.00 54.66 617 SER F N 1
ATOM 5688 C CA . SER F 2 7 ? -24.589 53.603 10.640 1.00 53.16 617 SER F CA 1
ATOM 5689 C C . SER F 2 7 ? -24.038 54.094 9.305 1.00 52.34 617 SER F C 1
ATOM 5690 O O . SER F 2 7 ? -24.385 55.177 8.836 1.00 53.47 617 SER F O 1
ATOM 5693 N N . VAL F 2 8 ? -23.179 53.281 8.699 1.00 50.52 618 VAL F N 1
ATOM 5694 C CA . VAL F 2 8 ? -22.511 53.632 7.451 1.00 49.62 618 VAL F CA 1
ATOM 5695 C C . VAL F 2 8 ? -22.335 52.380 6.595 1.00 48.68 618 VAL F C 1
ATOM 5696 O O . VAL F 2 8 ? -22.032 51.312 7.125 1.00 47.93 618 VAL F O 1
ATOM 5700 N N . PRO F 2 9 ? -22.557 52.506 5.273 1.00 48.89 619 PRO F N 1
ATOM 5701 C CA . PRO F 2 9 ? -22.368 51.424 4.299 1.00 48.26 619 PRO F CA 1
ATOM 5702 C C . PRO F 2 9 ? -21.077 50.642 4.522 1.00 46.65 619 PRO F C 1
ATOM 5703 O O . PRO F 2 9 ? -20.009 51.243 4.625 1.00 45.76 619 PRO F O 1
ATOM 5707 N N . PHE F 2 10 ? -21.185 49.321 4.617 1.00 46.44 620 PHE F N 1
ATOM 5708 C CA . PHE F 2 10 ? -20.013 48.469 4.789 1.00 45.17 620 PHE F CA 1
ATOM 5709 C C . PHE F 2 10 ? -19.569 47.939 3.428 1.00 44.92 620 PHE F C 1
ATOM 5710 O O . PHE F 2 10 ? -20.297 48.069 2.443 1.00 45.71 620 PHE F O 1
ATOM 5718 N N . ARG F 2 11 ? -18.378 47.347 3.381 1.00 43.97 621 ARG F N 1
ATOM 5719 C CA . ARG F 2 11 ? -17.753 46.930 2.126 1.00 43.83 621 ARG F CA 1
ATOM 5720 C C . ARG F 2 11 ? -18.654 46.060 1.250 1.00 44.64 621 ARG F C 1
ATOM 5721 O O . ARG F 2 11 ? -19.577 45.411 1.739 1.00 45.16 621 ARG F O 1
ATOM 5741 N N . SER G 2 2 ? -28.569 35.028 -32.149 1.00 30.00 612 SER G N 1
ATOM 5742 C CA . SER G 2 2 ? -27.987 36.079 -32.960 1.00 30.00 612 SER G CA 1
ATOM 5743 C C . SER G 2 2 ? -29.052 36.727 -33.774 1.00 30.00 612 SER G C 1
ATOM 5744 O O . SER G 2 2 ? -29.875 36.068 -34.328 1.00 30.00 612 SER G O 1
ATOM 5747 N N . ALA G 2 3 ? -29.048 38.035 -33.852 1.00 39.88 613 ALA G N 1
ATOM 5748 C CA . ALA G 2 3 ? -30.076 38.733 -34.576 1.00 39.45 613 ALA G CA 1
ATOM 5749 C C . ALA G 2 3 ? -29.622 39.315 -35.868 1.00 39.11 613 ALA G C 1
ATOM 5750 O O . ALA G 2 3 ? -30.419 39.740 -36.674 1.00 39.08 613 ALA G O 1
ATOM 5752 N N . TYR G 2 4 ? -28.321 39.330 -36.040 1.00 39.20 614 TYR G N 1
ATOM 5753 C CA . TYR G 2 4 ? -27.608 39.823 -37.209 1.00 39.32 614 TYR G CA 1
ATOM 5754 C C . TYR G 2 4 ? -26.248 39.140 -37.243 1.00 40.30 614 TYR G C 1
ATOM 5755 O O . TYR G 2 4 ? -25.492 39.214 -36.275 1.00 40.18 614 TYR G O 1
ATOM 5764 N N . PRO G 2 5 ? -25.937 38.459 -38.354 1.00 41.60 615 PRO G N 1
ATOM 5765 C CA . PRO G 2 5 ? -24.778 37.563 -38.411 1.00 43.00 615 PRO G CA 1
ATOM 5766 C C . PRO G 2 5 ? -23.448 38.286 -38.234 1.00 43.08 615 PRO G C 1
ATOM 5767 O O . PRO G 2 5 ? -23.327 39.453 -38.607 1.00 42.53 615 PRO G O 1
ATOM 5771 N N . ASP G 2 6 ? -22.473 37.585 -37.658 1.00 44.09 616 ASP G N 1
ATOM 5772 C CA . ASP G 2 6 ? -21.126 38.111 -37.460 1.00 44.77 616 ASP G CA 1
ATOM 5773 C C . ASP G 2 6 ? -21.123 39.393 -36.636 1.00 43.46 616 ASP G C 1
ATOM 5774 O O . ASP G 2 6 ? -20.470 40.370 -37.004 1.00 43.78 616 ASP G O 1
ATOM 5779 N N . SER G 2 7 ? -21.849 39.386 -35.522 1.00 42.36 617 SER G N 1
ATOM 5780 C CA . SER G 2 7 ? -21.960 40.578 -34.686 1.00 41.34 617 SER G CA 1
ATOM 5781 C C . SER G 2 7 ? -21.458 40.355 -33.260 1.00 41.83 617 SER G C 1
ATOM 5782 O O . SER G 2 7 ? -21.852 39.403 -32.586 1.00 42.10 617 SER G O 1
ATOM 5785 N N . VAL G 2 8 ? -20.584 41.253 -32.816 1.00 42.31 618 VAL G N 1
ATOM 5786 C CA . VAL G 2 8 ? -19.990 41.203 -31.485 1.00 43.20 618 VAL G CA 1
ATOM 5787 C C . VAL G 2 8 ? -20.538 42.354 -30.650 1.00 42.36 618 VAL G C 1
ATOM 5788 O O . VAL G 2 8 ? -20.983 43.356 -31.205 1.00 41.40 618 VAL G O 1
ATOM 5792 N N . PRO G 2 9 ? -20.541 42.207 -29.317 1.00 42.99 619 PRO G N 1
ATOM 5793 C CA . PRO G 2 9 ? -20.810 43.378 -28.482 1.00 42.82 619 PRO G CA 1
ATOM 5794 C C . PRO G 2 9 ? -19.824 44.505 -28.766 1.00 43.62 619 PRO G C 1
ATOM 5795 O O . PRO G 2 9 ? -18.651 44.240 -29.028 1.00 45.06 619 PRO G O 1
ATOM 5799 N N . PHE G 2 10 ? -20.301 45.743 -28.726 1.00 42.99 620 PHE G N 1
ATOM 5800 C CA . PHE G 2 10 ? -19.445 46.898 -28.957 1.00 44.10 620 PHE G CA 1
ATOM 5801 C C . PHE G 2 10 ? -19.305 47.696 -27.669 1.00 45.26 620 PHE G C 1
ATOM 5802 O O . PHE G 2 10 ? -20.067 47.494 -26.726 1.00 44.91 620 PHE G O 1
ATOM 5810 N N . ARG G 2 11 ? -18.324 48.593 -27.636 1.00 47.03 621 ARG G N 1
ATOM 5811 C CA . ARG G 2 11 ? -18.011 49.381 -26.448 1.00 48.77 621 ARG G CA 1
ATOM 5812 C C . ARG G 2 11 ? -19.233 50.078 -25.858 1.00 47.74 621 ARG G C 1
ATOM 5813 O O . ARG G 2 11 ? -20.178 50.408 -26.574 1.00 45.91 621 ARG G O 1
ATOM 5833 N N . SER H 2 2 ? -25.972 60.415 7.465 1.00 30.00 612 SER H N 1
ATOM 5834 C CA . SER H 2 2 ? -26.613 61.229 6.483 1.00 30.00 612 SER H CA 1
ATOM 5835 C C . SER H 2 2 ? -25.586 62.243 6.151 1.00 30.00 612 SER H C 1
ATOM 5836 O O . SER H 2 2 ? -24.678 62.429 6.908 1.00 30.00 612 SER H O 1
ATOM 5839 N N . ALA H 2 3 ? -25.717 62.895 5.014 1.00 62.13 613 ALA H N 1
ATOM 5840 C CA . ALA H 2 3 ? -24.777 63.905 4.613 1.00 61.90 613 ALA H CA 1
ATOM 5841 C C . ALA H 2 3 ? -25.563 65.177 4.675 1.00 60.82 613 ALA H C 1
ATOM 5842 O O . ALA H 2 3 ? -25.063 66.251 4.428 1.00 60.70 613 ALA H O 1
ATOM 5844 N N . TYR H 2 4 ? -26.823 65.007 5.023 1.00 60.44 614 TYR H N 1
ATOM 5845 C CA . TYR H 2 4 ? -27.813 66.059 5.203 1.00 59.99 614 TYR H CA 1
ATOM 5846 C C . TYR H 2 4 ? -28.961 65.523 6.047 1.00 61.24 614 TYR H C 1
ATOM 5847 O O . TYR H 2 4 ? -29.495 64.452 5.762 1.00 60.87 614 TYR H O 1
ATOM 5856 N N . PRO H 2 5 ? -29.336 66.267 7.096 1.00 63.19 615 PRO H N 1
ATOM 5857 C CA . PRO H 2 5 ? -30.346 65.830 8.066 1.00 65.29 615 PRO H CA 1
ATOM 5858 C C . PRO H 2 5 ? -31.692 65.512 7.420 1.00 64.05 615 PRO H C 1
ATOM 5859 O O . PRO H 2 5 ? -32.149 66.257 6.552 1.00 62.28 615 PRO H O 1
ATOM 5863 N N . ASP H 2 6 ? -32.295 64.401 7.838 1.00 65.36 616 ASP H N 1
ATOM 5864 C CA . ASP H 2 6 ? -33.616 63.981 7.374 1.00 65.07 616 ASP H CA 1
ATOM 5865 C C . ASP H 2 6 ? -33.678 63.792 5.861 1.00 62.17 616 ASP H C 1
ATOM 5866 O O . ASP H 2 6 ? -34.568 64.325 5.201 1.00 61.38 616 ASP H O 1
ATOM 5871 N N . SER H 2 7 ? -32.739 63.025 5.317 1.00 61.05 617 SER H N 1
ATOM 5872 C CA . SER H 2 7 ? -32.689 62.802 3.877 1.00 58.84 617 SER H CA 1
ATOM 5873 C C . SER H 2 7 ? -33.088 61.378 3.498 1.00 59.38 617 SER H C 1
ATOM 5874 O O . SER H 2 7 ? -32.493 60.406 3.962 1.00 60.54 617 SER H O 1
ATOM 5877 N N . VAL H 2 8 ? -34.108 61.274 2.651 1.00 58.91 618 VAL H N 1
ATOM 5878 C CA . VAL H 2 8 ? -34.589 59.996 2.137 1.00 59.70 618 VAL H CA 1
ATOM 5879 C C . VAL H 2 8 ? -34.180 59.848 0.675 1.00 58.17 618 VAL H C 1
ATOM 5880 O O . VAL H 2 8 ? -34.174 60.834 -0.062 1.00 56.69 618 VAL H O 1
ATOM 5884 N N . PRO H 2 9 ? -33.805 58.625 0.258 1.00 58.91 619 PRO H N 1
ATOM 5885 C CA . PRO H 2 9 ? -33.637 58.344 -1.170 1.00 58.31 619 PRO H CA 1
ATOM 5886 C C . PRO H 2 9 ? -34.859 58.777 -1.973 1.00 58.26 619 PRO H C 1
ATOM 5887 O O . PRO H 2 9 ? -35.986 58.490 -1.570 1.00 59.69 619 PRO H O 1
ATOM 5891 N N . PHE H 2 10 ? -34.635 59.469 -3.085 1.00 57.06 620 PHE H N 1
ATOM 5892 C CA . PHE H 2 10 ? -35.730 59.982 -3.901 1.00 57.31 620 PHE H CA 1
ATOM 5893 C C . PHE H 2 10 ? -35.777 59.309 -5.269 1.00 58.27 620 PHE H C 1
ATOM 5894 O O . PHE H 2 10 ? -34.853 59.464 -6.067 1.00 57.59 620 PHE H O 1
ATOM 5902 N N . ARG H 2 11 ? -36.868 58.578 -5.508 1.00 60.32 621 ARG H N 1
ATOM 5903 C CA . ARG H 2 11 ? -37.155 57.825 -6.741 1.00 62.17 621 ARG H CA 1
ATOM 5904 C C . ARG H 2 11 ? -35.989 57.656 -7.716 1.00 61.83 621 ARG H C 1
ATOM 5905 O O . ARG H 2 11 ? -35.066 56.882 -7.465 1.00 62.02 621 ARG H O 1
ATOM 5913 N N . ALA I 3 1 ? 2.529 17.119 -18.448 1.00 71.74 17 ALA J N 1
ATOM 5914 C CA . ALA I 3 1 ? 1.211 16.593 -18.788 1.00 72.12 17 ALA J CA 1
ATOM 5915 C C . ALA I 3 1 ? 0.157 17.033 -17.777 1.00 69.87 17 ALA J C 1
ATOM 5916 O O . ALA I 3 1 ? -0.573 17.998 -18.007 1.00 71.64 17 ALA J O 1
ATOM 5918 N N . HIS I 3 2 ? 0.081 16.318 -16.658 1.00 66.60 18 HIS J N 1
ATOM 5919 C CA . HIS I 3 2 ? -0.871 16.640 -15.603 1.00 64.74 18 HIS J CA 1
ATOM 5920 C C . HIS I 3 2 ? -0.261 17.634 -14.622 1.00 62.82 18 HIS J C 1
ATOM 5921 O O . HIS I 3 2 ? 0.940 17.597 -14.358 1.00 61.92 18 HIS J O 1
ATOM 5928 N N . HIS I 3 3 ? -1.091 18.520 -14.082 1.00 62.62 19 HIS J N 1
ATOM 5929 C CA . HIS I 3 3 ? -0.597 19.595 -13.233 1.00 61.31 19 HIS J CA 1
ATOM 5930 C C . HIS I 3 3 ? -1.237 19.590 -11.852 1.00 58.95 19 HIS J C 1
ATOM 5931 O O . HIS I 3 3 ? -2.438 19.363 -11.712 1.00 59.50 19 HIS J O 1
ATOM 5938 N N . HIS I 3 4 ? -0.422 19.844 -10.834 1.00 56.85 20 HIS J N 1
ATOM 5939 C CA . HIS I 3 4 ? -0.907 19.964 -9.467 1.00 55.03 20 HIS J CA 1
ATOM 5940 C C . HIS I 3 4 ? -0.643 21.377 -8.958 1.00 54.87 20 HIS J C 1
ATOM 5941 O O . HIS I 3 4 ? 0.304 22.031 -9.394 1.00 55.61 20 HIS J O 1
ATOM 5948 N N . HIS I 3 5 ? -1.480 21.850 -8.042 1.00 54.37 21 HIS J N 1
ATOM 5949 C CA . HIS I 3 5 ? -1.373 23.224 -7.568 1.00 54.60 21 HIS J CA 1
ATOM 5950 C C . HIS I 3 5 ? -1.297 23.306 -6.045 1.00 54.83 21 HIS J C 1
ATOM 5951 O O . HIS I 3 5 ? -2.080 22.672 -5.340 1.00 52.13 21 HIS J O 1
ATOM 5958 N N . ALA I 3 6 ? -0.349 24.097 -5.548 1.00 52.03 22 ALA J N 1
ATOM 5959 C CA . ALA I 3 6 ? -0.136 24.248 -4.111 1.00 50.54 22 ALA J CA 1
ATOM 5960 C C . ALA I 3 6 ? -1.179 25.168 -3.483 1.00 51.18 22 ALA J C 1
ATOM 5961 O O . ALA I 3 6 ? -1.112 25.477 -2.292 1.00 50.40 22 ALA J O 1
#

CATH classification: 2.60.120.260